Protein AF-A0A842SBN0-F1 (afdb_monomer_lite)

Radius of gyration: 32.04 Å; chains: 1; bounding box: 62×78×126 Å

Secondary structure (DSSP, 8-state):
---------TTTHHHHHHHHHS----S-----------EEEE-HHHHHHHHHHHTTTSEEEEE-S-HHHHHHEE-TTPEE--TTTTTTSGGGSGGGTTSEEEEE-SSSHHHHHHHHHHHHTT-SEEEEETTHHHHHHHTT---EESEEEEEE-TTS-EEEEEPPPP---------TT---------EEEEEEEE-SSEEEEEEEEEETTEEEEEEEEEEEEEEEEEEETTEEEEEEEEEEEEEESS-EEEEEEEEEEEEETTEEEEEEEEEEESSSS-EEEEEEEEEEEESS-S--EEEEEEE-S-B-HHHHHHHHHHHHHHHHHHHHH-SSHHHHHHHHHHHHHHHHHHHHHHHHHHH-TTT---EEEEEEEEEE----------PPPPPPPPTT--S-SS-HHHHHHHHHHHHHHHHHHTTS------SSS-TTHHHHHHHHHHHH--TTSHHHHT---

Sequence (461 aa):
MKSRLMKVNYKLISPLLIMLLLLPGFIFVPTVLGYNESYSNISVEHAYIMIKKNKYSDLLLLDVRSQSEYSFTHLYNSLQLSHDEIGDQISEIEQYKDEIIIVYCKSGVISENASKLLVNHGFSKVYNMEGGIKAWIEAGFPVWSIAHNITIEEDGSVDIIPMILENRECGCTNTDNTSNLFTDIQIESTVLKENDTYREIRYNYTLNNTNYEKLEIRSLLFSFETNDSGTIKSFDFYYYEVIRSDSVSNYYLLKYYSEHEQYNLSITATLTPSNMEFYTSSKTVLVYNPAEKTRNTIEMITIKKEITLSEQFQIIRHIANKLEKEYRKSEDTNLNELSDNYRMIGREARDLSQLIKRNLIEYDLPIQETFALIYDAFTPGNGGGGGDPPSPPPPGSGCFGGDPYWDCFWCEFAIGLGTIVLCAGIIIATYGSGGELCVILLEYFHITGSTYIACQLAGCC

Foldseek 3Di:
DDDDDDDDDCVVVVVVVVVVVPPPDPPDPPPPPVLPPQEAEDELVRVVVVCVVCPLVQEEEEEQDDPLLVQAKFAPNHDYDHLVRCVVCVVVCVVCLATAYEYFYQAQPSSSVSQSVSVVVRRRHHYGHHGGVVSNQVVVHDMDHQEWEWEQAAVRDIDTGRDRDDPPPLPPDPPPPPPCPPPPWDKDKDWPDDDPFKTWIWIWTADPNDIWIKIKIKGWPDWDWDQDPQKTKIKTKIKIWIDTPVDIFIKIWIWIWIDHPFKTKIKIKIFGDPDQAETQEIEMEIEIETPDADDKHKYKYWYQHWFFPLVVLQVLLVVLQVLLVVLCVDPPPNSNVCNVVSNVSSVVSNVVSVCCVVPVVSRRHIYRIYIYMYMHDYDPDPDPPDDPDPDDPPPPDADDPDDLVVLVVVLVVCLVCCVRCLSPDDDDDDDPDDGPLSVVSSVVCVPPVDSVCSSVSSPRD

Structure (mmCIF, N/CA/C/O backbone):
data_AF-A0A842SBN0-F1
#
_entry.id   AF-A0A842SBN0-F1
#
loop_
_atom_site.group_PDB
_atom_site.id
_atom_site.type_symbol
_atom_site.label_atom_id
_atom_site.label_alt_id
_atom_site.label_comp_id
_atom_site.label_asym_id
_atom_site.label_entity_id
_atom_site.label_seq_id
_atom_site.pdbx_PDB_ins_code
_atom_site.Cartn_x
_atom_site.Cartn_y
_atom_site.Cartn_z
_atom_site.occupancy
_atom_site.B_iso_or_equiv
_atom_site.auth_seq_id
_atom_site.auth_comp_id
_atom_site.auth_asym_id
_atom_site.auth_atom_id
_atom_site.pdbx_PDB_model_num
ATOM 1 N N . MET A 1 1 ? 14.490 -50.741 96.579 1.00 42.97 1 MET A N 1
ATOM 2 C CA . MET A 1 1 ? 14.696 -49.333 96.164 1.00 42.97 1 MET A CA 1
ATOM 3 C C . MET A 1 1 ? 13.339 -48.655 96.032 1.00 42.97 1 MET A C 1
ATOM 5 O O . MET A 1 1 ? 12.557 -49.067 95.191 1.00 42.97 1 MET A O 1
ATOM 9 N N . LYS A 1 2 ? 13.015 -47.690 96.905 1.00 40.25 2 LYS A N 1
ATOM 10 C CA . LYS A 1 2 ? 11.757 -46.921 96.855 1.00 40.25 2 LYS A CA 1
ATOM 11 C C . LYS A 1 2 ? 11.845 -45.868 95.740 1.00 40.25 2 LYS A C 1
ATOM 13 O O . LYS A 1 2 ? 12.686 -44.978 95.828 1.00 40.25 2 LYS A O 1
ATOM 18 N N . SER A 1 3 ? 10.986 -45.950 94.726 1.00 47.00 3 SER A N 1
ATOM 19 C CA . SER A 1 3 ? 10.832 -44.922 93.689 1.00 47.00 3 SER A CA 1
ATOM 20 C C . SER A 1 3 ? 10.026 -43.734 94.227 1.00 47.00 3 SER A C 1
ATOM 22 O O . SER A 1 3 ? 8.885 -43.894 94.666 1.00 47.00 3 SER A O 1
ATOM 24 N N . ARG A 1 4 ? 10.612 -42.532 94.199 1.00 50.25 4 ARG A N 1
ATOM 25 C CA . ARG A 1 4 ? 9.908 -41.268 94.458 1.00 50.25 4 ARG A CA 1
ATOM 26 C C . ARG A 1 4 ? 9.032 -40.930 93.249 1.00 50.25 4 ARG A C 1
ATOM 28 O O . ARG A 1 4 ? 9.555 -40.567 92.204 1.00 50.25 4 ARG A O 1
ATOM 35 N N . LEU A 1 5 ? 7.714 -41.015 93.405 1.00 53.25 5 LEU A N 1
ATOM 36 C CA . LEU A 1 5 ? 6.758 -40.426 92.466 1.00 53.25 5 LEU A CA 1
ATOM 37 C C . LEU A 1 5 ? 6.606 -38.933 92.795 1.00 53.25 5 LEU A C 1
ATOM 39 O O . LEU A 1 5 ? 6.183 -38.576 93.897 1.00 53.25 5 LEU A O 1
ATOM 43 N N . MET A 1 6 ? 6.990 -38.064 91.856 1.00 57.16 6 MET A N 1
ATOM 44 C CA . MET A 1 6 ? 6.747 -36.621 91.933 1.00 57.16 6 MET A CA 1
ATOM 45 C C . MET A 1 6 ? 5.241 -36.346 91.835 1.00 57.16 6 MET A C 1
ATOM 47 O O . MET A 1 6 ? 4.584 -36.756 90.881 1.00 57.16 6 MET A O 1
ATOM 51 N N . LYS A 1 7 ? 4.691 -35.629 92.819 1.00 57.59 7 LYS A N 1
ATOM 52 C CA . LYS A 1 7 ? 3.319 -35.113 92.774 1.00 57.59 7 LYS A CA 1
ATOM 53 C C . LYS A 1 7 ? 3.292 -33.848 91.914 1.00 57.59 7 LYS A C 1
ATOM 55 O O . LYS A 1 7 ? 3.828 -32.822 92.323 1.00 57.59 7 LYS A O 1
ATOM 60 N N . VAL A 1 8 ? 2.666 -33.925 90.742 1.00 62.22 8 VAL A N 1
ATOM 61 C CA . VAL A 1 8 ? 2.408 -32.766 89.874 1.00 62.22 8 VAL A CA 1
ATOM 62 C C . VAL A 1 8 ? 1.301 -31.908 90.495 1.00 62.22 8 VAL A C 1
ATOM 64 O O . VAL A 1 8 ? 0.236 -32.409 90.857 1.00 62.22 8 VAL A O 1
ATOM 67 N N . ASN A 1 9 ? 1.564 -30.610 90.652 1.00 63.00 9 ASN A N 1
ATOM 68 C CA . ASN A 1 9 ? 0.647 -29.660 91.278 1.00 63.00 9 ASN A CA 1
ATOM 69 C C . ASN A 1 9 ? -0.300 -29.050 90.229 1.00 63.00 9 ASN A C 1
ATOM 71 O O . ASN A 1 9 ? 0.012 -28.055 89.579 1.00 63.00 9 ASN A O 1
ATOM 75 N N . TYR A 1 10 ? -1.478 -29.651 90.081 1.00 62.91 10 TYR A N 1
ATOM 76 C CA . TYR A 1 10 ? -2.516 -29.274 89.113 1.00 62.91 10 TYR A CA 1
ATOM 77 C C . TYR A 1 10 ? -3.100 -27.863 89.319 1.00 62.91 10 TYR A C 1
ATOM 79 O O . TYR A 1 10 ? -3.739 -27.329 88.412 1.00 62.91 10 TYR A O 1
ATOM 87 N N . LYS A 1 11 ? -2.839 -27.210 90.463 1.00 61.06 11 LYS A N 1
ATOM 88 C CA . LYS A 1 11 ? -3.264 -25.821 90.711 1.00 61.06 11 LYS A CA 1
ATOM 89 C C . LYS A 1 11 ? -2.530 -24.785 89.846 1.00 61.06 11 LYS A C 1
ATOM 91 O O . LYS A 1 11 ? -3.076 -23.707 89.649 1.00 61.06 11 LYS A O 1
ATOM 96 N N . LEU A 1 12 ? -1.349 -25.106 89.301 1.00 57.62 12 LEU A N 1
ATOM 97 C CA . LEU A 1 12 ? -0.642 -24.241 88.339 1.00 57.62 12 LEU A CA 1
ATOM 98 C C . LEU A 1 12 ? -1.042 -24.485 86.873 1.00 57.62 12 LEU A C 1
ATOM 100 O O . LEU A 1 12 ? -0.801 -23.627 86.032 1.00 57.62 12 LEU A O 1
ATOM 104 N N . ILE A 1 13 ? -1.661 -25.626 86.561 1.00 60.69 13 ILE A N 1
ATOM 105 C CA . ILE A 1 13 ? -1.986 -26.023 85.178 1.00 60.69 13 ILE A CA 1
ATOM 106 C C . ILE A 1 13 ? -3.308 -25.385 84.716 1.00 60.69 13 ILE A C 1
ATOM 108 O O . ILE A 1 13 ? -3.446 -25.009 83.557 1.00 60.69 13 ILE A O 1
ATOM 112 N N . SER A 1 14 ? -4.251 -25.191 85.643 1.00 62.50 14 SER A N 1
ATOM 113 C CA . SER A 1 14 ? -5.567 -24.585 85.387 1.00 62.50 14 SER A CA 1
ATOM 114 C C . SER A 1 14 ? -5.517 -23.153 84.810 1.00 62.50 14 SER A C 1
ATOM 116 O O . SER A 1 14 ? -6.114 -22.932 83.756 1.00 62.50 14 SER A O 1
ATOM 118 N N . PRO A 1 15 ? -4.777 -22.181 85.388 1.00 58.34 15 PRO A N 1
ATOM 119 C CA . PRO A 1 15 ? -4.739 -20.828 84.826 1.00 58.34 15 PRO A CA 1
ATOM 120 C C . PRO A 1 15 ? -3.983 -20.759 83.490 1.00 58.34 15 PRO A C 1
ATOM 122 O O . PRO A 1 15 ? -4.305 -19.924 82.652 1.00 58.34 15 PRO A O 1
ATOM 125 N N . LEU A 1 16 ? -3.022 -21.661 83.260 1.00 61.94 16 LEU A N 1
ATOM 126 C CA . LEU A 1 16 ? -2.209 -21.700 82.040 1.00 61.94 16 LEU A CA 1
ATOM 127 C C . LEU A 1 16 ? -3.002 -22.241 80.837 1.00 61.94 16 LEU A C 1
ATOM 129 O O . LEU A 1 16 ? -2.845 -21.750 79.724 1.00 61.94 16 LEU A O 1
ATOM 133 N N . LEU A 1 17 ? -3.916 -23.189 81.075 1.00 61.91 17 LEU A N 1
ATOM 134 C CA . LEU A 1 17 ? -4.859 -23.689 80.068 1.00 61.91 17 LEU A CA 1
ATOM 135 C C . LEU A 1 17 ? -5.969 -22.677 79.748 1.00 61.91 17 LEU A C 1
ATOM 137 O O . LEU A 1 17 ? -6.371 -22.555 78.595 1.00 61.91 17 LEU A O 1
ATOM 141 N N . ILE A 1 18 ? -6.435 -21.921 80.746 1.00 64.56 18 ILE A N 1
ATOM 142 C CA . ILE A 1 18 ? -7.450 -20.871 80.559 1.00 64.56 18 ILE A CA 1
ATOM 143 C C . ILE A 1 18 ? -6.856 -19.661 79.815 1.00 64.56 18 ILE A C 1
ATOM 145 O O . ILE A 1 18 ? -7.522 -19.093 78.956 1.00 64.56 18 ILE A O 1
ATOM 149 N N . MET A 1 19 ? -5.586 -19.313 80.058 1.00 61.88 19 MET A N 1
ATOM 150 C CA . MET A 1 19 ? -4.875 -18.270 79.303 1.00 61.88 19 MET A CA 1
ATOM 151 C C . MET A 1 19 ? -4.647 -18.660 77.830 1.00 61.88 19 MET A C 1
ATOM 153 O O . MET A 1 19 ? -4.669 -17.796 76.960 1.00 61.88 19 MET A O 1
ATOM 157 N N . LEU A 1 20 ? -4.485 -19.957 77.538 1.00 61.25 20 LEU A N 1
ATOM 158 C CA . LEU A 1 20 ? -4.373 -20.480 76.170 1.00 61.25 20 LEU A CA 1
ATOM 159 C C . LEU A 1 20 ? -5.725 -20.486 75.426 1.00 61.25 20 LEU A C 1
ATOM 161 O O . LEU A 1 20 ? -5.755 -20.336 74.210 1.00 61.25 20 LEU A O 1
ATOM 165 N N . LEU A 1 21 ? -6.840 -20.632 76.155 1.00 59.97 21 LEU A N 1
ATOM 166 C CA . LEU A 1 21 ? -8.212 -20.611 75.621 1.00 59.97 21 LEU A CA 1
ATOM 167 C C . LEU A 1 21 ? -8.796 -19.194 75.461 1.00 59.97 21 LEU A C 1
ATOM 169 O O . LEU A 1 21 ? -9.779 -19.025 74.746 1.00 59.97 21 LEU A O 1
ATOM 173 N N . LEU A 1 22 ? -8.202 -18.185 76.110 1.00 58.41 22 LEU A N 1
ATOM 174 C CA . LEU A 1 22 ? -8.616 -16.777 76.042 1.00 58.41 22 LEU A CA 1
ATOM 175 C C . LEU A 1 22 ? -7.814 -15.935 75.037 1.00 58.41 22 LEU A C 1
ATOM 177 O O . LEU A 1 22 ? -8.048 -14.734 74.974 1.00 58.41 22 LEU A O 1
ATOM 181 N N . LEU A 1 23 ? -6.904 -16.531 74.256 1.00 60.94 23 LEU A N 1
ATOM 182 C CA . LEU A 1 23 ? -6.328 -15.910 73.056 1.00 60.94 23 LEU A CA 1
ATOM 183 C C . LEU A 1 23 ? -7.401 -15.927 71.953 1.00 60.94 23 LEU A C 1
ATOM 185 O O . LEU A 1 23 ? -7.588 -16.960 71.307 1.00 60.94 23 LEU A O 1
ATOM 189 N N . PRO A 1 24 ? -8.155 -14.837 71.734 1.00 53.50 24 PRO A N 1
ATOM 190 C CA . PRO A 1 24 ? -9.212 -14.826 70.743 1.00 53.50 24 PRO A CA 1
ATOM 191 C C . PRO A 1 24 ? -8.556 -14.702 69.365 1.00 53.50 24 PRO A C 1
ATOM 193 O O . PRO A 1 24 ? -7.718 -13.828 69.154 1.00 53.50 24 PRO A O 1
ATOM 196 N N . GLY A 1 25 ? -8.945 -15.590 68.450 1.00 57.88 25 GLY A N 1
ATOM 197 C CA . GLY A 1 25 ? -8.840 -15.480 66.990 1.00 57.88 25 GLY A CA 1
ATOM 198 C C . GLY A 1 25 ? -8.045 -14.305 66.413 1.00 57.88 25 GLY A C 1
ATOM 199 O O . GLY A 1 25 ? -8.639 -13.330 65.965 1.00 57.88 25 GLY A O 1
ATOM 200 N N . PHE A 1 26 ? -6.718 -14.438 66.353 1.00 54.06 26 PHE A N 1
ATOM 201 C CA . PHE A 1 26 ? -5.845 -13.500 65.632 1.00 54.06 26 PHE A CA 1
ATOM 202 C C . PHE A 1 26 ? -5.021 -14.156 64.517 1.00 54.06 26 PHE A C 1
ATOM 204 O O . PHE A 1 26 ? -4.075 -13.567 64.005 1.00 54.06 26 PHE A O 1
ATOM 211 N N . ILE A 1 27 ? -5.353 -15.385 64.119 1.00 57.19 27 ILE A N 1
ATOM 212 C CA . ILE A 1 27 ? -4.658 -16.074 63.030 1.00 57.19 27 ILE A CA 1
ATOM 213 C C . ILE A 1 27 ? -5.722 -16.754 62.174 1.00 57.19 27 ILE A C 1
ATOM 215 O O . ILE A 1 27 ? -6.550 -17.491 62.699 1.00 57.19 27 ILE A O 1
ATOM 219 N N . PHE A 1 28 ? -5.689 -16.473 60.873 1.00 53.75 28 PHE A N 1
ATOM 220 C CA . PHE A 1 28 ? -6.700 -16.803 59.867 1.00 53.75 28 PHE A CA 1
ATOM 221 C C . PHE A 1 28 ? -7.981 -15.954 59.924 1.00 53.75 28 PHE A C 1
ATOM 223 O O . PHE A 1 28 ? -9.095 -16.461 59.990 1.00 53.75 28 PHE A O 1
ATOM 230 N N . VAL A 1 29 ? -7.831 -14.641 59.724 1.00 52.50 29 VAL A N 1
ATOM 231 C CA . VAL A 1 29 ? -8.615 -14.060 58.625 1.00 52.50 29 VAL A CA 1
ATOM 232 C C . VAL A 1 29 ? -7.925 -14.599 57.377 1.00 52.50 29 VAL A C 1
ATOM 234 O O . VAL A 1 29 ? -6.799 -14.175 57.109 1.00 52.50 29 VAL A O 1
ATOM 237 N N . PRO A 1 30 ? -8.483 -15.575 56.640 1.00 50.81 30 PRO A N 1
ATOM 238 C CA . PRO A 1 30 ? -8.080 -15.677 55.262 1.00 50.81 30 PRO A CA 1
ATOM 239 C C . PRO A 1 30 ? -8.531 -14.344 54.674 1.00 50.81 30 PRO A C 1
ATOM 241 O O . PRO A 1 30 ? -9.722 -14.110 54.470 1.00 50.81 30 PRO A O 1
ATOM 244 N N . THR A 1 31 ? -7.590 -13.432 54.446 1.00 53.16 31 THR A N 1
ATOM 245 C CA . THR A 1 31 ? -7.715 -12.501 53.338 1.00 53.16 31 THR A CA 1
ATOM 246 C C . THR A 1 31 ? -7.784 -13.387 52.102 1.00 53.16 31 THR A C 1
ATOM 248 O O . THR A 1 31 ? -6.826 -13.558 51.358 1.00 53.16 31 THR A O 1
ATOM 251 N N . VAL A 1 32 ? -8.960 -13.976 51.880 1.00 49.12 32 VAL A N 1
ATOM 252 C CA . VAL A 1 32 ? -9.501 -14.099 50.547 1.00 49.12 32 VAL A CA 1
ATOM 253 C C . VAL A 1 32 ? -9.655 -12.641 50.134 1.00 49.12 32 VAL A C 1
ATOM 255 O O . VAL A 1 32 ? -10.713 -12.036 50.285 1.00 49.12 32 VAL A O 1
ATOM 258 N N . LEU A 1 33 ? -8.545 -12.036 49.699 1.00 46.09 33 LEU A N 1
ATOM 259 C CA . LEU A 1 33 ? -8.611 -11.047 48.647 1.00 46.09 33 LEU A CA 1
ATOM 260 C C . LEU A 1 33 ? -9.273 -11.823 47.519 1.00 46.09 33 LEU A C 1
ATOM 262 O O . LEU A 1 33 ? -8.619 -12.563 46.788 1.00 46.09 33 LEU A O 1
ATOM 266 N N . GLY A 1 34 ? -10.605 -11.793 47.516 1.00 42.19 34 GLY A N 1
ATOM 267 C CA . GLY A 1 34 ? -11.386 -12.230 46.389 1.00 42.19 34 GLY A CA 1
ATOM 268 C C . GLY A 1 34 ? -10.893 -11.357 45.262 1.00 42.19 34 GLY A C 1
ATOM 269 O O . GLY A 1 34 ? -11.210 -10.171 45.214 1.00 42.19 34 GLY A O 1
ATOM 270 N N . TYR A 1 35 ? -10.037 -11.928 44.426 1.00 44.00 35 TYR A N 1
ATOM 271 C CA . TYR A 1 35 ? -9.776 -11.414 43.106 1.00 44.00 35 TYR A CA 1
ATOM 272 C C . TYR A 1 35 ? -11.106 -11.554 42.368 1.00 44.00 35 TYR A C 1
ATOM 274 O O . TYR A 1 35 ? -11.395 -12.583 41.763 1.00 44.00 35 TYR A O 1
ATOM 282 N N . ASN A 1 36 ? -11.996 -10.583 42.569 1.00 53.03 36 ASN A N 1
ATOM 283 C CA . ASN A 1 36 ? -13.176 -10.454 41.743 1.00 53.03 36 ASN A CA 1
ATOM 284 C C . ASN A 1 36 ? -12.633 -10.024 40.388 1.00 53.03 36 ASN A C 1
ATOM 286 O O . ASN A 1 36 ? -12.236 -8.873 40.223 1.00 53.03 36 ASN A O 1
ATOM 290 N N . GLU A 1 37 ? -12.580 -10.956 39.439 1.00 60.44 37 GLU A N 1
ATOM 291 C CA . GLU A 1 37 ? -12.514 -10.606 38.025 1.00 60.44 37 GLU A CA 1
ATOM 292 C C . GLU A 1 37 ? -13.743 -9.745 37.726 1.00 60.44 37 GLU A C 1
ATOM 294 O O . GLU A 1 37 ? -14.834 -10.257 37.499 1.00 60.44 37 GLU A O 1
ATOM 299 N N . SER A 1 38 ? -13.610 -8.424 37.850 1.00 78.31 38 SER A N 1
ATOM 300 C CA . SER A 1 38 ? -14.732 -7.497 37.678 1.00 78.31 38 SER A CA 1
ATOM 301 C C . SER A 1 38 ? -14.681 -6.773 36.335 1.00 78.31 38 SER A C 1
ATOM 303 O O . SER A 1 38 ? -15.173 -5.652 36.222 1.00 78.31 38 SER A O 1
ATOM 305 N N . TYR A 1 39 ? -14.085 -7.405 35.322 1.00 93.25 39 TYR A N 1
ATOM 306 C CA . TYR A 1 39 ? -14.253 -7.023 33.922 1.00 93.25 39 TYR A CA 1
ATOM 307 C C . TYR A 1 39 ? -15.129 -8.069 33.221 1.00 93.25 39 TYR A C 1
ATOM 309 O O . TYR A 1 39 ? -15.235 -9.207 33.675 1.00 93.25 39 TYR A O 1
ATOM 317 N N . SER A 1 40 ? -15.798 -7.683 32.137 1.00 96.06 40 SER A N 1
ATOM 318 C CA . SER A 1 40 ? -16.647 -8.589 31.352 1.00 96.06 40 SER A CA 1
ATOM 319 C C . SER A 1 40 ? -16.095 -8.771 29.946 1.00 96.06 40 SER A C 1
ATOM 321 O O . SER A 1 40 ? -15.835 -7.792 29.253 1.00 96.06 40 SER A O 1
ATOM 323 N N . ASN A 1 41 ? -15.963 -10.012 29.491 1.00 96.88 41 ASN A N 1
ATOM 324 C CA . ASN A 1 41 ? -15.691 -10.280 28.084 1.00 96.88 41 ASN A CA 1
ATOM 325 C C . ASN A 1 41 ? -16.945 -10.024 27.239 1.00 96.88 41 ASN A C 1
ATOM 327 O O . ASN A 1 41 ? -18.051 -10.425 27.614 1.00 96.88 41 ASN A O 1
ATOM 331 N N . ILE A 1 42 ? -16.772 -9.361 26.098 1.00 97.50 42 ILE A N 1
ATOM 332 C CA . ILE A 1 42 ? -17.835 -9.108 25.123 1.00 97.50 42 ILE A CA 1
ATOM 333 C C . ILE A 1 42 ? -17.350 -9.439 23.714 1.00 97.50 42 ILE A C 1
ATOM 335 O O . ILE A 1 42 ? -16.188 -9.208 23.384 1.00 97.50 42 ILE A O 1
ATOM 339 N N . SER A 1 43 ? -18.252 -9.931 22.861 1.00 98.19 43 SER A N 1
ATOM 340 C CA . SER A 1 43 ? -17.953 -10.091 21.438 1.00 98.19 43 SER A CA 1
ATOM 341 C C . SER A 1 43 ? -17.866 -8.737 20.730 1.00 98.19 43 SER A C 1
ATOM 343 O O . SER A 1 43 ? -18.383 -7.724 21.220 1.00 98.19 43 SER A O 1
ATOM 345 N N . VAL A 1 44 ? -17.277 -8.727 19.535 1.00 97.94 44 VAL A N 1
ATOM 346 C CA . VAL A 1 44 ? -17.202 -7.530 18.688 1.00 97.94 44 VAL A CA 1
ATOM 347 C C . VAL A 1 44 ? -18.587 -7.002 18.300 1.00 97.94 44 VAL A C 1
ATOM 349 O O . VAL A 1 44 ? -18.781 -5.791 18.245 1.00 97.94 44 VAL A O 1
ATOM 352 N N . GLU A 1 45 ? -19.593 -7.865 18.123 1.00 97.94 45 GLU A N 1
ATOM 353 C CA . GLU A 1 45 ? -20.977 -7.450 17.848 1.00 97.94 45 GLU A CA 1
ATOM 354 C C . GLU A 1 45 ? -21.601 -6.750 19.055 1.00 97.94 45 GLU A C 1
ATOM 356 O O . GLU A 1 45 ? -22.262 -5.719 18.908 1.00 97.94 45 GLU A O 1
ATOM 361 N N . HIS A 1 46 ? -21.388 -7.284 20.261 1.00 97.06 46 HIS A N 1
ATOM 362 C CA . HIS A 1 46 ? -21.853 -6.642 21.487 1.00 97.06 46 HIS A CA 1
ATOM 363 C C . HIS A 1 46 ? -21.156 -5.296 21.710 1.00 97.06 46 HIS A C 1
ATOM 365 O O . HIS A 1 46 ? -21.839 -4.312 22.005 1.00 97.06 46 HIS A O 1
ATOM 371 N N . ALA A 1 47 ? -19.838 -5.219 21.496 1.00 96.62 47 ALA A N 1
ATOM 372 C CA . ALA A 1 47 ? -19.090 -3.964 21.544 1.00 96.62 47 ALA A CA 1
ATOM 373 C C . ALA A 1 47 ? -19.640 -2.943 20.533 1.00 96.62 47 ALA A C 1
ATOM 375 O O . ALA A 1 47 ? -19.920 -1.798 20.893 1.00 96.62 47 ALA A O 1
ATOM 376 N N . TYR A 1 48 ? -19.900 -3.369 19.293 1.00 96.12 48 TYR A N 1
ATOM 377 C CA . TYR A 1 48 ? -20.480 -2.521 18.254 1.00 96.12 48 TYR A CA 1
ATOM 378 C C . TYR A 1 48 ? -21.864 -1.980 18.645 1.00 96.12 48 TYR A C 1
ATOM 380 O O . TYR A 1 48 ? -22.132 -0.785 18.494 1.00 96.12 48 TYR A O 1
ATOM 388 N N . ILE A 1 49 ? -22.735 -2.822 19.213 1.00 95.19 49 ILE A N 1
ATOM 389 C CA . ILE A 1 49 ? -24.050 -2.402 19.723 1.00 95.19 49 ILE A CA 1
ATOM 390 C C . ILE A 1 49 ? -23.898 -1.383 20.861 1.00 95.19 49 ILE A C 1
ATOM 392 O O . ILE A 1 49 ? -24.615 -0.380 20.881 1.00 95.19 49 ILE A O 1
ATOM 396 N N . MET A 1 50 ? -22.967 -1.606 21.794 1.00 94.06 50 MET A N 1
ATOM 397 C CA . MET A 1 50 ? -22.696 -0.679 22.899 1.00 94.06 50 MET A CA 1
ATOM 398 C C . MET A 1 50 ? -22.216 0.686 22.395 1.00 94.06 50 MET A C 1
ATOM 400 O O . MET A 1 50 ? -22.736 1.708 22.845 1.00 94.06 50 MET A O 1
ATOM 404 N N . ILE A 1 51 ? -21.302 0.703 21.422 1.00 92.31 51 ILE A N 1
ATOM 405 C CA . ILE A 1 51 ? -20.796 1.920 20.773 1.00 92.31 51 ILE A CA 1
ATOM 406 C C . ILE A 1 51 ? -21.917 2.662 20.044 1.00 92.31 51 ILE A C 1
ATOM 408 O O . ILE A 1 51 ? -22.081 3.869 20.213 1.00 92.31 51 ILE A O 1
ATOM 412 N N . LYS A 1 52 ? -22.753 1.957 19.275 1.00 90.44 52 LYS A N 1
ATOM 413 C CA . LYS A 1 52 ? -23.886 2.582 18.576 1.00 90.44 52 LYS A CA 1
ATOM 414 C C . LYS A 1 52 ? -24.939 3.142 19.531 1.00 90.44 52 LYS A C 1
ATOM 416 O O . LYS A 1 52 ? -25.533 4.173 19.225 1.00 90.44 52 LYS A O 1
ATOM 421 N N . LYS A 1 53 ? -25.175 2.481 20.668 1.00 89.88 53 LYS A N 1
ATOM 422 C CA . LYS A 1 53 ? -26.172 2.899 21.662 1.00 89.88 53 LYS A CA 1
ATOM 423 C C . LYS A 1 53 ? -25.725 4.116 22.467 1.00 89.88 53 LYS A C 1
ATOM 425 O O . LYS A 1 53 ? -26.522 5.033 22.637 1.00 89.88 53 LYS A O 1
ATOM 430 N N . ASN A 1 54 ? -24.495 4.101 22.977 1.00 80.00 54 ASN A N 1
ATOM 431 C CA . ASN A 1 54 ? -23.986 5.159 23.852 1.00 80.00 54 ASN A CA 1
ATOM 432 C C . ASN A 1 54 ? -23.286 6.284 23.070 1.00 80.00 54 ASN A C 1
ATOM 434 O O . ASN A 1 54 ? -22.987 7.315 23.644 1.00 80.00 54 ASN A O 1
ATOM 438 N N . LYS A 1 55 ? -23.076 6.127 21.752 1.00 71.38 55 LYS A N 1
ATOM 439 C CA . LYS A 1 55 ? -22.206 6.990 20.931 1.00 71.38 55 LYS A CA 1
ATOM 440 C C . LYS A 1 55 ? -20.765 7.002 21.470 1.00 71.38 55 LYS A C 1
ATOM 442 O O . LYS A 1 55 ? -20.491 6.645 22.608 1.00 71.38 55 LYS A O 1
ATOM 447 N N . TYR A 1 56 ? -19.813 7.409 20.637 1.00 71.31 56 TYR A N 1
ATOM 448 C CA . TYR A 1 56 ? -18.401 7.452 21.036 1.00 71.31 56 TYR A CA 1
ATOM 449 C C . TYR A 1 56 ? -18.094 8.469 22.154 1.00 71.31 56 TYR A C 1
ATOM 451 O O . TYR A 1 56 ? -17.019 8.409 22.729 1.00 71.31 56 TYR A O 1
ATOM 459 N N . SER A 1 57 ? -19.006 9.399 22.461 1.00 70.81 57 SER A N 1
ATOM 460 C CA . SER A 1 57 ? -18.813 10.424 23.498 1.00 70.81 57 SER A CA 1
ATOM 461 C C . SER A 1 57 ? -19.070 9.938 24.925 1.00 70.81 57 SER A C 1
ATOM 463 O O . SER A 1 57 ? -18.567 10.557 25.857 1.00 70.81 57 SER A O 1
ATOM 465 N N . ASP A 1 58 ? -19.850 8.866 25.100 1.00 82.50 58 ASP A N 1
ATOM 466 C CA . ASP A 1 58 ? -20.345 8.437 26.418 1.00 82.50 58 ASP A CA 1
ATOM 467 C C . ASP A 1 58 ? -19.700 7.105 26.862 1.00 82.50 58 ASP A C 1
ATOM 469 O O . ASP A 1 58 ? -20.196 6.412 27.753 1.00 82.50 58 ASP A O 1
ATOM 473 N N . LEU A 1 59 ? -18.615 6.702 26.196 1.00 92.19 59 LEU A N 1
ATOM 474 C CA . LEU A 1 59 ? -17.785 5.558 26.561 1.00 92.19 59 LEU A CA 1
ATOM 475 C C . LEU A 1 59 ? -16.332 5.812 26.160 1.00 92.19 59 LEU A C 1
ATOM 477 O O . LEU A 1 59 ? -16.071 6.513 25.186 1.00 92.19 59 LEU A O 1
ATOM 481 N N . LEU A 1 60 ? -15.395 5.188 26.870 1.00 94.31 60 LEU A N 1
ATOM 482 C CA . LEU A 1 60 ? -13.994 5.141 26.470 1.00 94.31 60 LEU A CA 1
ATOM 483 C C . LEU A 1 60 ? -13.733 3.857 25.689 1.00 94.31 60 LEU A C 1
ATOM 485 O O . LEU A 1 60 ? -13.963 2.751 26.180 1.00 94.31 60 LEU A O 1
ATOM 489 N N . LEU A 1 61 ? -13.214 4.002 24.479 1.00 96.12 61 LEU A N 1
ATOM 490 C CA . LEU A 1 61 ? -12.681 2.891 23.711 1.00 96.12 61 LEU A CA 1
ATOM 491 C C . LEU A 1 61 ? -11.157 2.940 23.823 1.00 96.12 61 LEU A C 1
ATOM 493 O O . LEU A 1 61 ? -10.545 3.886 23.345 1.00 96.12 61 LEU A O 1
ATOM 497 N N . LEU A 1 62 ? -10.555 1.966 24.497 1.00 97.19 62 LEU A N 1
ATOM 498 C CA . LEU A 1 62 ? -9.134 1.970 24.832 1.00 97.19 62 LEU A CA 1
ATOM 499 C C . LEU A 1 62 ? -8.386 0.952 23.969 1.00 97.19 62 LEU A C 1
ATOM 501 O O . LEU A 1 62 ? -8.595 -0.255 24.114 1.00 97.19 62 LEU A O 1
ATOM 505 N N . ASP A 1 63 ? -7.523 1.445 23.086 1.00 97.38 63 ASP A N 1
ATOM 506 C CA . ASP A 1 63 ? -6.588 0.624 22.325 1.00 97.38 63 ASP A CA 1
ATOM 507 C C . ASP A 1 63 ? -5.290 0.463 23.110 1.00 97.38 63 ASP A C 1
ATOM 509 O O . ASP A 1 63 ? -4.570 1.436 23.335 1.00 97.38 63 ASP A O 1
ATOM 513 N N . VAL A 1 64 ? -4.993 -0.769 23.516 1.00 96.19 64 VAL A N 1
ATOM 514 C CA . VAL A 1 64 ? -3.799 -1.075 24.317 1.00 96.19 64 VAL A CA 1
ATOM 515 C C . VAL A 1 64 ? -2.643 -1.641 23.500 1.00 96.19 64 VAL A C 1
ATOM 517 O O . VAL A 1 64 ? -1.698 -2.199 24.059 1.00 96.19 64 VAL A O 1
ATOM 520 N N . ARG A 1 65 ? -2.733 -1.538 22.170 1.00 92.50 65 ARG A N 1
ATOM 521 C CA . ARG A 1 65 ? -1.624 -1.810 21.248 1.00 92.50 65 ARG A CA 1
ATOM 522 C C . ARG A 1 65 ? -0.595 -0.683 21.280 1.00 92.50 65 ARG A C 1
ATOM 524 O O . ARG A 1 65 ? -0.829 0.371 21.871 1.00 92.50 65 ARG A O 1
ATOM 531 N N . SER A 1 66 ? 0.539 -0.894 20.619 1.00 85.88 66 SER A N 1
ATOM 532 C CA . SER A 1 66 ? 1.555 0.147 20.468 1.00 85.88 66 SER A CA 1
ATOM 533 C C . SER A 1 66 ? 1.031 1.353 19.672 1.00 85.88 66 SER A C 1
ATOM 535 O O . SER A 1 66 ? 0.087 1.251 18.880 1.00 85.88 66 SER A O 1
ATOM 537 N N . GLN A 1 67 ? 1.695 2.503 19.823 1.00 83.81 67 GLN A N 1
ATOM 538 C CA . GLN A 1 67 ? 1.394 3.696 19.027 1.00 83.81 67 GLN A CA 1
ATOM 539 C C . GLN A 1 67 ? 1.536 3.436 17.517 1.00 83.81 67 GLN A C 1
ATOM 541 O O . GLN A 1 67 ? 0.782 3.995 16.725 1.00 83.81 67 GLN A O 1
ATOM 546 N N . SER A 1 68 ? 2.455 2.562 17.101 1.00 76.62 68 SER A N 1
ATOM 547 C CA . SER A 1 68 ? 2.640 2.215 15.691 1.00 76.62 68 SER A CA 1
ATOM 548 C C . SER A 1 68 ? 1.476 1.409 15.128 1.00 76.62 68 SER A C 1
ATOM 550 O O . SER A 1 68 ? 0.942 1.763 14.079 1.00 76.62 68 SER A O 1
ATOM 552 N N . GLU A 1 69 ? 1.015 0.383 15.848 1.00 84.69 69 GLU A N 1
ATOM 553 C CA . GLU A 1 69 ? -0.182 -0.380 15.483 1.00 84.69 69 GLU A CA 1
ATOM 554 C C . GLU A 1 69 ? -1.414 0.534 15.373 1.00 84.69 69 GLU A C 1
ATOM 556 O O . GLU A 1 69 ? -2.219 0.384 14.449 1.00 84.69 69 GLU A O 1
ATOM 561 N N . TYR A 1 70 ? -1.536 1.500 16.287 1.00 87.75 70 TYR A N 1
ATOM 562 C CA . TYR A 1 70 ? -2.610 2.489 16.297 1.00 87.75 70 TYR A CA 1
ATOM 563 C C . TYR A 1 70 ? -2.545 3.449 15.102 1.00 87.75 70 TYR A C 1
ATOM 565 O O . TYR A 1 70 ? -3.553 3.674 14.431 1.00 87.75 70 TYR A O 1
ATOM 573 N N . SER A 1 71 ? -1.362 3.991 14.797 1.00 83.00 71 SER A N 1
ATOM 574 C CA . SER A 1 71 ? -1.153 4.970 13.721 1.00 83.00 71 SER A CA 1
ATOM 575 C C . SER A 1 71 ? -1.502 4.438 12.326 1.00 83.00 71 SER A C 1
ATOM 577 O O . SER A 1 71 ? -1.763 5.244 11.436 1.00 83.00 71 SER A O 1
ATOM 579 N N . PHE A 1 72 ? -1.523 3.115 12.123 1.00 82.56 72 PHE A N 1
ATOM 580 C CA . PHE A 1 72 ? -1.913 2.488 10.854 1.00 82.56 72 PHE A CA 1
ATOM 581 C C . PHE A 1 72 ? -3.420 2.263 10.750 1.00 82.56 72 PHE A C 1
ATOM 583 O O . PHE A 1 72 ? -4.043 2.685 9.774 1.00 82.56 72 PHE A O 1
ATOM 590 N N . THR A 1 73 ? -3.995 1.589 11.748 1.00 89.25 73 THR A N 1
ATOM 591 C CA . THR A 1 73 ? -5.411 1.211 11.765 1.00 89.25 73 THR A CA 1
ATOM 592 C C . THR A 1 73 ? -5.896 1.094 13.202 1.00 89.25 73 THR A C 1
ATOM 594 O O . THR A 1 73 ? -5.314 0.332 13.968 1.00 89.25 73 THR A O 1
ATOM 597 N N . HIS A 1 74 ? -6.991 1.765 13.560 1.00 94.06 74 HIS A N 1
ATOM 598 C CA . HIS A 1 74 ? -7.608 1.717 14.893 1.00 94.06 74 HIS A CA 1
ATOM 599 C C . HIS A 1 74 ? -9.124 1.947 14.815 1.00 94.06 74 HIS A C 1
ATOM 601 O O . HIS A 1 74 ? -9.656 2.364 13.787 1.00 94.06 74 HIS A O 1
ATOM 607 N N . LEU A 1 75 ? -9.867 1.655 15.881 1.00 94.25 75 LEU A N 1
ATOM 608 C CA . LEU A 1 75 ? -11.299 1.963 15.923 1.00 94.25 75 LEU A CA 1
ATOM 609 C C . LEU A 1 75 ? -11.510 3.478 16.069 1.00 94.25 75 LEU A C 1
ATOM 611 O O . LEU A 1 75 ? -10.806 4.142 16.816 1.00 94.25 75 LEU A O 1
ATOM 615 N N . TYR A 1 76 ? -12.518 4.039 15.399 1.00 89.81 76 TYR A N 1
ATOM 616 C CA . TYR A 1 76 ? -12.809 5.474 15.503 1.00 89.81 76 TYR A CA 1
ATOM 617 C C . TYR A 1 76 ? -12.994 5.939 16.954 1.00 89.81 76 TYR A C 1
ATOM 619 O O . TYR A 1 76 ? -13.658 5.265 17.741 1.00 89.81 76 TYR A O 1
ATOM 627 N N . ASN A 1 77 ? -12.460 7.124 17.270 1.00 88.19 77 ASN A N 1
ATOM 628 C CA . ASN A 1 77 ? -12.533 7.762 18.590 1.00 88.19 77 ASN A CA 1
ATOM 629 C C . ASN A 1 77 ? -11.992 6.903 19.747 1.00 88.19 77 ASN A C 1
ATOM 631 O O . ASN A 1 77 ? -12.378 7.120 20.895 1.00 88.19 77 ASN A O 1
ATOM 635 N N . SER A 1 78 ? -11.128 5.922 19.473 1.00 94.19 78 SER A N 1
ATOM 636 C CA . SER A 1 78 ? -10.391 5.273 20.552 1.00 94.19 78 SER A CA 1
ATOM 637 C C . SER A 1 78 ? -9.300 6.183 21.107 1.00 94.19 78 SER A C 1
ATOM 639 O O . SER A 1 78 ? -8.778 7.044 20.408 1.00 94.19 78 SER A O 1
ATOM 641 N N . LEU A 1 79 ? -8.950 5.972 22.368 1.00 94.69 79 LEU A N 1
ATOM 642 C CA . LEU A 1 79 ? -7.732 6.481 22.973 1.00 94.69 79 LEU A CA 1
ATOM 643 C C . LEU A 1 79 ? -6.673 5.384 22.887 1.00 94.69 79 LEU A C 1
ATOM 645 O O . LEU A 1 79 ? -6.955 4.237 23.241 1.00 94.69 79 LEU A O 1
ATOM 649 N N . GLN A 1 80 ? -5.477 5.732 22.426 1.00 94.88 80 GLN A N 1
ATOM 650 C CA . GLN A 1 80 ? -4.327 4.839 22.496 1.00 94.88 80 GLN A CA 1
ATOM 651 C C . GLN A 1 80 ? -3.658 4.998 23.860 1.00 94.88 80 GLN A C 1
ATOM 653 O O . GLN A 1 80 ? -3.398 6.119 24.285 1.00 94.88 80 GLN A O 1
ATOM 658 N N . LEU A 1 81 ? -3.411 3.878 24.535 1.00 94.00 81 LEU A N 1
ATOM 659 C CA . LEU A 1 81 ? -2.554 3.812 25.714 1.00 94.00 81 LEU A CA 1
ATOM 660 C C . LEU A 1 81 ? -1.981 2.400 25.809 1.00 94.00 81 LEU A C 1
ATOM 662 O O . LEU A 1 81 ? -2.715 1.465 26.138 1.00 94.00 81 LEU A O 1
ATOM 666 N N . SER A 1 82 ? -0.693 2.234 25.499 1.00 92.38 82 SER A N 1
ATOM 667 C CA . SER A 1 82 ? -0.084 0.906 25.382 1.00 92.38 82 SER A CA 1
ATOM 668 C C . SER A 1 82 ? -0.225 0.134 26.689 1.00 92.38 82 SER A C 1
ATOM 670 O O . SER A 1 82 ? -0.056 0.705 27.765 1.00 92.38 82 SER A O 1
ATOM 672 N N . HIS A 1 83 ? -0.486 -1.175 26.617 1.00 89.00 83 HIS A N 1
ATOM 673 C CA . HIS A 1 83 ? -0.613 -2.038 27.798 1.00 89.00 83 HIS A CA 1
ATOM 674 C C . HIS A 1 83 ? 0.520 -1.836 28.817 1.00 89.00 83 HIS A C 1
ATOM 676 O O . HIS A 1 83 ? 0.267 -1.814 30.023 1.00 89.00 83 HIS A O 1
ATOM 682 N N . ASP A 1 84 ? 1.748 -1.658 28.329 1.00 86.88 84 ASP A N 1
ATOM 683 C CA . ASP A 1 84 ? 2.944 -1.515 29.161 1.00 86.88 84 ASP A CA 1
ATOM 684 C C . ASP A 1 84 ? 3.040 -0.141 29.847 1.00 86.88 84 ASP A C 1
ATOM 686 O O . ASP A 1 84 ? 3.748 0.006 30.839 1.00 86.88 84 ASP A O 1
ATOM 690 N N . GLU A 1 85 ? 2.286 0.849 29.365 1.00 88.00 85 GLU A N 1
ATOM 691 C CA . GLU A 1 85 ? 2.263 2.229 29.859 1.00 88.00 85 GLU A CA 1
ATOM 692 C C . GLU A 1 85 ? 1.081 2.500 30.801 1.00 88.00 85 GLU A C 1
ATOM 694 O O . GLU A 1 85 ? 1.121 3.456 31.575 1.00 88.00 85 GLU A O 1
ATOM 699 N N . ILE A 1 86 ? 0.043 1.648 30.786 1.00 88.19 86 ILE A N 1
ATOM 700 C CA . ILE A 1 86 ? -1.195 1.860 31.559 1.00 88.19 86 ILE A CA 1
ATOM 701 C C . ILE A 1 86 ? -0.912 2.100 33.044 1.00 88.19 86 ILE A C 1
ATOM 703 O O . ILE A 1 86 ? -1.569 2.933 33.658 1.00 88.19 86 ILE A O 1
ATOM 707 N N . GLY A 1 87 ? 0.035 1.369 33.641 1.00 85.94 87 GLY A N 1
ATOM 708 C CA . GLY A 1 87 ? 0.357 1.519 35.063 1.00 85.94 87 GLY A CA 1
ATOM 709 C C . GLY A 1 87 ? 0.917 2.902 35.408 1.00 85.94 87 GLY A C 1
ATOM 710 O O . GLY A 1 87 ? 0.525 3.487 36.417 1.00 85.94 87 GLY A O 1
ATOM 711 N N . ASP A 1 88 ? 1.784 3.434 34.547 1.00 89.12 88 ASP A N 1
ATOM 712 C CA . ASP A 1 88 ? 2.465 4.714 34.757 1.00 89.12 88 ASP A CA 1
ATOM 713 C C . ASP A 1 88 ? 1.594 5.911 34.342 1.00 89.12 88 ASP A C 1
ATOM 715 O O . ASP A 1 88 ? 1.716 6.997 34.911 1.00 89.12 88 ASP A O 1
ATOM 719 N N . GLN A 1 89 ? 0.681 5.706 33.390 1.00 91.69 89 GLN A N 1
ATOM 720 C CA . GLN A 1 89 ? -0.172 6.744 32.797 1.00 91.69 89 GLN A CA 1
ATOM 721 C C . GLN A 1 89 ? -1.658 6.584 33.165 1.00 91.69 89 GLN A C 1
ATOM 723 O O . GLN A 1 89 ? -2.539 7.170 32.537 1.00 91.69 89 GLN A O 1
ATOM 728 N N . ILE A 1 90 ? -1.973 5.821 34.218 1.00 91.38 90 ILE A N 1
ATOM 729 C CA . ILE A 1 90 ? -3.361 5.569 34.643 1.00 91.38 90 ILE A CA 1
ATOM 730 C C . ILE A 1 90 ? -4.144 6.866 34.916 1.00 91.38 90 ILE A C 1
ATOM 732 O O . ILE A 1 90 ? -5.358 6.924 34.713 1.00 91.38 90 ILE A O 1
ATOM 736 N N . SER A 1 91 ? -3.441 7.919 35.345 1.00 91.94 91 SER A N 1
ATOM 737 C CA . SER A 1 91 ? -3.990 9.245 35.635 1.00 91.94 91 SER A CA 1
ATOM 738 C C . SER A 1 91 ? -4.604 9.925 34.409 1.00 91.94 91 SER A C 1
ATOM 740 O O . SER A 1 91 ? -5.539 10.709 34.565 1.00 91.94 91 SER A O 1
ATOM 742 N N . GLU A 1 92 ? -4.161 9.593 33.193 1.00 90.44 92 GLU A N 1
ATOM 743 C CA . GLU A 1 92 ? -4.697 10.156 31.944 1.00 90.44 92 GLU A CA 1
ATOM 744 C C . GLU A 1 92 ? -6.140 9.712 31.672 1.00 90.44 92 GLU A C 1
ATOM 746 O O . GLU A 1 92 ? -6.921 10.415 31.023 1.00 90.44 92 GLU A O 1
ATOM 751 N N . ILE A 1 93 ? -6.523 8.559 32.227 1.00 93.75 93 ILE A N 1
ATOM 752 C CA . ILE A 1 93 ? -7.845 7.958 32.044 1.00 93.75 93 ILE A CA 1
ATOM 753 C C . ILE A 1 93 ? -8.677 7.905 33.329 1.00 93.75 93 ILE A C 1
ATOM 755 O O . ILE A 1 93 ? -9.804 7.416 33.298 1.00 93.75 93 ILE A O 1
ATOM 759 N N . GLU A 1 94 ? -8.199 8.461 34.449 1.00 93.19 94 GLU A N 1
ATOM 760 C CA . GLU A 1 94 ? -8.922 8.461 35.735 1.00 93.19 94 GLU A CA 1
ATOM 761 C C . GLU A 1 94 ? -10.319 9.092 35.658 1.00 93.19 94 GLU A C 1
ATOM 763 O O . GLU A 1 94 ? -11.233 8.671 36.364 1.00 93.19 94 GLU A O 1
ATOM 768 N N . GLN A 1 95 ? -10.524 10.064 34.770 1.00 92.50 95 GLN A N 1
ATOM 769 C CA . GLN A 1 95 ? -11.835 10.676 34.524 1.00 92.50 95 GLN A CA 1
ATOM 770 C C . GLN A 1 95 ? -12.904 9.687 34.019 1.00 92.50 95 GLN A C 1
ATOM 772 O O . GLN A 1 95 ? -14.092 9.964 34.150 1.00 92.50 95 GLN A O 1
ATOM 777 N N . TYR A 1 96 ? -12.501 8.523 33.497 1.00 93.00 96 TYR A N 1
ATOM 778 C CA . TYR A 1 96 ? -13.392 7.473 32.990 1.00 93.00 96 TYR A CA 1
ATOM 779 C C . TYR A 1 96 ? -13.671 6.358 34.011 1.00 93.00 96 TYR A C 1
ATOM 781 O O . TYR A 1 96 ? -14.245 5.330 33.661 1.00 93.00 96 TYR A O 1
ATOM 789 N N . LYS A 1 97 ? -13.279 6.528 35.281 1.00 92.25 97 LYS A N 1
ATOM 790 C CA . LYS A 1 97 ? -13.346 5.484 36.322 1.00 92.25 97 LYS A CA 1
ATOM 791 C C . LYS A 1 97 ? -14.728 4.858 36.522 1.00 92.25 97 LYS A C 1
ATOM 793 O O . LYS A 1 97 ? -14.826 3.663 36.809 1.00 92.25 97 LYS A O 1
ATOM 798 N N . ASP A 1 98 ? -15.775 5.654 36.325 1.00 91.69 98 ASP A N 1
ATOM 799 C CA . ASP A 1 98 ? -17.175 5.239 36.442 1.00 91.69 98 ASP A CA 1
ATOM 800 C C . ASP A 1 98 ? -17.898 5.106 35.093 1.00 91.69 98 ASP A C 1
ATOM 802 O O . ASP A 1 98 ? -19.090 4.776 35.054 1.00 91.69 98 ASP A O 1
ATOM 806 N N . GLU A 1 99 ? -17.187 5.319 33.987 1.00 92.44 99 GLU A N 1
ATOM 807 C CA . GLU A 1 99 ? -17.715 5.225 32.628 1.00 92.44 99 GLU A CA 1
ATOM 808 C C . GLU A 1 99 ? -17.506 3.834 32.028 1.00 92.44 99 GLU A C 1
ATOM 810 O O . GLU A 1 99 ? -16.733 3.019 32.529 1.00 92.44 99 GLU A O 1
ATOM 815 N N . ILE A 1 100 ? -18.244 3.535 30.957 1.00 95.06 100 ILE A N 1
ATOM 816 C CA . ILE A 1 100 ? -18.055 2.293 30.201 1.00 95.06 100 ILE A CA 1
ATOM 817 C C . ILE A 1 100 ? -16.697 2.360 29.502 1.00 95.06 100 IL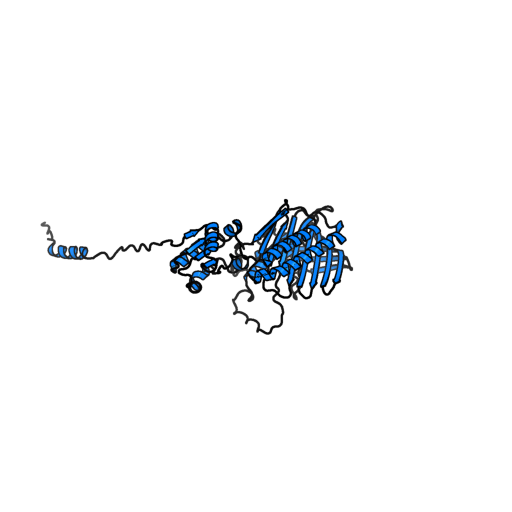E A C 1
ATOM 819 O O . ILE A 1 100 ? -16.476 3.258 28.692 1.00 95.06 100 ILE A O 1
ATOM 823 N N . ILE A 1 101 ? -15.831 1.381 29.763 1.00 96.69 101 ILE A N 1
ATOM 824 C CA . ILE A 1 101 ? -14.550 1.232 29.068 1.00 96.69 101 ILE A CA 1
ATOM 825 C C . ILE A 1 101 ? -14.561 -0.066 28.280 1.00 96.69 101 ILE A C 1
ATOM 827 O O . ILE A 1 101 ? -14.667 -1.143 28.864 1.00 96.69 101 ILE A O 1
ATOM 831 N N . ILE A 1 102 ? -14.429 0.031 26.962 1.00 97.94 102 ILE A N 1
ATOM 832 C CA . ILE A 1 102 ? -14.190 -1.119 26.092 1.00 97.94 102 ILE A CA 1
ATOM 833 C C . ILE A 1 102 ? -12.699 -1.140 25.778 1.00 97.94 102 ILE A C 1
ATOM 835 O O . ILE A 1 102 ? -12.191 -0.234 25.125 1.00 97.94 102 ILE A O 1
ATOM 839 N N . VAL A 1 103 ? -12.000 -2.163 26.249 1.00 98.06 103 VAL A N 1
ATOM 840 C CA . VAL A 1 103 ? -10.567 -2.353 26.030 1.00 98.06 103 VAL A CA 1
ATOM 841 C C . VAL A 1 103 ? -10.379 -3.344 24.897 1.00 98.06 103 VAL A C 1
ATOM 843 O O . VAL A 1 103 ? -10.983 -4.420 24.896 1.00 98.06 103 VAL A O 1
ATOM 846 N N . TYR A 1 104 ? -9.522 -3.010 23.943 1.00 98.31 104 TYR A N 1
ATOM 847 C CA . TYR A 1 104 ? -9.174 -3.912 22.860 1.00 98.31 104 TYR A CA 1
ATOM 848 C C . TYR A 1 104 ? -7.685 -3.861 22.551 1.00 98.31 104 TYR A C 1
ATOM 850 O O . TYR A 1 104 ? -6.982 -2.901 22.846 1.00 98.31 104 TYR A O 1
ATOM 858 N N . CYS A 1 105 ? -7.204 -4.949 21.967 1.00 95.75 105 CYS A N 1
ATOM 859 C CA . CYS A 1 105 ? -5.874 -5.032 21.390 1.00 95.75 105 CYS A CA 1
ATOM 860 C C . CYS A 1 105 ? -5.982 -5.695 20.011 1.00 95.75 105 CYS A C 1
ATOM 862 O O . CYS A 1 105 ? -7.045 -5.681 19.384 1.00 95.75 105 CYS A O 1
ATOM 864 N N . LYS A 1 106 ? -4.912 -6.344 19.544 1.00 93.62 106 LYS A N 1
ATOM 865 C CA . LYS A 1 106 ? -4.913 -7.051 18.263 1.00 93.62 106 LYS A CA 1
ATOM 866 C C . LYS A 1 106 ? -5.909 -8.219 18.209 1.00 93.62 106 LYS A C 1
ATOM 868 O O . LYS A 1 106 ? -6.721 -8.284 17.291 1.00 93.62 106 LYS A O 1
ATOM 873 N N . SER A 1 107 ? -5.846 -9.127 19.188 1.00 93.44 107 SER A N 1
ATOM 874 C CA . SER A 1 107 ? -6.597 -10.400 19.207 1.00 93.44 107 SER A CA 1
ATOM 875 C C . SER A 1 107 ? -7.450 -10.632 20.463 1.00 93.44 107 SER A C 1
ATOM 877 O O . SER A 1 107 ? -8.108 -11.662 20.574 1.00 93.44 107 SER A O 1
ATOM 879 N N . GLY A 1 108 ? -7.432 -9.704 21.423 1.00 91.31 108 GLY A N 1
ATOM 880 C CA . GLY A 1 108 ? -8.160 -9.805 22.697 1.00 91.31 108 GLY A CA 1
ATOM 881 C C . GLY A 1 108 ? -7.331 -10.312 23.890 1.00 91.31 108 GLY A C 1
ATOM 882 O O . GLY A 1 108 ? -7.788 -10.218 25.023 1.00 91.31 108 GLY A O 1
ATOM 883 N N . VAL A 1 109 ? -6.111 -10.819 23.660 1.00 91.81 109 VAL A N 1
ATOM 884 C CA . VAL A 1 109 ? -5.267 -11.425 24.714 1.00 91.81 109 VAL A CA 1
ATOM 885 C C . VAL A 1 109 ? -4.606 -10.369 25.608 1.00 91.81 109 VAL A C 1
ATOM 887 O O . VAL A 1 109 ? -4.699 -10.436 26.829 1.00 91.81 109 VAL A O 1
ATOM 890 N N . ILE A 1 110 ? -3.948 -9.367 25.018 1.00 92.12 110 ILE A N 1
ATOM 891 C CA . ILE A 1 110 ? -3.263 -8.304 25.779 1.00 92.12 110 ILE A CA 1
ATOM 892 C C . ILE A 1 110 ? -4.287 -7.405 26.491 1.00 92.12 110 ILE A C 1
ATOM 894 O O . ILE A 1 110 ? -4.090 -6.998 27.636 1.00 92.12 110 ILE A O 1
ATOM 898 N N . SER A 1 111 ? -5.426 -7.149 25.844 1.00 96.19 111 SER A N 1
ATOM 899 C CA . SER A 1 111 ? -6.515 -6.350 26.409 1.00 96.19 111 SER A CA 1
ATOM 900 C C . SER A 1 111 ? -7.200 -7.010 27.602 1.00 96.19 111 SER A C 1
ATOM 902 O O . SER A 1 111 ? -7.721 -6.299 28.459 1.00 96.19 111 SER A O 1
ATOM 904 N N . GLU A 1 112 ? -7.146 -8.338 27.726 1.00 95.81 112 GLU A N 1
ATOM 905 C CA . GLU A 1 112 ? -7.605 -9.037 28.928 1.00 95.81 112 GLU A CA 1
ATOM 906 C C . GLU A 1 112 ? -6.763 -8.637 30.152 1.00 95.81 112 GLU A C 1
ATOM 908 O O . GLU A 1 112 ? -7.300 -8.291 31.207 1.00 95.81 112 GLU A O 1
ATOM 913 N N . ASN A 1 113 ? -5.435 -8.607 30.002 1.00 93.81 113 ASN A N 1
ATOM 914 C CA . ASN A 1 113 ? -4.520 -8.198 31.071 1.00 93.81 113 ASN A CA 1
ATOM 915 C C . ASN A 1 113 ? -4.669 -6.711 31.408 1.00 93.81 113 ASN A C 1
ATOM 917 O O . ASN A 1 113 ? -4.761 -6.359 32.586 1.00 93.81 113 ASN A O 1
ATOM 921 N N . ALA A 1 114 ? -4.786 -5.853 30.391 1.00 95.44 114 ALA A N 1
ATOM 922 C CA . ALA A 1 114 ? -5.085 -4.437 30.593 1.00 95.44 114 ALA A CA 1
ATOM 923 C C . ALA A 1 114 ? -6.407 -4.246 31.355 1.00 95.44 114 ALA A C 1
ATOM 925 O O . ALA A 1 114 ? -6.472 -3.466 32.301 1.00 95.44 114 ALA A O 1
ATOM 926 N N . SER A 1 115 ? -7.447 -5.012 31.016 1.00 96.94 115 SER A N 1
ATOM 927 C CA . SER A 1 115 ? -8.747 -4.937 31.692 1.00 96.94 115 SER A CA 1
ATOM 928 C C . SER A 1 115 ? -8.643 -5.278 33.180 1.00 96.94 115 SER A C 1
ATOM 930 O O . SER A 1 115 ? -9.202 -4.574 34.023 1.00 96.94 115 SER A O 1
ATOM 932 N N . LYS A 1 116 ? -7.868 -6.314 33.525 1.00 94.62 116 LYS A N 1
ATOM 933 C CA . LYS A 1 116 ? -7.557 -6.674 34.919 1.00 94.62 116 LYS A CA 1
ATOM 934 C C . LYS A 1 116 ? -6.809 -5.551 35.642 1.00 94.62 116 LYS A C 1
ATOM 936 O O . LYS A 1 116 ? -7.112 -5.257 36.798 1.00 94.62 116 LYS A O 1
ATOM 941 N N . LEU A 1 117 ? -5.852 -4.911 34.969 1.00 93.44 117 LEU A N 1
ATOM 942 C CA . LEU A 1 117 ? -5.090 -3.794 35.523 1.00 93.44 117 LEU A CA 1
ATOM 943 C C . LEU A 1 117 ? -5.988 -2.586 35.818 1.00 93.44 117 LEU A C 1
ATOM 945 O O . LEU A 1 117 ? -5.897 -2.027 36.910 1.00 93.44 117 LEU A O 1
ATOM 949 N N . LEU A 1 118 ? -6.893 -2.226 34.905 1.00 95.19 118 LEU A N 1
ATOM 950 C CA . LEU A 1 118 ? -7.867 -1.150 35.118 1.00 95.19 118 LEU A CA 1
ATOM 951 C C . LEU A 1 118 ? -8.785 -1.455 36.307 1.00 95.19 118 LEU A C 1
ATOM 953 O O . LEU A 1 118 ? -8.951 -0.624 37.198 1.00 95.19 118 LEU A O 1
ATOM 957 N N . VAL A 1 119 ? -9.328 -2.671 36.392 1.00 94.56 119 VAL A N 1
ATOM 958 C CA . VAL A 1 119 ? -10.145 -3.088 37.544 1.00 94.56 119 VAL A CA 1
ATOM 959 C C . VAL A 1 119 ? -9.385 -2.910 38.864 1.00 94.56 119 VAL A C 1
ATOM 961 O O . VAL A 1 119 ? -9.925 -2.346 39.817 1.00 94.56 119 VAL A O 1
ATOM 964 N N . ASN A 1 120 ? -8.109 -3.303 38.912 1.00 92.50 120 ASN A N 1
ATOM 965 C CA . ASN A 1 120 ? -7.270 -3.139 40.103 1.00 92.50 120 ASN A CA 1
ATOM 966 C C . ASN A 1 120 ? -7.031 -1.665 40.480 1.00 92.50 120 ASN A C 1
ATOM 968 O O . ASN A 1 120 ? -6.840 -1.361 41.657 1.00 92.50 120 ASN A O 1
ATOM 972 N N . HIS A 1 121 ? -7.088 -0.749 39.510 1.00 92.69 121 HIS A N 1
ATOM 973 C CA . HIS A 1 121 ? -7.009 0.699 39.730 1.00 92.69 121 HIS A CA 1
ATOM 974 C C . HIS A 1 121 ? -8.374 1.343 40.041 1.00 92.69 121 HIS A C 1
ATOM 976 O O . HIS A 1 121 ? -8.471 2.559 40.238 1.00 92.69 121 HIS A O 1
ATOM 982 N N . GLY A 1 122 ? -9.428 0.533 40.171 1.00 93.00 122 GLY A N 1
ATOM 983 C CA . GLY A 1 122 ? -10.750 0.942 40.637 1.00 93.00 122 GLY A CA 1
ATOM 984 C C . GLY A 1 122 ? -11.707 1.386 39.535 1.00 93.00 122 GLY A C 1
ATOM 985 O O . GLY A 1 122 ? -12.675 2.074 39.845 1.00 93.00 122 GLY A O 1
ATOM 986 N N . PHE A 1 123 ? -11.445 1.029 38.277 1.00 95.19 123 PHE A N 1
ATOM 987 C CA . PHE A 1 123 ? -12.386 1.240 37.178 1.00 95.19 123 PHE A CA 1
ATOM 988 C C . PHE A 1 123 ? -13.556 0.256 37.286 1.00 95.19 123 PHE A C 1
ATOM 990 O O . PHE A 1 123 ? -13.349 -0.952 37.417 1.00 95.19 123 PHE A O 1
ATOM 997 N N . SER A 1 124 ? -14.790 0.763 37.255 1.00 93.62 124 SER A N 1
ATOM 998 C CA . SER A 1 124 ? -15.969 -0.007 37.680 1.00 93.62 124 SER A CA 1
ATOM 999 C C . SER A 1 124 ? -16.742 -0.700 36.548 1.00 93.62 124 SER A C 1
ATOM 1001 O O . SER A 1 124 ? -17.509 -1.625 36.821 1.00 93.62 124 SER A O 1
ATOM 1003 N N . LYS A 1 125 ? -16.556 -0.290 35.283 1.00 94.81 125 LYS A N 1
ATOM 1004 C CA . LYS A 1 125 ? -17.292 -0.815 34.112 1.00 94.81 125 LYS A CA 1
ATOM 1005 C C . LYS A 1 125 ? -16.353 -1.157 32.948 1.00 94.81 125 LYS A C 1
ATOM 1007 O O . LYS A 1 125 ? -16.430 -0.558 31.875 1.00 94.81 125 LYS A O 1
ATOM 1012 N N . VAL A 1 126 ? -15.469 -2.127 33.168 1.00 97.00 126 VAL A N 1
ATOM 1013 C CA . VAL A 1 126 ? -14.458 -2.550 32.187 1.00 97.00 126 VAL A CA 1
ATOM 1014 C C . VAL A 1 126 ? -14.950 -3.746 31.370 1.00 97.00 126 VAL A C 1
ATOM 1016 O O . VAL A 1 126 ? -15.393 -4.753 31.927 1.00 97.00 126 VAL A O 1
ATOM 1019 N N . TYR A 1 127 ? -14.838 -3.651 30.048 1.00 97.69 127 TYR A N 1
ATOM 1020 C CA . TYR A 1 127 ? -15.203 -4.697 29.102 1.00 97.69 127 TYR A CA 1
ATOM 1021 C C . TYR A 1 127 ? -14.020 -5.025 28.191 1.00 97.69 127 TYR A C 1
ATOM 1023 O O . TYR A 1 127 ? -13.516 -4.145 27.502 1.00 97.69 127 TYR A O 1
ATOM 1031 N N . ASN A 1 128 ? -13.597 -6.285 28.150 1.00 98.06 128 ASN A N 1
ATOM 1032 C CA . ASN A 1 128 ? -12.584 -6.748 27.202 1.00 98.06 128 ASN A CA 1
ATOM 1033 C C . ASN A 1 128 ? -13.270 -7.186 25.901 1.00 98.06 128 ASN A C 1
ATOM 1035 O O . ASN A 1 128 ? -14.163 -8.037 25.932 1.00 98.06 128 ASN A O 1
ATOM 1039 N N . MET A 1 129 ? -12.863 -6.619 24.766 1.00 98.25 129 MET A N 1
ATOM 1040 C CA . MET A 1 129 ? -13.389 -6.992 23.453 1.00 98.25 129 MET A CA 1
ATOM 1041 C C . MET A 1 129 ? -12.666 -8.233 22.919 1.00 98.25 129 MET A C 1
ATOM 1043 O O . MET A 1 129 ? -11.525 -8.164 22.451 1.00 98.25 129 MET A O 1
ATOM 1047 N N . GLU A 1 130 ? -13.342 -9.379 22.977 1.00 96.94 130 GLU A N 1
ATOM 1048 C CA . GLU A 1 130 ? -12.806 -10.656 22.509 1.00 96.94 130 GLU A CA 1
ATOM 1049 C C . GLU A 1 130 ? -12.539 -10.625 21.000 1.00 96.94 130 GLU A C 1
ATOM 1051 O O . GLU A 1 130 ? -13.299 -10.047 20.225 1.00 96.94 130 GLU A O 1
ATOM 1056 N N . GLY A 1 131 ? -11.428 -11.232 20.574 1.00 95.44 131 GLY A N 1
ATOM 1057 C CA . GLY A 1 131 ? -10.988 -11.212 19.175 1.00 95.44 131 GLY A CA 1
ATOM 1058 C C . GLY A 1 131 ? -10.333 -9.897 18.727 1.00 95.44 131 GLY A C 1
ATOM 1059 O O . GLY A 1 131 ? -9.697 -9.875 17.672 1.00 95.44 131 GLY A O 1
ATOM 1060 N N . GLY A 1 132 ? -10.412 -8.833 19.538 1.00 96.94 132 GLY A N 1
ATOM 1061 C CA . GLY A 1 132 ? -9.742 -7.555 19.300 1.00 96.94 132 GLY A CA 1
ATOM 1062 C C . GLY A 1 132 ? -10.135 -6.876 17.983 1.00 96.94 132 GLY A C 1
ATOM 1063 O O . GLY A 1 132 ? -11.202 -7.121 17.417 1.00 96.94 132 GLY A O 1
ATOM 1064 N N . ILE A 1 133 ? -9.251 -6.014 17.475 1.00 97.00 133 ILE A N 1
ATOM 1065 C CA . ILE A 1 133 ? -9.463 -5.314 16.199 1.00 97.00 133 ILE A CA 1
ATOM 1066 C C . ILE A 1 133 ? -9.500 -6.269 14.996 1.00 97.00 133 ILE A C 1
ATOM 1068 O O . ILE A 1 133 ? -10.155 -5.967 14.000 1.00 97.00 133 ILE A O 1
ATOM 1072 N N . LYS A 1 134 ? -8.862 -7.445 15.085 1.00 95.25 134 LYS A N 1
ATOM 1073 C CA . LYS A 1 134 ? -8.917 -8.448 14.016 1.00 95.25 134 LYS A CA 1
ATOM 1074 C C . LYS A 1 134 ? -10.343 -8.949 13.790 1.00 95.25 134 LYS A C 1
ATOM 1076 O O . LYS A 1 134 ? -10.853 -8.834 12.680 1.00 95.25 134 LYS A O 1
ATOM 1081 N N . ALA A 1 135 ? -11.001 -9.428 14.846 1.00 96.88 135 ALA A N 1
ATOM 1082 C CA . ALA A 1 135 ? -12.392 -9.868 14.751 1.00 96.88 135 ALA A CA 1
ATOM 1083 C C . ALA A 1 135 ? -13.338 -8.708 14.387 1.00 96.88 135 ALA A C 1
ATOM 1085 O O . ALA A 1 135 ? -14.325 -8.912 13.687 1.00 96.88 135 ALA A O 1
ATOM 1086 N N . TRP A 1 136 ? -13.021 -7.478 14.809 1.00 97.56 136 TRP A N 1
ATOM 1087 C CA . TRP A 1 136 ? -13.797 -6.284 14.457 1.00 97.56 136 TRP A CA 1
ATOM 1088 C C . TRP A 1 136 ? -13.789 -6.009 12.948 1.00 97.56 136 TRP A C 1
ATOM 1090 O O . TRP A 1 136 ? -14.841 -5.757 12.357 1.00 97.56 136 TRP A O 1
ATOM 1100 N N . ILE A 1 137 ? -12.614 -6.093 12.316 1.00 95.00 137 ILE A N 1
ATOM 1101 C CA . ILE A 1 137 ? -12.455 -5.930 10.866 1.00 95.00 137 ILE A CA 1
ATOM 1102 C C . ILE A 1 137 ? -13.094 -7.106 10.115 1.00 95.00 137 ILE A C 1
ATOM 1104 O O . ILE A 1 137 ? -13.799 -6.880 9.135 1.00 95.00 137 ILE A O 1
ATOM 1108 N N . GLU A 1 138 ? -12.921 -8.344 10.592 1.00 94.44 138 GLU A N 1
ATOM 1109 C CA . GLU A 1 138 ? -13.561 -9.536 10.006 1.00 94.44 138 GLU A CA 1
ATOM 1110 C C . GLU A 1 138 ? -15.098 -9.452 10.041 1.00 94.44 138 GLU A C 1
ATOM 1112 O O . GLU A 1 138 ? -15.763 -9.885 9.101 1.00 94.44 138 GLU A O 1
ATOM 1117 N N . ALA A 1 139 ? -15.670 -8.833 11.080 1.00 95.69 139 ALA A N 1
ATOM 1118 C CA . ALA A 1 139 ? -17.103 -8.558 11.186 1.00 95.69 139 ALA A CA 1
ATOM 1119 C C . ALA A 1 139 ? -17.585 -7.396 10.285 1.00 95.69 139 ALA A C 1
ATOM 1121 O O . ALA A 1 139 ? -18.781 -7.099 10.243 1.00 95.69 139 ALA A O 1
ATOM 1122 N N . GLY A 1 140 ? -16.679 -6.732 9.557 1.00 93.56 140 GLY A N 1
ATOM 1123 C CA . GLY A 1 140 ? -16.991 -5.625 8.651 1.00 93.56 140 GLY A CA 1
ATOM 1124 C C . GLY A 1 140 ? -17.336 -4.315 9.363 1.00 93.56 140 GLY A C 1
ATOM 1125 O O . GLY A 1 140 ? -18.008 -3.454 8.786 1.00 93.56 140 GLY A O 1
ATOM 1126 N N . PHE A 1 141 ? -16.923 -4.152 10.623 1.00 93.88 141 PHE A N 1
ATOM 1127 C CA . PHE A 1 141 ? -17.164 -2.921 11.367 1.00 93.88 141 PHE A CA 1
ATOM 1128 C C . PHE A 1 141 ? -16.156 -1.820 10.991 1.00 93.88 141 PHE A C 1
ATOM 1130 O O . PHE A 1 141 ? -15.006 -2.104 10.659 1.00 93.88 141 PHE A O 1
ATOM 1137 N N . PRO A 1 142 ? -16.576 -0.540 11.026 1.00 91.19 142 PRO A N 1
ATOM 1138 C CA . PRO A 1 142 ? -15.756 0.571 10.560 1.00 91.19 142 PRO A CA 1
ATOM 1139 C C . PRO A 1 142 ? -14.539 0.801 11.462 1.00 91.19 142 PRO A C 1
ATOM 1141 O O . PRO A 1 142 ? -14.638 0.730 12.691 1.00 91.19 142 PRO A O 1
ATOM 1144 N N . VAL A 1 143 ? -13.417 1.139 10.834 1.00 92.94 143 VAL A N 1
ATOM 1145 C CA . VAL A 1 143 ? -12.152 1.520 11.471 1.00 92.94 143 VAL A CA 1
ATOM 1146 C C . VAL A 1 143 ? -11.596 2.762 10.791 1.00 92.94 143 VAL A C 1
ATOM 1148 O O . VAL A 1 143 ? -11.893 3.027 9.627 1.00 92.94 143 VAL A O 1
ATOM 1151 N N . TRP A 1 144 ? -10.776 3.504 11.517 1.00 92.69 144 TRP A N 1
ATOM 1152 C CA . TRP A 1 144 ? -9.877 4.489 10.949 1.00 92.69 144 TRP A CA 1
ATOM 1153 C C . TRP A 1 144 ? -8.656 3.752 10.390 1.00 92.69 144 TRP A C 1
ATOM 1155 O O . TRP A 1 144 ? -8.084 2.919 11.094 1.00 92.69 144 TRP A O 1
ATOM 1165 N N . SER A 1 145 ? -8.261 4.014 9.142 1.00 90.50 145 SER A N 1
ATOM 1166 C CA . SER A 1 145 ? -7.073 3.394 8.544 1.00 90.50 145 SER A CA 1
ATOM 1167 C C . SER A 1 145 ? -6.456 4.244 7.436 1.00 90.50 145 SER A C 1
ATOM 1169 O O . SER A 1 145 ? -7.159 4.911 6.671 1.00 90.50 145 SER A O 1
ATOM 1171 N N . ILE A 1 146 ? -5.131 4.177 7.341 1.00 84.38 146 ILE A N 1
ATOM 1172 C CA . ILE A 1 146 ? -4.312 4.777 6.277 1.00 84.38 146 ILE A CA 1
ATOM 1173 C C . ILE A 1 146 ? -3.577 3.726 5.439 1.00 84.38 146 ILE A C 1
ATOM 1175 O O . ILE A 1 146 ? -2.766 4.085 4.584 1.00 84.38 146 ILE A O 1
ATOM 1179 N N . ALA A 1 147 ? -3.814 2.439 5.696 1.00 85.75 147 ALA A N 1
ATOM 1180 C CA . ALA A 1 147 ? -3.137 1.364 4.994 1.00 85.75 147 ALA A CA 1
ATOM 1181 C C . ALA A 1 147 ? -4.081 0.200 4.709 1.00 85.75 147 ALA A C 1
ATOM 1183 O O . ALA A 1 147 ? -4.712 -0.313 5.633 1.00 85.75 147 ALA A O 1
ATOM 1184 N N . HIS A 1 148 ? -4.136 -0.274 3.464 1.00 89.75 148 HIS A N 1
ATOM 1185 C CA . HIS A 1 148 ? -4.988 -1.404 3.100 1.00 89.75 148 HIS A CA 1
ATOM 1186 C C . HIS A 1 148 ? -4.260 -2.451 2.259 1.00 89.75 148 HIS A C 1
ATOM 1188 O O . HIS A 1 148 ? -3.429 -2.155 1.398 1.00 89.75 148 HIS A O 1
ATOM 1194 N N . ASN A 1 149 ? -4.649 -3.703 2.483 1.00 87.56 149 ASN A N 1
ATOM 1195 C CA . ASN A 1 149 ? -4.440 -4.796 1.550 1.00 87.56 149 ASN A CA 1
ATOM 1196 C C . ASN A 1 149 ? -5.659 -4.869 0.633 1.00 87.56 149 ASN A C 1
ATOM 1198 O O . ASN A 1 149 ? -6.787 -5.070 1.088 1.00 87.56 149 ASN A O 1
ATOM 1202 N N . ILE A 1 150 ? -5.432 -4.698 -0.661 1.00 91.81 150 ILE A N 1
ATOM 1203 C CA . ILE A 1 150 ? -6.466 -4.676 -1.685 1.00 91.81 150 ILE A CA 1
ATOM 1204 C C . ILE A 1 150 ? -6.276 -5.885 -2.584 1.00 91.81 150 ILE A C 1
ATOM 1206 O O . ILE A 1 150 ? -5.215 -6.062 -3.179 1.00 91.81 150 ILE A O 1
ATOM 1210 N N . THR A 1 151 ? -7.310 -6.707 -2.709 1.00 93.69 151 THR A N 1
ATOM 1211 C CA . THR A 1 151 ? -7.292 -7.861 -3.607 1.00 93.69 151 THR A CA 1
ATOM 1212 C C . THR A 1 151 ? -8.381 -7.722 -4.656 1.00 93.69 151 THR A C 1
ATOM 1214 O O . THR A 1 151 ? -9.529 -7.409 -4.343 1.00 93.69 151 THR A O 1
ATOM 1217 N N . ILE A 1 152 ? -8.000 -7.932 -5.913 1.00 94.25 152 ILE A N 1
ATOM 1218 C CA . ILE A 1 152 ? -8.927 -8.085 -7.030 1.00 94.25 152 ILE A CA 1
ATOM 1219 C C . ILE A 1 152 ? -8.988 -9.571 -7.356 1.00 94.25 152 ILE A C 1
ATOM 1221 O O . ILE A 1 152 ? -7.997 -10.140 -7.821 1.00 94.25 152 ILE A O 1
ATOM 1225 N N . GLU A 1 153 ? -10.128 -10.189 -7.075 1.00 92.69 153 GLU A N 1
ATOM 1226 C CA . GLU A 1 153 ? -10.353 -11.614 -7.319 1.00 92.69 153 GLU A CA 1
ATOM 1227 C C . GLU A 1 153 ? -10.670 -11.884 -8.803 1.00 92.69 153 GLU A C 1
ATOM 1229 O O . GLU A 1 153 ? -10.960 -10.971 -9.586 1.00 92.69 153 GLU A O 1
ATOM 1234 N N . GLU A 1 154 ? -10.629 -13.156 -9.211 1.00 90.25 154 GLU A N 1
ATOM 1235 C CA . GLU A 1 154 ? -10.854 -13.581 -10.604 1.00 90.25 154 GLU A CA 1
ATOM 1236 C C . GLU A 1 154 ? -12.219 -13.133 -11.161 1.00 90.25 154 GLU A C 1
ATOM 1238 O O . GLU A 1 154 ? -12.337 -12.753 -12.333 1.00 90.25 154 GLU A O 1
ATOM 1243 N N . ASP A 1 155 ? -13.249 -13.124 -10.310 1.00 89.31 155 ASP A N 1
ATOM 1244 C CA . ASP A 1 155 ? -14.610 -12.695 -10.651 1.00 89.31 155 ASP A CA 1
ATOM 1245 C C . ASP A 1 155 ? -14.763 -11.163 -10.758 1.00 89.31 155 ASP A C 1
ATOM 1247 O O . ASP A 1 155 ? -15.815 -10.662 -11.165 1.00 89.31 155 ASP A O 1
ATOM 1251 N N . GLY A 1 156 ? -13.697 -10.414 -10.457 1.00 85.31 156 GLY A N 1
ATOM 1252 C CA . GLY A 1 156 ? -13.651 -8.956 -10.469 1.00 85.31 156 GLY A CA 1
ATOM 1253 C C . GLY A 1 156 ? -14.161 -8.295 -9.187 1.00 85.31 156 GLY A C 1
ATOM 1254 O O . GLY A 1 156 ? -14.260 -7.064 -9.156 1.00 85.31 156 GLY A O 1
ATOM 1255 N N . SER A 1 157 ? -14.491 -9.066 -8.147 1.00 89.81 157 SER A N 1
ATOM 1256 C CA . SER A 1 157 ? -14.765 -8.517 -6.819 1.00 89.81 157 SER A CA 1
ATOM 1257 C C . SER A 1 157 ? -13.514 -7.849 -6.232 1.00 89.81 157 SER A C 1
ATOM 1259 O O . SER A 1 157 ? -12.378 -8.162 -6.593 1.00 89.81 157 SER A O 1
ATOM 1261 N N . VAL A 1 158 ? -13.743 -6.835 -5.391 1.00 91.44 158 VAL A N 1
ATOM 1262 C CA . VAL A 1 158 ? -12.692 -5.971 -4.839 1.00 91.44 158 VAL A CA 1
ATOM 1263 C C . VAL A 1 158 ? -12.792 -5.963 -3.326 1.00 91.44 158 VAL A C 1
ATOM 1265 O O . VAL A 1 158 ? -13.648 -5.259 -2.769 1.00 91.44 158 VAL A O 1
ATOM 1268 N N . ASP A 1 159 ? -11.860 -6.661 -2.694 1.00 91.56 159 ASP A N 1
ATOM 1269 C CA . ASP A 1 159 ? -11.699 -6.694 -1.249 1.00 91.56 159 ASP A CA 1
ATOM 1270 C C . ASP A 1 159 ? -10.689 -5.631 -0.831 1.00 91.56 159 ASP A C 1
ATOM 1272 O O . ASP A 1 159 ? -9.567 -5.598 -1.328 1.00 91.56 159 ASP A O 1
ATOM 1276 N N . ILE A 1 160 ? -11.102 -4.729 0.059 1.00 91.81 160 ILE A N 1
ATOM 1277 C CA . ILE A 1 160 ? -10.241 -3.702 0.656 1.00 91.81 160 ILE A CA 1
ATOM 1278 C C . ILE A 1 160 ? -10.237 -3.973 2.150 1.00 91.81 160 ILE A C 1
ATOM 1280 O O . ILE A 1 160 ? -11.249 -3.762 2.819 1.00 91.81 160 ILE A O 1
ATOM 1284 N N . ILE A 1 161 ? -9.115 -4.472 2.651 1.00 90.75 161 ILE A N 1
ATOM 1285 C CA . ILE A 1 161 ? -8.965 -4.902 4.036 1.00 90.75 161 ILE A CA 1
ATOM 1286 C C . ILE A 1 161 ? -7.957 -3.968 4.711 1.00 90.75 161 ILE A C 1
ATOM 1288 O O . ILE A 1 161 ? -6.798 -3.946 4.291 1.00 90.75 161 ILE A O 1
ATOM 1292 N N . PRO A 1 162 ? -8.357 -3.203 5.744 1.00 91.44 162 PRO A N 1
ATOM 1293 C CA . PRO A 1 162 ? -7.430 -2.407 6.541 1.00 91.44 162 PRO A CA 1
ATOM 1294 C C . PRO A 1 162 ? -6.270 -3.253 7.069 1.00 91.44 162 PRO A C 1
ATOM 1296 O O . PRO A 1 162 ? -6.463 -4.369 7.557 1.00 91.44 162 PRO A O 1
ATOM 1299 N N . MET A 1 163 ? -5.056 -2.727 6.968 1.00 85.44 163 MET A N 1
ATOM 1300 C CA . MET A 1 163 ? -3.852 -3.419 7.397 1.00 85.44 163 MET A CA 1
ATOM 1301 C C . MET A 1 163 ? -3.754 -3.376 8.920 1.00 85.44 163 MET A C 1
ATOM 1303 O O . MET A 1 163 ? -3.735 -2.308 9.531 1.00 85.44 163 MET A O 1
ATOM 1307 N N . ILE A 1 164 ? -3.664 -4.550 9.535 1.00 81.19 164 ILE A N 1
ATOM 1308 C CA . ILE A 1 164 ? -3.258 -4.689 10.930 1.00 81.19 164 ILE A CA 1
ATOM 1309 C C . ILE A 1 164 ? -1.767 -4.988 10.898 1.00 81.19 164 ILE A C 1
ATOM 1311 O O . ILE A 1 164 ? -1.365 -5.982 10.290 1.00 81.19 164 ILE A O 1
ATOM 1315 N N . LEU A 1 165 ? -0.957 -4.140 11.532 1.00 72.56 165 LEU A N 1
ATOM 1316 C CA . LEU A 1 165 ? 0.453 -4.452 11.710 1.00 72.56 165 LEU A CA 1
ATOM 1317 C C . LEU A 1 165 ? 0.558 -5.746 12.517 1.00 72.56 165 LEU A C 1
ATOM 1319 O O . LEU A 1 165 ? 0.095 -5.866 13.653 1.00 72.56 165 LEU A O 1
ATOM 1323 N N . GLU A 1 166 ? 1.116 -6.766 11.884 1.00 64.19 166 GLU A N 1
ATOM 1324 C CA . GLU A 1 166 ? 1.509 -7.956 12.603 1.00 64.19 166 GLU A CA 1
ATOM 1325 C C . GLU A 1 166 ? 2.736 -7.561 13.424 1.00 64.19 166 GLU A C 1
ATOM 1327 O O . GLU A 1 166 ? 3.725 -7.156 12.826 1.00 64.19 166 GLU A O 1
ATOM 1332 N N . ASN A 1 167 ? 2.687 -7.673 14.761 1.00 49.31 167 ASN A N 1
ATOM 1333 C CA . ASN A 1 167 ? 3.889 -7.669 15.602 1.00 49.31 167 ASN A CA 1
ATOM 1334 C C . ASN A 1 167 ? 4.807 -8.824 15.175 1.00 49.31 167 ASN A C 1
ATOM 1336 O O . ASN A 1 167 ? 4.866 -9.873 15.814 1.00 49.31 167 ASN A O 1
ATOM 1340 N N . ARG A 1 168 ? 5.505 -8.656 14.057 1.00 39.59 168 ARG A N 1
ATOM 1341 C CA . ARG A 1 168 ? 6.856 -9.147 13.942 1.00 39.59 168 ARG A CA 1
ATOM 1342 C C . ARG A 1 168 ? 7.627 -8.183 14.810 1.00 39.59 168 ARG A C 1
ATOM 1344 O O . ARG A 1 168 ? 7.682 -6.991 14.533 1.00 39.59 168 ARG A O 1
ATOM 1351 N N . GLU A 1 169 ? 8.143 -8.687 15.921 1.00 34.97 169 GLU A N 1
ATOM 1352 C CA . GLU A 1 169 ? 9.314 -8.056 16.498 1.00 34.97 169 GLU A CA 1
ATOM 1353 C C . GLU A 1 169 ? 10.258 -7.817 15.316 1.00 34.97 169 GLU A C 1
ATOM 1355 O O . GLU A 1 169 ? 10.683 -8.781 14.668 1.00 34.97 169 GLU A O 1
ATOM 1360 N N . CYS A 1 170 ? 10.534 -6.556 14.978 1.00 35.00 170 CYS A N 1
ATOM 1361 C CA . CYS A 1 170 ? 11.757 -6.251 14.262 1.00 35.00 170 CYS A CA 1
ATOM 1362 C C . CYS A 1 170 ? 12.838 -6.820 15.174 1.00 35.00 170 CYS A C 1
ATOM 1364 O O . CYS A 1 170 ? 13.132 -6.254 16.225 1.00 35.00 170 CYS A O 1
ATOM 1366 N N . GLY A 1 171 ? 13.299 -8.029 14.856 1.00 31.86 171 GLY A N 1
ATOM 1367 C CA . GLY A 1 171 ? 14.210 -8.820 15.665 1.00 31.86 171 GLY A CA 1
ATOM 1368 C C . GLY A 1 171 ? 15.605 -8.222 15.631 1.00 31.86 171 GLY A C 1
ATOM 1369 O O . GLY A 1 171 ? 16.565 -8.901 15.286 1.00 31.86 171 GLY A O 1
ATOM 1370 N N . CYS A 1 172 ? 15.731 -6.952 15.981 1.00 30.66 172 CYS A N 1
ATOM 1371 C CA . CYS A 1 172 ? 16.973 -6.358 16.406 1.00 30.66 172 CYS A CA 1
ATOM 1372 C C . CYS A 1 172 ? 17.086 -6.695 17.884 1.00 30.66 172 CYS A C 1
ATOM 1374 O O . CYS A 1 172 ? 16.822 -5.886 18.769 1.00 30.66 172 CYS A O 1
ATOM 1376 N N . THR A 1 173 ? 17.437 -7.952 18.167 1.00 30.81 173 THR A N 1
ATOM 1377 C CA . THR A 1 173 ? 17.966 -8.270 19.486 1.00 30.81 173 THR A CA 1
ATOM 1378 C C . THR A 1 173 ? 19.126 -7.314 19.721 1.00 30.81 173 THR A C 1
ATOM 1380 O O . THR A 1 173 ? 20.052 -7.296 18.907 1.00 30.81 173 THR A O 1
ATOM 1383 N N . ASN A 1 174 ? 19.075 -6.545 20.812 1.00 32.72 174 ASN A N 1
ATOM 1384 C CA . ASN A 1 174 ? 20.218 -5.837 21.387 1.00 32.72 174 ASN A CA 1
ATOM 1385 C C . ASN A 1 174 ? 21.285 -6.869 21.772 1.00 32.72 174 ASN A C 1
ATOM 1387 O O . ASN A 1 174 ? 21.489 -7.209 22.933 1.00 32.72 174 ASN A O 1
ATOM 1391 N N . THR A 1 175 ? 21.927 -7.455 20.775 1.00 32.38 175 THR A N 1
ATOM 1392 C CA . THR A 1 175 ? 23.214 -8.084 20.932 1.00 32.38 175 THR A CA 1
ATOM 1393 C C . THR A 1 175 ? 24.199 -7.001 20.560 1.00 32.38 175 THR A C 1
ATOM 1395 O O . THR A 1 175 ? 24.321 -6.671 19.382 1.00 32.38 175 THR A O 1
ATOM 1398 N N . ASP A 1 176 ? 24.924 -6.502 21.558 1.00 35.44 176 ASP A N 1
ATOM 1399 C CA . ASP A 1 176 ? 26.117 -5.645 21.462 1.00 35.44 176 ASP A CA 1
ATOM 1400 C C . ASP A 1 176 ? 27.271 -6.281 20.638 1.00 35.44 176 ASP A C 1
ATOM 1402 O O . ASP A 1 176 ? 28.445 -5.989 20.834 1.00 35.44 176 ASP A O 1
ATOM 1406 N N . ASN A 1 177 ? 26.949 -7.189 19.714 1.00 32.69 177 ASN A N 1
ATOM 1407 C CA . ASN A 1 177 ? 27.834 -7.972 18.866 1.00 32.69 177 ASN A CA 1
ATOM 1408 C C . ASN A 1 177 ? 27.374 -7.966 17.396 1.00 32.69 177 ASN A C 1
ATOM 1410 O O . ASN A 1 177 ? 27.671 -8.902 16.655 1.00 32.69 177 ASN A O 1
ATOM 1414 N N . THR A 1 178 ? 26.707 -6.913 16.916 1.00 36.41 178 THR A N 1
ATOM 1415 C CA . THR A 1 178 ? 26.699 -6.623 15.472 1.00 36.41 178 THR A CA 1
ATOM 1416 C C . THR A 1 178 ? 28.052 -6.028 15.088 1.00 36.41 178 THR A C 1
ATOM 1418 O O . THR A 1 178 ? 28.180 -4.860 14.729 1.00 36.41 178 THR A O 1
ATOM 1421 N N . SER A 1 179 ? 29.106 -6.835 15.197 1.00 34.16 179 SER A N 1
ATOM 1422 C CA . SER A 1 179 ? 30.356 -6.553 14.510 1.00 34.16 179 SER A CA 1
ATOM 1423 C C . SER A 1 179 ? 30.058 -6.554 13.012 1.00 34.16 179 SER A C 1
ATOM 1425 O O . SER A 1 179 ? 29.894 -7.626 12.436 1.00 34.16 179 SER A O 1
ATOM 1427 N N . ASN A 1 180 ? 29.935 -5.360 12.427 1.00 38.44 180 ASN A N 1
ATOM 1428 C CA . ASN A 1 180 ? 30.120 -5.046 11.010 1.00 38.44 180 ASN A CA 1
ATOM 1429 C C . ASN A 1 180 ? 29.835 -6.218 10.053 1.00 38.44 180 ASN A C 1
ATOM 1431 O O . ASN A 1 180 ? 30.759 -6.793 9.481 1.00 38.44 180 ASN A O 1
ATOM 1435 N N . LEU A 1 181 ? 28.558 -6.574 9.872 1.00 37.00 181 LEU A N 1
ATOM 1436 C CA . LEU A 1 181 ? 28.152 -7.434 8.751 1.00 37.00 181 LEU A CA 1
ATOM 1437 C C . LEU A 1 181 ? 28.006 -6.651 7.437 1.00 37.00 181 LEU A C 1
ATOM 1439 O O . LEU A 1 181 ? 27.788 -7.248 6.385 1.00 37.00 181 LEU A O 1
ATOM 1443 N N . PHE A 1 182 ? 28.173 -5.329 7.477 1.00 36.91 182 PHE A N 1
ATOM 1444 C CA . PHE A 1 182 ? 28.412 -4.523 6.290 1.00 36.91 182 PHE A CA 1
ATOM 1445 C C . PHE A 1 182 ? 29.853 -4.759 5.850 1.00 36.91 182 PHE A C 1
ATOM 1447 O O . PHE A 1 182 ? 30.791 -4.100 6.294 1.00 36.91 182 PHE A O 1
ATOM 1454 N N . THR A 1 183 ? 30.038 -5.770 5.010 1.00 45.31 183 THR A N 1
ATOM 1455 C CA . THR A 1 183 ? 31.198 -5.762 4.124 1.00 45.31 183 THR A CA 1
ATOM 1456 C C . THR A 1 183 ? 30.922 -4.676 3.094 1.00 45.31 183 THR A C 1
ATOM 1458 O O . THR A 1 183 ? 29.921 -4.752 2.388 1.00 45.31 183 THR A O 1
ATOM 1461 N N . ASP A 1 184 ? 31.755 -3.637 3.058 1.00 50.41 184 ASP A N 1
ATOM 1462 C CA . ASP A 1 184 ? 31.726 -2.626 2.000 1.00 50.41 184 ASP A CA 1
ATOM 1463 C C . ASP A 1 184 ? 31.956 -3.334 0.657 1.00 50.41 184 ASP A C 1
ATOM 1465 O O . ASP A 1 184 ? 33.096 -3.585 0.257 1.00 50.41 184 ASP A O 1
ATOM 1469 N N . ILE A 1 185 ? 30.879 -3.724 -0.026 1.00 56.56 185 ILE A N 1
ATOM 1470 C CA . ILE A 1 185 ? 30.973 -4.288 -1.371 1.00 56.56 185 ILE A CA 1
ATOM 1471 C C . ILE A 1 185 ? 31.354 -3.131 -2.291 1.00 56.56 185 ILE A C 1
ATOM 1473 O O . ILE A 1 185 ? 30.562 -2.228 -2.542 1.00 56.56 185 ILE A O 1
ATOM 1477 N N . GLN A 1 186 ? 32.585 -3.147 -2.789 1.00 64.12 186 GLN A N 1
ATOM 1478 C CA . GLN A 1 186 ? 33.016 -2.210 -3.818 1.00 64.12 186 GLN A CA 1
ATOM 1479 C C . GLN A 1 186 ? 32.461 -2.682 -5.164 1.00 64.12 186 GLN A C 1
ATOM 1481 O O . GLN A 1 186 ? 32.774 -3.788 -5.611 1.00 64.12 186 GLN A O 1
ATOM 1486 N N . ILE A 1 187 ? 31.620 -1.853 -5.786 1.00 74.12 187 ILE A N 1
ATOM 1487 C CA . ILE A 1 187 ? 31.052 -2.103 -7.112 1.00 74.12 187 ILE A CA 1
ATOM 1488 C C . ILE A 1 187 ? 31.740 -1.165 -8.101 1.00 74.12 187 ILE A C 1
ATOM 1490 O O . ILE A 1 187 ? 31.546 0.047 -8.073 1.00 74.12 187 ILE A O 1
ATOM 1494 N N . GLU A 1 188 ? 32.516 -1.727 -9.017 1.00 79.94 188 GLU A N 1
ATOM 1495 C CA . GLU A 1 188 ? 33.075 -0.990 -10.144 1.00 79.94 188 GLU A CA 1
ATOM 1496 C C . GLU A 1 188 ? 32.140 -1.123 -11.345 1.00 79.94 188 GLU A C 1
ATOM 1498 O O . GLU A 1 188 ? 31.740 -2.226 -11.715 1.00 79.94 188 GLU A O 1
ATOM 1503 N N . SER A 1 189 ? 31.804 -0.007 -11.995 1.00 86.00 189 SER A N 1
ATOM 1504 C CA . SER A 1 189 ? 31.019 -0.020 -13.231 1.00 86.00 189 SER A CA 1
ATOM 1505 C C . SER A 1 189 ? 31.789 0.626 -14.376 1.00 86.00 189 SER A C 1
ATOM 1507 O O . SER A 1 189 ? 32.490 1.621 -14.208 1.00 86.00 189 SER A O 1
ATOM 1509 N N . THR A 1 190 ? 31.690 0.037 -15.563 1.00 89.75 190 THR A N 1
ATOM 1510 C CA . THR A 1 190 ? 32.308 0.542 -16.788 1.00 89.75 190 THR A CA 1
ATOM 1511 C C . THR A 1 190 ? 31.261 0.576 -17.889 1.00 89.75 190 THR A C 1
ATOM 1513 O O . THR A 1 190 ? 30.733 -0.463 -18.286 1.00 89.75 190 THR A O 1
ATOM 1516 N N . VAL A 1 191 ? 30.977 1.767 -18.412 1.00 92.88 191 VAL A N 1
ATOM 1517 C CA . VAL A 1 191 ? 30.137 1.924 -19.605 1.00 92.88 191 VAL A CA 1
ATOM 1518 C C . VAL A 1 191 ? 30.937 1.450 -20.817 1.00 92.88 191 VAL A C 1
ATOM 1520 O O . VAL A 1 191 ? 31.982 2.013 -21.137 1.00 92.88 191 VAL A O 1
ATOM 1523 N N . LEU A 1 192 ? 30.459 0.402 -21.483 1.00 94.94 192 LEU A N 1
ATOM 1524 C CA . LEU A 1 192 ? 31.103 -0.172 -22.665 1.00 94.94 192 LEU A CA 1
ATOM 1525 C C . LEU A 1 192 ? 30.626 0.504 -23.950 1.00 94.94 192 LEU A C 1
ATOM 1527 O O . LEU A 1 192 ? 31.419 0.735 -24.862 1.00 94.94 192 LEU A O 1
ATOM 1531 N N . LYS A 1 193 ? 29.325 0.803 -24.027 1.00 93.50 193 LYS A N 1
ATOM 1532 C CA . LYS A 1 193 ? 28.690 1.493 -25.155 1.00 93.50 193 LYS A CA 1
ATOM 1533 C C . LYS A 1 193 ? 27.528 2.335 -24.652 1.00 93.50 193 LYS A C 1
ATOM 1535 O O . LYS A 1 193 ? 26.773 1.891 -23.791 1.00 93.50 193 LYS A O 1
ATOM 1540 N N . GLU A 1 194 ? 27.357 3.514 -25.232 1.00 94.25 194 GLU A N 1
ATOM 1541 C CA . GLU A 1 194 ? 26.236 4.396 -24.923 1.00 94.25 194 GLU A CA 1
ATOM 1542 C C . GLU A 1 194 ? 25.877 5.245 -26.145 1.00 94.25 194 GLU A C 1
ATOM 1544 O O . GLU A 1 194 ? 26.753 5.774 -26.831 1.00 94.25 194 GLU A O 1
ATOM 1549 N N . ASN A 1 195 ? 24.582 5.330 -26.430 1.00 94.12 195 ASN A N 1
ATOM 1550 C CA . ASN A 1 195 ? 23.967 6.293 -27.335 1.00 94.12 195 ASN A CA 1
ATOM 1551 C C . ASN A 1 195 ? 22.581 6.681 -26.784 1.00 94.12 195 ASN A C 1
ATOM 1553 O O . ASN A 1 195 ? 22.184 6.211 -25.718 1.00 94.12 195 ASN A O 1
ATOM 1557 N N . ASP A 1 196 ? 21.833 7.496 -27.528 1.00 88.25 196 ASP A N 1
ATOM 1558 C CA . ASP A 1 196 ? 20.546 8.056 -27.091 1.00 88.25 196 ASP A CA 1
ATOM 1559 C C . ASP A 1 196 ? 19.501 7.007 -26.666 1.00 88.25 196 ASP A C 1
ATOM 1561 O O . ASP A 1 196 ? 18.650 7.284 -25.826 1.00 88.25 196 ASP A O 1
ATOM 1565 N N . THR A 1 197 ? 19.555 5.792 -27.222 1.00 93.25 197 THR A N 1
ATOM 1566 C CA . THR A 1 197 ? 18.555 4.734 -26.977 1.00 93.25 197 THR A CA 1
ATOM 1567 C C . THR A 1 197 ? 19.147 3.449 -26.413 1.00 93.25 197 THR A C 1
ATOM 1569 O O . THR A 1 197 ? 18.404 2.549 -26.046 1.00 93.25 197 THR A O 1
ATOM 1572 N N . TYR A 1 198 ? 20.467 3.329 -26.311 1.00 95.44 198 TYR A N 1
ATOM 1573 C CA . TYR A 1 198 ? 21.130 2.084 -25.941 1.00 95.44 198 TYR A CA 1
ATOM 1574 C C . TYR A 1 198 ? 22.266 2.345 -24.964 1.00 95.44 198 TYR A C 1
ATOM 1576 O O . TYR A 1 198 ? 23.084 3.241 -25.174 1.00 95.44 198 TYR A O 1
ATOM 1584 N N . ARG A 1 199 ? 22.360 1.526 -23.917 1.00 92.94 199 ARG A N 1
ATOM 1585 C CA . ARG A 1 199 ? 23.453 1.582 -22.947 1.00 92.94 199 ARG A CA 1
ATOM 1586 C C . ARG A 1 199 ? 23.867 0.183 -22.523 1.00 92.94 199 ARG A C 1
ATOM 1588 O O . ARG A 1 199 ? 23.020 -0.644 -22.213 1.00 92.94 199 ARG A O 1
ATOM 1595 N N . GLU A 1 200 ? 25.167 -0.054 -22.486 1.00 94.56 200 GLU A N 1
ATOM 1596 C CA . GLU A 1 200 ? 25.781 -1.316 -22.086 1.00 94.56 200 GLU A CA 1
ATOM 1597 C C . GLU A 1 200 ? 26.796 -1.032 -20.981 1.00 94.56 200 GLU A C 1
ATOM 1599 O O . GLU A 1 200 ? 27.759 -0.289 -21.195 1.00 94.56 200 GLU A O 1
ATOM 1604 N N . ILE A 1 201 ? 26.572 -1.595 -19.797 1.00 88.56 201 ILE A N 1
ATOM 1605 C CA . ILE A 1 201 ? 27.388 -1.359 -18.605 1.00 88.56 201 ILE A CA 1
ATOM 1606 C C . ILE A 1 201 ? 27.857 -2.698 -18.055 1.00 88.56 201 ILE A C 1
ATOM 1608 O O . ILE A 1 201 ? 27.051 -3.58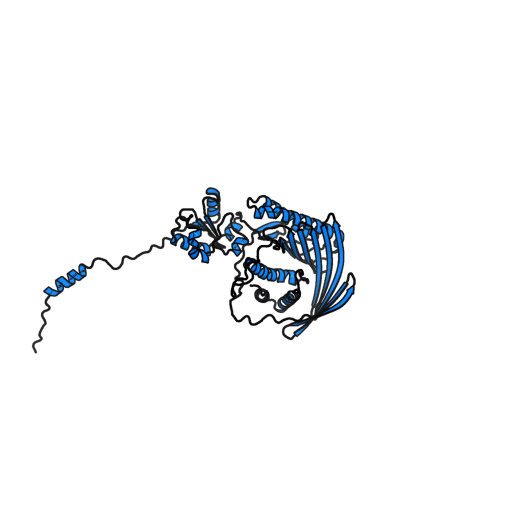2 -17.769 1.00 88.56 201 ILE A O 1
ATOM 1612 N N . ARG A 1 202 ? 29.169 -2.835 -17.876 1.00 90.00 202 ARG A N 1
ATOM 1613 C CA . ARG A 1 202 ? 29.766 -3.937 -17.125 1.00 90.00 202 ARG A CA 1
ATOM 1614 C C . ARG A 1 202 ? 29.910 -3.527 -15.669 1.00 90.00 202 ARG A C 1
ATOM 1616 O O . ARG A 1 202 ? 30.474 -2.472 -15.393 1.00 90.00 202 ARG A O 1
ATOM 1623 N N . TYR A 1 203 ? 29.460 -4.382 -14.768 1.00 85.88 203 TYR A N 1
ATOM 1624 C CA . TYR A 1 203 ? 29.659 -4.269 -13.332 1.00 85.88 203 TYR A CA 1
ATOM 1625 C C . TYR A 1 203 ? 30.593 -5.378 -12.861 1.00 85.88 203 TYR A C 1
ATOM 1627 O O . TYR A 1 203 ? 30.388 -6.537 -13.219 1.00 85.88 203 TYR A O 1
ATOM 1635 N N . ASN A 1 204 ? 31.573 -5.018 -12.040 1.00 83.56 204 ASN A N 1
ATOM 1636 C CA . ASN A 1 204 ? 32.455 -5.936 -11.334 1.00 83.56 204 ASN A CA 1
ATOM 1637 C C . ASN A 1 204 ? 32.323 -5.675 -9.837 1.00 83.56 204 ASN A C 1
ATOM 1639 O O . ASN A 1 204 ? 32.383 -4.526 -9.404 1.00 83.56 204 ASN A O 1
ATOM 1643 N N . TYR A 1 205 ? 32.168 -6.726 -9.046 1.00 80.88 205 TYR A N 1
ATOM 1644 C CA . TYR A 1 205 ? 32.087 -6.598 -7.594 1.00 80.88 205 TYR A CA 1
ATOM 1645 C C . TYR A 1 205 ? 32.619 -7.852 -6.909 1.00 80.88 205 TYR A C 1
ATOM 1647 O O . TYR A 1 205 ? 32.657 -8.937 -7.495 1.00 80.88 205 TYR A O 1
ATOM 1655 N N . THR A 1 206 ? 33.038 -7.707 -5.654 1.00 71.50 206 THR A N 1
ATOM 1656 C CA . THR A 1 206 ? 33.547 -8.815 -4.842 1.00 71.50 206 THR A CA 1
ATOM 1657 C C . THR A 1 206 ? 32.632 -9.040 -3.653 1.00 71.50 206 THR A C 1
ATOM 1659 O O . THR A 1 206 ? 32.461 -8.154 -2.820 1.00 71.50 206 THR A O 1
ATOM 1662 N N . LEU A 1 207 ? 32.096 -10.251 -3.534 1.00 70.12 207 LEU A N 1
ATOM 1663 C CA . LEU A 1 207 ? 31.301 -10.671 -2.386 1.00 70.12 207 LEU A CA 1
ATOM 1664 C C . LEU A 1 207 ? 31.883 -11.955 -1.799 1.00 70.12 207 LEU A C 1
ATOM 1666 O O . LEU A 1 207 ? 32.113 -12.926 -2.518 1.00 70.12 207 LEU A O 1
ATOM 1670 N N . ASN A 1 208 ? 32.137 -11.965 -0.486 1.00 73.69 208 ASN A N 1
ATOM 1671 C CA . ASN A 1 208 ? 32.730 -13.105 0.226 1.00 73.69 208 ASN A CA 1
ATOM 1672 C C . ASN A 1 208 ? 34.017 -13.631 -0.446 1.00 73.69 208 ASN A C 1
ATOM 1674 O O . ASN A 1 208 ? 34.185 -14.835 -0.638 1.00 73.69 208 ASN A O 1
ATOM 1678 N N . ASN A 1 209 ? 34.916 -12.719 -0.839 1.00 75.56 209 ASN A N 1
ATOM 1679 C CA . ASN A 1 209 ? 36.161 -13.003 -1.575 1.00 75.56 209 ASN A CA 1
ATOM 1680 C C . ASN A 1 209 ? 35.973 -13.681 -2.947 1.00 75.56 209 ASN A C 1
ATOM 1682 O O . ASN A 1 209 ? 36.931 -14.213 -3.506 1.00 75.56 209 ASN A O 1
ATOM 1686 N N . THR A 1 210 ? 34.760 -13.663 -3.497 1.00 75.06 210 THR A N 1
ATOM 1687 C CA . THR A 1 210 ? 34.456 -14.146 -4.846 1.00 75.06 210 THR A CA 1
ATOM 1688 C C . THR A 1 210 ? 34.137 -12.951 -5.733 1.00 75.06 210 THR A C 1
ATOM 1690 O O . THR A 1 210 ? 33.313 -12.116 -5.365 1.00 75.06 210 THR A O 1
ATOM 1693 N N . ASN A 1 211 ? 34.803 -12.855 -6.882 1.00 82.75 211 ASN A N 1
ATOM 1694 C CA . ASN A 1 211 ? 34.537 -11.803 -7.859 1.00 82.75 211 ASN A CA 1
ATOM 1695 C C . ASN A 1 211 ? 33.399 -12.229 -8.779 1.00 82.75 211 ASN A C 1
ATOM 1697 O O . ASN A 1 211 ? 33.398 -13.347 -9.295 1.00 82.75 211 ASN A O 1
ATOM 1701 N N . TYR A 1 212 ? 32.490 -11.304 -9.024 1.00 81.62 212 TYR A N 1
ATOM 1702 C CA . TYR A 1 212 ? 31.370 -11.462 -9.928 1.00 81.62 212 TYR A CA 1
ATOM 1703 C C . TYR A 1 212 ? 31.448 -10.395 -11.014 1.00 81.62 212 TYR A C 1
ATOM 1705 O O . TYR A 1 212 ? 31.920 -9.279 -10.787 1.00 81.62 212 TYR A O 1
ATOM 1713 N N . GLU A 1 213 ? 30.965 -10.759 -12.196 1.00 84.56 213 GLU A N 1
ATOM 1714 C CA . GLU A 1 213 ? 30.803 -9.860 -13.330 1.00 84.56 213 GLU A CA 1
ATOM 1715 C C . GLU A 1 213 ? 29.351 -9.943 -13.808 1.00 84.56 213 GLU A C 1
ATOM 1717 O O . GLU A 1 213 ? 28.782 -11.033 -13.933 1.00 84.56 213 GLU A O 1
ATOM 1722 N N . LYS A 1 214 ? 28.759 -8.783 -14.089 1.00 86.25 214 LYS A N 1
ATOM 1723 C CA . LYS A 1 214 ? 27.424 -8.654 -14.676 1.00 86.25 214 LYS A CA 1
ATOM 1724 C C . LYS A 1 214 ? 27.485 -7.675 -15.838 1.00 86.25 214 LYS A C 1
ATOM 1726 O O . LYS A 1 214 ? 28.008 -6.573 -15.693 1.00 86.25 214 LYS A O 1
ATOM 1731 N N . LEU A 1 215 ? 26.894 -8.039 -16.967 1.00 87.12 215 LEU A N 1
ATOM 1732 C CA . LEU A 1 215 ? 26.643 -7.123 -18.072 1.00 87.12 215 LEU A CA 1
ATOM 1733 C C . LEU A 1 215 ? 25.168 -6.720 -18.053 1.00 87.12 215 LEU A C 1
ATOM 1735 O O . LEU A 1 215 ? 24.288 -7.576 -18.043 1.00 87.12 215 LEU A O 1
ATOM 1739 N N . GLU A 1 216 ? 24.896 -5.422 -18.033 1.00 90.38 216 GLU A N 1
ATOM 1740 C CA . GLU A 1 216 ? 23.551 -4.865 -18.141 1.00 90.38 216 GLU A CA 1
ATOM 1741 C C . GLU A 1 216 ? 23.420 -4.101 -19.452 1.00 90.38 216 GLU A C 1
ATOM 1743 O O . GLU A 1 216 ? 24.177 -3.166 -19.725 1.00 90.38 216 GLU A O 1
ATOM 1748 N N . ILE A 1 217 ? 22.445 -4.504 -20.254 1.00 90.06 217 ILE A N 1
ATOM 1749 C CA . ILE A 1 217 ? 22.094 -3.876 -21.517 1.00 90.06 217 ILE A CA 1
ATOM 1750 C C . ILE A 1 217 ? 20.713 -3.255 -21.350 1.00 90.06 217 ILE A C 1
ATOM 1752 O O . ILE A 1 217 ? 19.757 -3.936 -20.993 1.00 90.06 217 ILE A O 1
ATOM 1756 N N . ARG A 1 218 ? 20.605 -1.960 -21.637 1.00 93.88 218 ARG A N 1
ATOM 1757 C CA . ARG A 1 218 ? 19.364 -1.187 -21.614 1.00 93.88 218 ARG A CA 1
ATOM 1758 C C . ARG A 1 218 ? 19.078 -0.649 -23.006 1.00 93.88 218 ARG A C 1
ATOM 1760 O O . ARG A 1 218 ? 19.897 0.091 -23.547 1.00 93.88 218 ARG A O 1
ATOM 1767 N N . SER A 1 219 ? 17.890 -0.936 -23.525 1.00 96.69 219 SER A N 1
ATOM 1768 C CA . SER A 1 219 ? 17.363 -0.368 -24.770 1.00 96.69 219 SER A CA 1
ATOM 1769 C C . SER A 1 219 ? 16.100 0.445 -24.488 1.00 96.69 219 SER A C 1
ATOM 1771 O O . SER A 1 219 ? 15.152 -0.074 -23.909 1.00 96.69 219 SER A O 1
ATOM 1773 N N . LEU A 1 220 ? 16.075 1.715 -24.879 1.00 96.62 220 LEU A N 1
ATOM 1774 C CA . LEU A 1 220 ? 14.895 2.572 -24.847 1.00 96.62 220 LEU A CA 1
ATOM 1775 C C . LEU A 1 220 ? 13.999 2.220 -26.037 1.00 96.62 220 LEU A C 1
ATOM 1777 O O . LEU A 1 220 ? 14.404 2.364 -27.188 1.00 96.62 220 LEU A O 1
ATOM 1781 N N . LEU A 1 221 ? 12.789 1.753 -25.748 1.00 96.69 221 LEU A N 1
ATOM 1782 C CA . LEU A 1 221 ? 11.817 1.320 -26.751 1.00 96.69 221 LEU A CA 1
ATOM 1783 C C . LEU A 1 221 ? 10.849 2.437 -27.130 1.00 96.69 221 LEU A C 1
ATOM 1785 O O . LEU A 1 221 ? 10.425 2.536 -28.278 1.00 96.69 221 LEU A O 1
ATOM 1789 N N . PHE A 1 222 ? 10.493 3.274 -26.161 1.00 96.88 222 PHE A N 1
ATOM 1790 C CA . PHE A 1 222 ? 9.604 4.404 -26.364 1.00 96.88 222 PHE A CA 1
ATOM 1791 C C . PHE A 1 222 ? 9.881 5.459 -25.299 1.00 96.88 222 PHE A C 1
ATOM 1793 O O . PHE A 1 222 ? 10.075 5.119 -24.135 1.00 96.88 222 PHE A O 1
ATOM 1800 N N . SER A 1 223 ? 9.868 6.727 -25.693 1.00 95.88 223 SER A N 1
ATOM 1801 C CA . SER A 1 223 ? 9.931 7.853 -24.768 1.00 95.88 223 SER A CA 1
ATOM 1802 C C . SER A 1 223 ? 9.041 8.977 -25.271 1.00 95.88 223 SER A C 1
ATOM 1804 O O . SER A 1 223 ? 8.916 9.182 -26.483 1.00 95.88 223 SER A O 1
ATOM 1806 N N . PHE A 1 224 ? 8.424 9.705 -24.350 1.00 93.25 224 PHE A N 1
ATOM 1807 C CA . PHE A 1 224 ? 7.847 11.002 -24.653 1.00 93.25 224 PHE A CA 1
ATOM 1808 C C . PHE A 1 224 ? 7.971 11.936 -23.451 1.00 93.25 224 PHE A C 1
ATOM 1810 O O . PHE A 1 224 ? 7.959 11.507 -22.297 1.00 93.25 224 PHE A O 1
ATOM 1817 N N . GLU A 1 225 ? 8.014 13.229 -23.744 1.00 94.19 225 GLU A N 1
ATOM 1818 C CA . GLU A 1 225 ? 7.938 14.288 -22.751 1.00 94.19 225 GLU A CA 1
ATOM 1819 C C . GLU A 1 225 ? 6.935 15.337 -23.232 1.00 94.19 225 GLU A C 1
ATOM 1821 O O . GLU A 1 225 ? 6.911 15.708 -24.410 1.00 94.19 225 GLU A O 1
ATOM 1826 N N . THR A 1 226 ? 6.073 15.801 -22.335 1.00 93.12 226 THR A N 1
ATOM 1827 C CA . THR A 1 226 ? 5.142 16.899 -22.603 1.00 93.12 226 THR A CA 1
ATOM 1828 C C . THR A 1 226 ? 5.181 17.905 -21.479 1.00 93.12 226 THR A C 1
ATOM 1830 O O . THR A 1 226 ? 5.253 17.532 -20.313 1.00 93.12 226 THR A O 1
ATOM 1833 N N . ASN A 1 227 ? 5.007 19.170 -21.836 1.00 91.06 227 ASN A N 1
ATOM 1834 C CA . ASN A 1 227 ? 4.668 20.224 -20.897 1.00 91.06 227 ASN A CA 1
ATOM 1835 C C . ASN A 1 227 ? 3.306 20.786 -21.309 1.00 91.06 227 ASN A C 1
ATOM 1837 O O . ASN A 1 227 ? 3.212 21.515 -22.298 1.00 91.06 227 ASN A O 1
ATOM 1841 N N . ASP A 1 228 ? 2.253 20.384 -20.599 1.00 83.81 228 ASP A N 1
ATOM 1842 C CA . ASP A 1 228 ? 0.901 20.892 -20.819 1.00 83.81 228 ASP A CA 1
ATOM 1843 C C . ASP A 1 228 ? 0.460 21.694 -19.601 1.00 83.81 228 ASP A C 1
ATOM 1845 O O . ASP A 1 228 ? 0.368 21.172 -18.489 1.00 83.81 228 ASP A O 1
ATOM 1849 N N . SER A 1 229 ? 0.180 22.978 -19.828 1.00 82.62 229 SER A N 1
ATOM 1850 C CA . SER A 1 229 ? -0.446 23.854 -18.837 1.00 82.62 229 SER A CA 1
ATOM 1851 C C . SER A 1 229 ? 0.284 23.883 -17.481 1.00 82.62 229 SER A C 1
ATOM 1853 O O . SER A 1 229 ? -0.356 24.003 -16.443 1.00 82.62 229 SER A O 1
ATOM 1855 N N . GLY A 1 230 ? 1.620 23.771 -17.483 1.00 83.25 230 GLY A N 1
ATOM 1856 C CA . GLY A 1 230 ? 2.441 23.774 -16.265 1.00 83.25 230 GLY A CA 1
ATOM 1857 C C . GLY A 1 230 ? 2.635 22.405 -15.605 1.00 83.25 230 GLY A C 1
ATOM 1858 O O . GLY A 1 230 ? 3.261 22.340 -14.553 1.00 83.25 230 GLY A O 1
ATOM 1859 N N . THR A 1 231 ? 2.140 21.322 -16.214 1.00 88.62 231 THR A N 1
ATOM 1860 C CA . THR A 1 231 ? 2.460 19.944 -15.811 1.00 88.62 231 THR A CA 1
ATOM 1861 C C . THR A 1 231 ? 3.499 19.362 -16.760 1.00 88.62 231 THR A C 1
ATOM 1863 O O . THR A 1 231 ? 3.236 19.241 -17.961 1.00 88.62 231 THR A O 1
ATOM 1866 N N . ILE A 1 232 ? 4.655 18.966 -16.231 1.00 93.19 232 ILE A N 1
ATOM 1867 C CA . ILE A 1 232 ? 5.672 18.233 -16.986 1.00 93.19 232 ILE A CA 1
ATOM 1868 C C . ILE A 1 232 ? 5.406 16.747 -16.793 1.00 93.19 232 ILE A C 1
ATOM 1870 O O . ILE A 1 232 ? 5.390 16.245 -15.671 1.00 93.19 232 ILE A O 1
ATOM 1874 N N . LYS A 1 233 ? 5.183 16.036 -17.894 1.00 94.69 233 LYS A N 1
ATOM 1875 C CA . LYS A 1 233 ? 5.009 14.585 -17.893 1.00 94.69 233 LYS A CA 1
ATOM 1876 C C . LYS A 1 233 ? 6.096 13.951 -18.730 1.00 94.69 233 LYS A C 1
ATOM 1878 O O . LYS A 1 233 ? 6.291 14.361 -19.873 1.00 94.69 233 LYS A O 1
ATOM 1883 N N . SER A 1 234 ? 6.751 12.940 -18.182 1.00 94.81 234 SER A N 1
ATOM 1884 C CA . SER A 1 234 ? 7.685 12.102 -18.921 1.00 94.81 234 SER A CA 1
ATOM 1885 C C . SER A 1 234 ? 7.285 10.645 -18.799 1.00 94.81 234 SER A C 1
ATOM 1887 O O . SER A 1 234 ? 6.704 10.201 -17.805 1.00 94.81 234 SER A O 1
ATOM 1889 N N . PHE A 1 235 ? 7.568 9.893 -19.848 1.00 95.81 235 PHE A N 1
ATOM 1890 C CA . PHE A 1 235 ? 7.332 8.468 -19.883 1.00 95.81 235 PHE A CA 1
ATOM 1891 C C . PHE A 1 235 ? 8.417 7.820 -20.698 1.00 95.81 235 PHE A C 1
ATOM 1893 O O . PHE A 1 235 ? 8.599 8.165 -21.863 1.00 95.81 235 PHE A O 1
ATOM 1900 N N . ASP A 1 236 ? 9.035 6.815 -20.111 1.00 94.56 236 ASP A N 1
ATOM 1901 C CA . ASP A 1 236 ? 10.007 5.988 -20.780 1.00 94.56 236 ASP A CA 1
ATOM 1902 C C . ASP A 1 236 ? 9.634 4.523 -20.614 1.00 94.56 236 ASP A C 1
ATOM 1904 O O . ASP A 1 236 ? 9.232 4.071 -19.538 1.00 94.56 236 ASP A O 1
ATOM 1908 N N . PHE A 1 237 ? 9.832 3.763 -21.679 1.00 97.38 237 PHE A N 1
ATOM 1909 C CA . PHE A 1 237 ? 9.689 2.323 -21.676 1.00 97.38 237 PHE A CA 1
ATOM 1910 C C . PHE A 1 237 ? 10.977 1.691 -22.178 1.00 97.38 237 PHE A C 1
ATOM 1912 O O . PHE A 1 237 ? 11.410 1.933 -23.306 1.00 97.38 237 PHE A O 1
ATOM 1919 N N . TYR A 1 238 ? 11.597 0.888 -21.323 1.00 93.06 238 TYR A N 1
ATOM 1920 C CA . TYR A 1 238 ? 12.884 0.262 -21.572 1.00 93.06 238 TYR A CA 1
ATOM 1921 C C . TYR A 1 238 ? 12.751 -1.256 -21.626 1.00 93.06 238 TYR A C 1
ATOM 1923 O O . TYR A 1 238 ? 11.931 -1.847 -20.925 1.00 93.06 238 TYR A O 1
ATOM 1931 N N . TYR A 1 239 ? 13.636 -1.883 -22.389 1.00 95.44 239 TYR A N 1
ATOM 1932 C CA . TYR A 1 239 ? 13.962 -3.297 -22.291 1.00 95.44 239 TYR A CA 1
ATOM 1933 C C . TYR A 1 239 ? 15.348 -3.459 -21.674 1.00 95.44 239 TYR A C 1
ATOM 1935 O O . TYR A 1 239 ? 16.295 -2.772 -22.070 1.00 95.44 239 TYR A O 1
ATOM 1943 N N . TYR A 1 240 ? 15.455 -4.375 -20.721 1.00 90.06 240 TYR A N 1
ATOM 1944 C CA . TYR A 1 240 ? 16.694 -4.737 -20.058 1.00 90.06 240 TYR A CA 1
ATOM 1945 C C . TYR A 1 240 ? 17.051 -6.187 -20.339 1.00 90.06 240 TYR A C 1
ATOM 1947 O O . TYR A 1 240 ? 16.210 -7.080 -20.243 1.00 90.06 240 TYR A O 1
ATOM 1955 N N . GLU A 1 241 ? 18.332 -6.415 -20.596 1.00 89.81 241 GLU A N 1
ATOM 1956 C CA . GLU A 1 241 ? 18.955 -7.728 -20.593 1.00 89.81 241 GLU A CA 1
ATOM 1957 C C . GLU A 1 241 ? 20.125 -7.700 -19.610 1.00 89.81 241 GLU A C 1
ATOM 1959 O O . GLU A 1 241 ? 21.013 -6.849 -19.679 1.00 89.81 241 GLU A O 1
ATOM 1964 N N . VAL A 1 242 ? 20.099 -8.617 -18.653 1.00 85.88 242 VAL A N 1
ATOM 1965 C CA . VAL A 1 242 ? 21.110 -8.755 -17.612 1.00 85.88 242 VAL A CA 1
ATOM 1966 C C . VAL A 1 242 ? 21.753 -10.119 -17.775 1.00 85.88 242 VAL A C 1
ATOM 1968 O O . VAL A 1 242 ? 21.105 -11.148 -17.589 1.00 85.88 242 VAL A O 1
ATOM 1971 N N . ILE A 1 243 ? 23.034 -10.110 -18.122 1.00 86.31 243 ILE A N 1
ATOM 1972 C CA . ILE A 1 243 ? 23.834 -11.300 -18.382 1.00 86.31 243 ILE A CA 1
ATOM 1973 C C . ILE A 1 243 ? 24.809 -11.470 -17.223 1.00 86.31 243 ILE A C 1
ATOM 1975 O O . ILE A 1 243 ? 25.605 -10.581 -16.914 1.00 86.31 243 ILE A O 1
ATOM 1979 N N . ARG A 1 244 ? 24.740 -12.632 -16.586 1.00 85.50 244 ARG A N 1
ATOM 1980 C CA . ARG A 1 244 ? 25.671 -13.112 -15.564 1.00 85.50 244 ARG A CA 1
ATOM 1981 C C . ARG A 1 244 ? 26.392 -14.347 -16.101 1.00 85.50 244 ARG A C 1
ATOM 1983 O O . ARG A 1 244 ? 26.063 -14.864 -17.167 1.00 85.50 244 ARG A O 1
ATOM 1990 N N . SER A 1 245 ? 27.383 -14.830 -15.361 1.00 80.69 245 SER A N 1
ATOM 1991 C CA . SER A 1 245 ? 28.156 -16.016 -15.751 1.00 80.69 245 SER A CA 1
ATOM 1992 C C . SER A 1 245 ? 27.310 -17.291 -15.883 1.00 80.69 245 SER A C 1
ATOM 1994 O O . SER A 1 245 ? 27.672 -18.182 -16.649 1.00 80.69 245 SER A O 1
ATOM 1996 N N . ASP A 1 246 ? 26.194 -17.381 -15.162 1.00 81.62 246 ASP A N 1
ATOM 1997 C CA . ASP A 1 246 ? 25.344 -18.569 -15.043 1.00 81.62 246 ASP A CA 1
ATOM 1998 C C . ASP A 1 246 ? 23.916 -18.379 -15.576 1.00 81.62 246 ASP A C 1
ATOM 2000 O O . ASP A 1 246 ? 23.158 -19.344 -15.684 1.00 81.62 246 ASP A O 1
ATOM 2004 N N . SER A 1 247 ? 23.529 -17.145 -15.894 1.00 82.69 247 SER A N 1
ATOM 2005 C CA . SER A 1 247 ? 22.138 -16.794 -16.151 1.00 82.69 247 SER A CA 1
ATOM 2006 C C . SER A 1 247 ? 22.008 -15.576 -17.056 1.00 82.69 247 SER A C 1
ATOM 2008 O O . SER A 1 247 ? 22.836 -14.666 -17.057 1.00 82.69 247 SER A O 1
ATOM 2010 N N . VAL A 1 248 ? 20.920 -15.558 -17.821 1.00 85.12 248 VAL A N 1
ATOM 2011 C CA . VAL A 1 248 ? 20.456 -14.380 -18.548 1.00 85.12 248 VAL A CA 1
ATOM 2012 C C . VAL A 1 248 ? 19.032 -14.115 -18.096 1.00 85.12 248 VAL A C 1
ATOM 2014 O O . VAL A 1 248 ? 18.193 -15.014 -18.125 1.00 85.12 248 VAL A O 1
ATOM 2017 N N . SER A 1 249 ? 18.769 -12.890 -17.661 1.00 85.50 249 SER A N 1
ATOM 2018 C CA . SER A 1 249 ? 17.435 -12.435 -17.280 1.00 85.50 249 SER A CA 1
ATOM 2019 C C . SER A 1 249 ? 17.080 -11.186 -18.062 1.00 85.50 249 SER A C 1
ATOM 2021 O O . SER A 1 249 ? 17.928 -10.319 -18.263 1.00 85.50 249 SER A O 1
ATOM 2023 N N . ASN A 1 250 ? 15.823 -11.072 -18.459 1.00 87.19 250 ASN A N 1
ATOM 2024 C CA . ASN A 1 250 ? 15.299 -9.911 -19.151 1.00 87.19 250 ASN A CA 1
ATOM 2025 C C . ASN A 1 250 ? 14.050 -9.383 -18.449 1.00 87.19 250 ASN A C 1
ATOM 2027 O O . ASN A 1 250 ? 13.356 -10.110 -17.739 1.00 87.19 250 ASN A O 1
ATOM 2031 N N . TYR A 1 251 ? 13.798 -8.091 -18.610 1.00 90.56 251 TYR A N 1
ATOM 2032 C CA . TYR A 1 251 ? 12.596 -7.441 -18.102 1.00 90.56 251 TYR A CA 1
ATOM 2033 C C . TYR A 1 251 ? 12.323 -6.151 -18.867 1.00 90.56 251 TYR A C 1
ATOM 2035 O O . TYR A 1 251 ? 13.218 -5.563 -19.476 1.00 90.56 251 TYR A O 1
ATOM 2043 N N . TYR A 1 252 ? 11.076 -5.701 -18.817 1.00 93.44 252 TYR A N 1
ATOM 2044 C CA . TYR A 1 252 ? 10.695 -4.379 -19.292 1.00 93.44 252 TYR A CA 1
ATOM 2045 C C . TYR A 1 252 ? 10.498 -3.450 -18.105 1.00 93.44 252 TYR A C 1
ATOM 2047 O O . TYR A 1 252 ? 10.015 -3.874 -17.055 1.00 93.44 252 TYR A O 1
ATOM 2055 N N . LEU A 1 253 ? 10.861 -2.184 -18.277 1.00 92.00 253 LEU A N 1
ATOM 2056 C CA . LEU A 1 253 ? 10.730 -1.160 -17.253 1.00 92.00 253 LEU A CA 1
ATOM 2057 C C . LEU A 1 253 ? 9.984 0.041 -17.820 1.00 92.00 253 LEU A C 1
ATOM 2059 O O . LEU A 1 253 ? 10.491 0.736 -18.698 1.00 92.00 253 LEU A O 1
ATOM 2063 N N . LEU A 1 254 ? 8.799 0.295 -17.281 1.00 95.44 254 LEU A N 1
ATOM 2064 C CA . LEU A 1 254 ? 8.050 1.523 -17.490 1.00 95.44 254 LEU A CA 1
ATOM 2065 C C . LEU A 1 254 ? 8.411 2.504 -16.384 1.00 95.44 254 LEU A C 1
ATOM 2067 O O . LEU A 1 254 ? 8.314 2.166 -15.204 1.00 95.44 254 LEU A O 1
ATOM 2071 N N . LYS A 1 255 ? 8.769 3.726 -16.769 1.00 92.38 255 LYS A N 1
ATOM 2072 C CA . LYS A 1 255 ? 8.889 4.871 -15.870 1.00 92.38 255 LYS A CA 1
ATOM 2073 C C . LYS A 1 255 ? 7.960 5.969 -16.341 1.00 92.38 255 LYS A C 1
ATOM 2075 O O . LYS A 1 255 ? 7.989 6.331 -17.509 1.00 92.38 255 LYS A O 1
ATOM 2080 N N . TYR A 1 256 ? 7.159 6.502 -15.437 1.00 92.94 256 TYR A N 1
ATOM 2081 C CA . TYR A 1 256 ? 6.284 7.631 -15.696 1.00 92.94 256 TYR A CA 1
ATOM 2082 C C . TYR A 1 256 ? 6.436 8.648 -14.578 1.00 92.94 256 TYR A C 1
ATOM 2084 O O . TYR A 1 256 ? 6.370 8.289 -13.403 1.00 92.94 256 TYR A O 1
ATOM 2092 N N . TYR A 1 257 ? 6.623 9.907 -14.943 1.00 93.56 257 TYR A N 1
ATOM 2093 C CA . TYR A 1 257 ? 6.701 11.015 -14.005 1.00 93.56 257 TYR A CA 1
ATOM 2094 C C . TYR A 1 257 ? 5.687 12.081 -14.400 1.00 93.56 257 TYR A C 1
ATOM 2096 O O . TYR A 1 257 ? 5.495 12.356 -15.583 1.00 93.56 257 TYR A O 1
ATOM 2104 N N . SER A 1 258 ? 5.044 12.676 -13.400 1.00 93.25 258 SER A N 1
ATOM 2105 C CA . SER A 1 258 ? 4.167 13.833 -13.549 1.00 93.25 258 SER A CA 1
ATOM 2106 C C . SER A 1 258 ? 4.517 14.845 -12.469 1.00 93.25 258 SER A C 1
ATOM 2108 O O . SER A 1 258 ? 4.239 14.626 -11.291 1.00 93.25 258 SER A O 1
ATOM 2110 N N . GLU A 1 259 ? 5.140 15.936 -12.883 1.00 92.31 259 GLU A N 1
ATOM 2111 C CA . GLU A 1 259 ? 5.533 17.063 -12.047 1.00 92.31 259 GLU A CA 1
ATOM 2112 C C . GLU A 1 259 ? 4.548 18.213 -12.267 1.00 92.31 259 GLU A C 1
ATOM 2114 O O . GLU A 1 259 ? 4.346 18.684 -13.388 1.00 92.31 259 GLU A O 1
ATOM 2119 N N . HIS A 1 260 ? 3.906 18.641 -11.187 1.00 89.81 260 HIS A N 1
ATOM 2120 C CA . HIS A 1 260 ? 2.927 19.719 -11.149 1.00 89.81 260 HIS A CA 1
ATOM 2121 C C . HIS A 1 260 ? 3.210 20.607 -9.935 1.00 89.81 260 HIS A C 1
ATOM 2123 O O . HIS A 1 260 ? 3.711 20.138 -8.917 1.00 89.81 260 HIS A O 1
ATOM 2129 N N . GLU A 1 261 ? 2.811 21.880 -9.978 1.00 88.69 261 GLU A N 1
ATOM 2130 C CA . GLU A 1 261 ? 3.062 22.816 -8.867 1.00 88.69 261 GLU A CA 1
ATOM 2131 C C . GLU A 1 261 ? 2.491 22.330 -7.516 1.00 88.69 261 GLU A C 1
ATOM 2133 O O . GLU A 1 261 ? 3.007 22.671 -6.456 1.00 88.69 261 GLU A O 1
ATOM 2138 N N . GLN A 1 262 ? 1.427 21.520 -7.559 1.00 88.38 262 GLN A N 1
ATOM 2139 C CA . GLN A 1 262 ? 0.736 20.996 -6.376 1.00 88.38 262 GLN A CA 1
ATOM 2140 C C . GLN A 1 262 ? 1.132 19.563 -6.002 1.00 88.38 262 GLN A C 1
ATOM 2142 O O . GLN A 1 262 ? 0.698 19.094 -4.952 1.00 88.38 262 GLN A O 1
ATOM 2147 N N . TYR A 1 263 ? 1.865 18.833 -6.850 1.00 89.50 263 TYR A N 1
ATOM 2148 C CA . TYR A 1 263 ? 2.265 17.453 -6.563 1.00 89.50 263 TYR A CA 1
ATOM 2149 C C . TYR A 1 263 ? 3.339 16.933 -7.527 1.00 89.50 263 TYR A C 1
ATOM 2151 O O . TYR A 1 263 ? 3.376 17.301 -8.696 1.00 89.50 263 TYR A O 1
ATOM 2159 N N . ASN A 1 264 ? 4.113 15.956 -7.060 1.00 90.00 264 ASN A N 1
ATOM 2160 C CA . ASN A 1 264 ? 4.998 15.131 -7.871 1.00 90.00 264 ASN A CA 1
ATOM 2161 C C . ASN A 1 264 ? 4.559 13.674 -7.794 1.00 90.00 264 ASN A C 1
ATOM 2163 O O . ASN A 1 264 ? 4.474 13.101 -6.710 1.00 90.00 264 ASN A O 1
ATOM 2167 N N . LEU A 1 265 ? 4.319 13.048 -8.938 1.00 90.94 265 LEU A N 1
ATOM 2168 C CA . LEU A 1 265 ? 3.976 11.635 -9.027 1.00 90.94 265 LEU A CA 1
ATOM 2169 C C . LEU A 1 265 ? 5.024 10.890 -9.846 1.00 90.94 265 LEU A C 1
ATOM 2171 O O . LEU A 1 265 ? 5.422 11.336 -10.918 1.00 90.94 265 LEU A O 1
ATOM 2175 N N . SER A 1 266 ? 5.437 9.729 -9.349 1.00 89.81 266 SER A N 1
ATOM 2176 C CA . SER A 1 266 ? 6.267 8.779 -10.083 1.00 89.81 266 SER A CA 1
ATOM 2177 C C . SER A 1 266 ? 5.612 7.406 -10.086 1.00 89.81 266 SER A C 1
ATOM 2179 O O . SER A 1 266 ? 5.071 6.959 -9.076 1.00 89.81 266 SER A O 1
ATOM 2181 N N . ILE A 1 267 ? 5.643 6.736 -11.229 1.00 89.38 267 ILE A N 1
ATOM 2182 C CA . ILE A 1 267 ? 5.197 5.359 -11.398 1.00 89.38 267 ILE A CA 1
ATOM 2183 C C . ILE A 1 267 ? 6.338 4.587 -12.034 1.00 89.38 267 ILE A C 1
ATOM 2185 O O . ILE A 1 267 ? 6.854 4.972 -13.081 1.00 89.38 267 ILE A O 1
ATOM 2189 N N . THR A 1 268 ? 6.699 3.471 -11.417 1.00 89.25 268 THR A N 1
ATOM 2190 C CA . THR A 1 268 ? 7.605 2.485 -11.999 1.00 89.25 268 THR A CA 1
ATOM 2191 C C . THR A 1 268 ? 6.884 1.153 -12.077 1.00 89.25 268 THR A C 1
ATOM 2193 O O . THR A 1 268 ? 6.343 0.705 -11.070 1.00 89.25 268 THR A O 1
ATOM 2196 N N . ALA A 1 269 ? 6.860 0.523 -13.249 1.00 87.88 269 ALA A N 1
ATOM 2197 C CA . ALA A 1 269 ? 6.324 -0.823 -13.419 1.00 87.88 269 ALA A CA 1
ATOM 2198 C C . ALA A 1 269 ? 7.354 -1.716 -14.101 1.00 87.88 269 ALA A C 1
ATOM 2200 O O . ALA A 1 269 ? 7.923 -1.348 -15.131 1.00 87.88 269 ALA A O 1
ATOM 2201 N N . THR A 1 270 ? 7.587 -2.892 -13.531 1.00 90.19 270 THR A N 1
ATOM 2202 C CA . THR A 1 270 ? 8.504 -3.883 -14.089 1.00 90.19 270 THR A CA 1
ATOM 2203 C C . THR A 1 270 ? 7.742 -5.109 -14.527 1.00 90.19 270 THR A C 1
ATOM 2205 O O . THR A 1 270 ? 7.019 -5.703 -13.730 1.00 90.19 270 THR A O 1
ATOM 2208 N N . LEU A 1 271 ? 7.940 -5.491 -15.786 1.00 89.88 271 LEU A N 1
ATOM 2209 C CA . LEU A 1 271 ? 7.321 -6.658 -16.393 1.00 89.88 271 LEU A CA 1
ATOM 2210 C C . LEU A 1 271 ? 8.382 -7.731 -16.602 1.00 89.88 271 LEU A C 1
ATOM 2212 O O . LEU A 1 271 ? 9.385 -7.492 -17.280 1.00 89.88 271 LEU A O 1
ATOM 2216 N N . THR A 1 272 ? 8.149 -8.918 -16.056 1.00 90.06 272 THR A N 1
ATOM 2217 C CA . THR A 1 272 ? 9.009 -10.080 -16.289 1.00 90.06 272 THR A CA 1
ATOM 2218 C C . THR A 1 272 ? 8.408 -10.916 -17.419 1.00 90.06 272 THR A C 1
ATOM 2220 O O . THR A 1 272 ? 7.351 -11.522 -17.226 1.00 90.06 272 THR A O 1
ATOM 2223 N N . PRO A 1 273 ? 9.014 -10.942 -18.617 1.00 90.50 273 PRO A N 1
ATOM 2224 C CA . PRO A 1 273 ? 8.509 -11.744 -19.723 1.00 90.50 273 PRO A CA 1
ATOM 2225 C C . PRO A 1 273 ? 8.688 -13.234 -19.434 1.00 90.50 273 PRO A C 1
ATOM 2227 O O . PRO A 1 273 ? 9.704 -13.665 -18.894 1.00 90.50 273 PRO A O 1
ATOM 2230 N N . SER A 1 274 ? 7.697 -14.031 -19.829 1.00 90.06 274 SER A N 1
ATOM 2231 C CA . SER A 1 274 ? 7.876 -15.480 -19.956 1.00 90.06 274 SER A CA 1
ATOM 2232 C C . SER A 1 274 ? 8.379 -15.827 -21.355 1.00 90.06 274 SER A C 1
ATOM 2234 O O . SER A 1 274 ? 9.303 -16.617 -21.540 1.00 90.06 274 SER A O 1
ATOM 2236 N N . ASN A 1 275 ? 7.750 -15.207 -22.351 1.00 87.94 275 ASN A N 1
ATOM 2237 C CA . ASN A 1 275 ? 8.036 -15.328 -23.772 1.00 87.94 275 ASN A CA 1
ATOM 2238 C C . ASN A 1 275 ? 7.507 -14.067 -24.487 1.00 87.94 275 ASN A C 1
ATOM 2240 O O . ASN A 1 275 ? 7.288 -13.039 -23.851 1.00 87.94 275 ASN A O 1
ATOM 2244 N N . MET A 1 276 ? 7.319 -14.133 -25.806 1.00 87.00 276 MET A N 1
ATOM 2245 C CA . MET A 1 276 ? 6.840 -13.000 -26.612 1.00 87.00 276 MET A CA 1
ATOM 2246 C C . MET A 1 276 ? 5.320 -12.768 -26.540 1.00 87.00 276 MET A C 1
ATOM 2248 O O . MET A 1 276 ? 4.833 -11.827 -27.155 1.00 87.00 276 MET A O 1
ATOM 2252 N N . GLU A 1 277 ? 4.566 -13.625 -25.850 1.00 91.50 277 GLU A N 1
ATOM 2253 C CA . GLU A 1 277 ? 3.099 -13.596 -25.817 1.00 91.50 277 GLU A CA 1
ATOM 2254 C C . GLU A 1 277 ? 2.532 -13.181 -24.452 1.00 91.50 277 GLU A C 1
ATOM 2256 O O . GLU A 1 277 ? 1.411 -12.683 -24.411 1.00 91.50 277 GLU A O 1
ATOM 2261 N N . PHE A 1 278 ? 3.271 -13.352 -23.346 1.00 94.31 278 PHE A N 1
ATOM 2262 C CA . PHE A 1 278 ? 2.813 -12.955 -22.008 1.00 94.31 278 PHE A CA 1
ATOM 2263 C C . PHE A 1 278 ? 3.947 -12.695 -21.000 1.00 94.31 278 PHE A C 1
ATOM 2265 O O . PHE A 1 278 ? 5.087 -13.163 -21.137 1.00 94.31 278 PHE A O 1
ATOM 2272 N N . TYR A 1 279 ?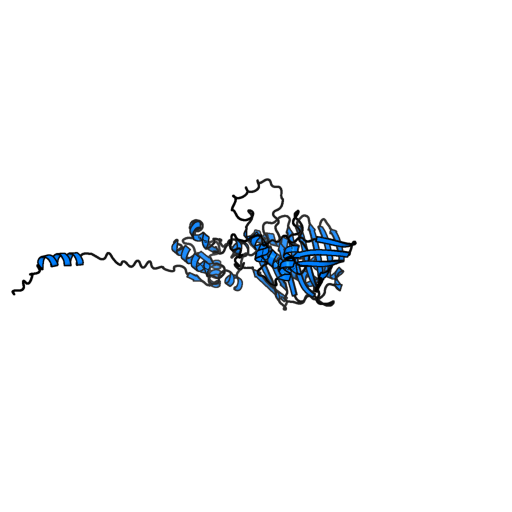 3.591 -11.987 -19.928 1.00 94.25 279 TYR A N 1
ATOM 2273 C CA . TYR A 1 279 ? 4.422 -11.731 -18.755 1.00 94.25 279 TYR A CA 1
ATOM 2274 C C . TYR A 1 279 ? 4.073 -12.688 -17.612 1.00 94.25 279 TYR A C 1
ATOM 2276 O O . TYR A 1 279 ? 2.900 -12.927 -17.319 1.00 94.25 279 TYR A O 1
ATOM 2284 N N . THR A 1 280 ? 5.090 -13.209 -16.921 1.00 90.94 280 THR A N 1
ATOM 2285 C CA . THR A 1 280 ? 4.875 -13.968 -15.680 1.00 90.94 280 THR A CA 1
ATOM 2286 C C . THR A 1 280 ? 4.406 -13.047 -14.563 1.00 90.94 280 THR A C 1
ATOM 2288 O O . THR A 1 280 ? 3.532 -13.420 -13.788 1.00 90.94 280 THR A O 1
ATOM 2291 N N . SER A 1 281 ? 4.952 -11.829 -14.488 1.00 88.38 281 SER A N 1
ATOM 2292 C CA . SER A 1 281 ? 4.543 -10.875 -13.464 1.00 88.38 281 SER A CA 1
ATOM 2293 C C . SER A 1 281 ? 4.700 -9.410 -13.856 1.00 88.38 281 SER A C 1
ATOM 2295 O O . SER A 1 281 ? 5.524 -9.062 -14.707 1.00 88.38 281 SER A O 1
ATOM 2297 N N . SER A 1 282 ? 3.913 -8.565 -13.189 1.00 90.44 282 SER A N 1
ATOM 2298 C CA . SER A 1 282 ? 4.054 -7.112 -13.139 1.00 90.44 282 SER A CA 1
ATOM 2299 C C . SER A 1 282 ? 4.175 -6.661 -11.689 1.00 90.44 282 SER A C 1
ATOM 2301 O O . SER A 1 282 ? 3.350 -7.015 -10.842 1.00 90.44 282 SER A O 1
ATOM 2303 N N . LYS A 1 283 ? 5.202 -5.863 -11.405 1.00 88.44 283 LYS A N 1
ATOM 2304 C CA . LYS A 1 283 ? 5.428 -5.241 -10.100 1.00 88.44 283 LYS A CA 1
ATOM 2305 C C . LYS A 1 283 ? 5.474 -3.731 -10.278 1.00 88.44 283 LYS A C 1
ATOM 2307 O O . LYS A 1 283 ? 6.380 -3.216 -10.931 1.00 88.44 283 LYS A O 1
ATOM 2312 N N . THR A 1 284 ? 4.502 -3.035 -9.696 1.00 86.69 284 THR A N 1
ATOM 2313 C CA . THR A 1 284 ? 4.326 -1.589 -9.871 1.00 86.69 284 THR A CA 1
ATOM 2314 C C . THR A 1 284 ? 4.442 -0.847 -8.550 1.00 86.69 284 THR A C 1
ATOM 2316 O O . THR A 1 284 ? 3.871 -1.260 -7.546 1.00 86.69 284 THR A O 1
ATOM 2319 N N . VAL A 1 285 ? 5.128 0.290 -8.565 1.00 86.44 285 VAL A N 1
ATOM 2320 C CA . VAL A 1 285 ? 5.195 1.242 -7.457 1.00 86.44 285 VAL A CA 1
ATOM 2321 C C . VAL A 1 285 ? 4.755 2.605 -7.973 1.00 86.44 285 VAL A C 1
ATOM 2323 O O . VAL A 1 285 ? 5.341 3.130 -8.917 1.00 86.44 285 VAL A O 1
ATOM 2326 N N . LEU A 1 286 ? 3.720 3.166 -7.356 1.00 90.88 286 LEU A N 1
ATOM 2327 C CA . LEU A 1 286 ? 3.232 4.521 -7.576 1.00 90.88 286 LEU A CA 1
ATOM 2328 C C . LEU A 1 286 ? 3.518 5.331 -6.318 1.00 90.88 286 LEU A C 1
ATOM 2330 O O . LEU A 1 286 ? 2.973 5.028 -5.263 1.00 90.88 286 LEU A O 1
ATOM 2334 N N . VAL A 1 287 ? 4.340 6.367 -6.437 1.00 87.88 287 VAL A N 1
ATOM 2335 C CA . VAL A 1 287 ? 4.620 7.323 -5.364 1.00 87.88 287 VAL A CA 1
ATOM 2336 C C . VAL A 1 287 ? 4.000 8.660 -5.740 1.00 87.88 287 VAL A C 1
ATOM 2338 O O . VAL A 1 287 ? 4.392 9.256 -6.742 1.00 87.88 287 VAL A O 1
ATOM 2341 N N . TYR A 1 288 ? 3.046 9.131 -4.946 1.00 87.00 288 TYR A N 1
ATOM 2342 C CA . TYR A 1 288 ? 2.418 10.442 -5.086 1.00 87.00 288 TYR A CA 1
ATOM 2343 C C . TYR A 1 288 ? 2.868 11.337 -3.930 1.00 87.00 288 TYR A C 1
ATOM 2345 O O . TYR A 1 288 ? 2.693 10.966 -2.779 1.00 87.00 288 TYR A O 1
ATOM 2353 N N . ASN A 1 289 ? 3.450 12.494 -4.236 1.00 88.44 289 ASN A N 1
ATOM 2354 C CA . ASN A 1 289 ? 3.961 13.469 -3.273 1.00 88.44 289 ASN A CA 1
ATOM 2355 C C . ASN A 1 289 ? 3.231 14.807 -3.474 1.00 88.44 289 ASN A C 1
ATOM 2357 O O . ASN A 1 289 ? 3.625 15.581 -4.347 1.00 88.44 289 ASN A O 1
ATOM 2361 N N . PRO A 1 290 ? 2.155 15.102 -2.738 1.00 86.56 290 PRO A N 1
ATOM 2362 C CA . PRO A 1 290 ? 1.497 16.406 -2.800 1.00 86.56 290 PRO A CA 1
ATOM 2363 C C . PRO A 1 290 ? 2.339 17.508 -2.138 1.00 86.56 290 PRO A C 1
ATOM 2365 O O . PRO A 1 290 ? 3.127 17.247 -1.231 1.00 86.56 290 PRO A O 1
ATOM 2368 N N . ALA A 1 291 ? 2.146 18.754 -2.576 1.00 82.81 291 ALA A N 1
ATOM 2369 C CA . ALA A 1 291 ? 2.862 19.927 -2.069 1.00 82.81 291 ALA A CA 1
ATOM 2370 C C . ALA A 1 291 ? 2.498 20.267 -0.614 1.00 82.81 291 ALA A C 1
ATOM 2372 O O . ALA A 1 291 ? 3.351 20.703 0.156 1.00 82.81 291 ALA A O 1
ATOM 2373 N N . GLU A 1 292 ? 1.241 20.043 -0.232 1.00 74.69 292 GLU A N 1
ATOM 2374 C CA . GLU A 1 292 ? 0.740 20.245 1.125 1.00 74.69 292 GLU A CA 1
ATOM 2375 C C . GLU A 1 292 ? 0.053 18.958 1.590 1.00 74.69 292 GLU A C 1
ATOM 2377 O O . GLU A 1 292 ? -0.857 18.458 0.926 1.00 74.69 292 GLU A O 1
ATOM 2382 N N . LYS A 1 293 ? 0.503 18.389 2.714 1.00 66.06 293 LYS A N 1
ATOM 2383 C CA . LYS A 1 293 ? -0.143 17.227 3.335 1.00 66.06 293 LYS A CA 1
ATOM 2384 C C . LYS A 1 293 ? 0.218 17.090 4.803 1.00 66.06 293 LYS A C 1
ATOM 2386 O O . LYS A 1 293 ? 1.181 17.679 5.281 1.00 66.06 293 LYS A O 1
ATOM 2391 N N . THR A 1 294 ? -0.551 16.253 5.486 1.00 62.22 294 THR A N 1
ATOM 2392 C CA . THR A 1 294 ? -0.413 15.958 6.909 1.00 62.22 294 THR A CA 1
ATOM 2393 C C . THR A 1 294 ? 0.015 14.512 7.200 1.00 62.22 294 THR A C 1
ATOM 2395 O O . THR A 1 294 ? 0.578 14.279 8.267 1.00 62.22 294 THR A O 1
ATOM 2398 N N . ARG A 1 295 ? -0.234 13.525 6.311 1.00 73.81 295 ARG A N 1
ATOM 2399 C CA . ARG A 1 295 ? -0.039 12.080 6.615 1.00 73.81 295 ARG A CA 1
ATOM 2400 C C . ARG A 1 295 ? 0.332 11.204 5.418 1.00 73.81 295 ARG A C 1
ATOM 2402 O O . ARG A 1 295 ? 0.020 11.551 4.295 1.00 73.81 295 ARG A O 1
ATOM 2409 N N . ASN A 1 296 ? 0.909 10.029 5.651 1.00 81.81 296 ASN A N 1
ATOM 2410 C CA . ASN A 1 296 ? 1.179 9.018 4.618 1.00 81.81 296 ASN A CA 1
ATOM 2411 C C . ASN A 1 296 ? 0.006 8.041 4.453 1.00 81.81 296 ASN A C 1
ATOM 2413 O O . ASN A 1 296 ? -0.697 7.788 5.428 1.00 81.81 296 ASN A O 1
ATOM 2417 N N . THR A 1 297 ? -0.171 7.448 3.267 1.00 85.25 297 THR A N 1
ATOM 2418 C CA . THR A 1 297 ? -1.053 6.272 3.086 1.00 85.25 297 THR A CA 1
ATOM 2419 C C . THR A 1 297 ? -0.430 5.211 2.191 1.00 85.25 297 THR A C 1
ATOM 2421 O O . THR A 1 297 ? 0.403 5.534 1.339 1.00 85.25 297 THR A O 1
ATOM 2424 N N . ILE A 1 298 ? -0.855 3.957 2.360 1.00 85.88 298 ILE A N 1
ATOM 2425 C CA . ILE A 1 298 ? -0.241 2.787 1.720 1.00 85.88 298 ILE A CA 1
ATOM 2426 C C . ILE A 1 298 ? -1.305 1.811 1.236 1.00 85.88 298 ILE A C 1
ATOM 2428 O O . ILE A 1 298 ? -2.035 1.237 2.032 1.00 85.88 298 ILE A O 1
ATOM 2432 N N . GLU A 1 299 ? -1.329 1.528 -0.060 1.00 89.50 299 GLU A N 1
ATOM 2433 C CA . GLU A 1 299 ? -2.244 0.537 -0.625 1.00 89.50 299 GLU A CA 1
ATOM 2434 C C . GLU A 1 299 ? -1.449 -0.570 -1.304 1.00 89.50 299 GLU A C 1
ATOM 2436 O O . GLU A 1 299 ? -0.765 -0.334 -2.303 1.00 89.50 299 GLU A O 1
ATOM 2441 N N . MET A 1 300 ? -1.541 -1.785 -0.768 1.00 88.56 300 MET A N 1
ATOM 2442 C CA . MET A 1 300 ? -0.929 -2.979 -1.346 1.00 88.56 300 MET A CA 1
ATOM 2443 C C . MET A 1 300 ? -1.967 -3.721 -2.177 1.00 88.56 300 MET A C 1
ATOM 2445 O O . MET A 1 300 ? -2.878 -4.340 -1.640 1.00 88.56 300 MET A O 1
ATOM 2449 N N . ILE A 1 301 ? -1.837 -3.659 -3.496 1.00 89.44 301 ILE A N 1
ATOM 2450 C CA . ILE A 1 301 ? -2.808 -4.187 -4.449 1.00 89.44 301 ILE A CA 1
ATOM 2451 C C . ILE A 1 301 ? -2.276 -5.486 -5.047 1.00 89.44 301 ILE A C 1
ATOM 2453 O O . ILE A 1 301 ? -1.232 -5.504 -5.695 1.00 89.44 301 ILE A O 1
ATOM 2457 N N . THR A 1 302 ? -3.038 -6.562 -4.891 1.00 91.81 302 THR A N 1
ATOM 2458 C CA . THR A 1 302 ? -2.815 -7.846 -5.561 1.00 91.81 302 THR A CA 1
ATOM 2459 C C . THR A 1 302 ? -3.958 -8.107 -6.530 1.00 91.81 302 THR A C 1
ATOM 2461 O O . THR A 1 30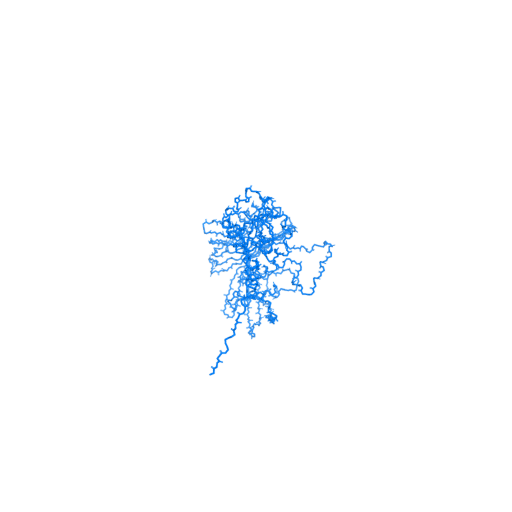2 ? -5.126 -8.033 -6.151 1.00 91.81 302 THR A O 1
ATOM 2464 N N . ILE A 1 303 ? -3.645 -8.422 -7.784 1.00 92.12 303 ILE A N 1
ATOM 2465 C CA . ILE A 1 303 ? -4.652 -8.749 -8.796 1.00 92.12 303 ILE A CA 1
ATOM 2466 C C . ILE A 1 303 ? -4.480 -10.212 -9.184 1.00 92.12 303 ILE A C 1
ATOM 2468 O O . ILE A 1 303 ? -3.511 -10.578 -9.846 1.00 92.12 303 ILE A O 1
ATOM 2472 N N . LYS A 1 304 ? -5.434 -11.047 -8.764 1.00 90.38 304 LYS A N 1
ATOM 2473 C CA . LYS A 1 304 ? -5.487 -12.487 -9.053 1.00 90.38 304 LYS A CA 1
ATOM 2474 C C . LYS A 1 304 ? -6.255 -12.740 -10.344 1.00 90.38 304 LYS A C 1
ATOM 2476 O O . LYS A 1 304 ? -7.180 -13.538 -10.393 1.00 90.38 304 LYS A O 1
ATOM 2481 N N . LYS A 1 305 ? -5.949 -11.971 -11.380 1.00 90.38 305 LYS A N 1
ATOM 2482 C CA . LYS A 1 305 ? -6.628 -12.057 -12.666 1.00 90.38 305 LYS A CA 1
ATOM 2483 C C . LYS A 1 305 ? -5.636 -11.729 -13.760 1.00 90.38 305 LYS A C 1
ATOM 2485 O O . LYS A 1 305 ? -4.904 -10.750 -13.636 1.00 90.38 305 LYS A O 1
ATOM 2490 N N . GLU A 1 306 ? -5.673 -12.509 -14.834 1.00 94.38 306 GLU A N 1
ATOM 2491 C CA . GLU A 1 306 ? -4.891 -12.209 -16.025 1.00 94.38 306 GLU A CA 1
ATOM 2492 C C . GLU A 1 306 ? -5.390 -10.905 -16.659 1.00 94.38 306 GLU A C 1
ATOM 2494 O O . GLU A 1 306 ? -6.564 -10.782 -17.028 1.00 94.38 306 GLU A O 1
ATOM 2499 N N . ILE A 1 307 ? -4.500 -9.918 -16.730 1.00 96.62 307 ILE A N 1
ATOM 2500 C CA . ILE A 1 307 ? -4.775 -8.574 -17.245 1.00 96.62 307 ILE A CA 1
ATOM 2501 C C . ILE A 1 307 ? -3.569 -8.043 -18.012 1.00 96.62 307 ILE A C 1
ATOM 2503 O O . ILE A 1 307 ? -2.451 -8.515 -17.844 1.00 96.62 307 ILE A O 1
ATOM 2507 N N . THR A 1 308 ? -3.787 -7.020 -18.821 1.00 98.25 308 THR A N 1
ATOM 2508 C CA . THR A 1 308 ? -2.724 -6.242 -19.469 1.00 98.25 308 THR A CA 1
ATOM 2509 C C . THR A 1 308 ? -2.235 -5.093 -18.577 1.00 98.25 308 THR A C 1
ATOM 2511 O O . THR A 1 308 ? -2.882 -4.725 -17.588 1.00 98.25 308 THR A O 1
ATOM 2514 N N . LEU A 1 309 ? -1.105 -4.470 -18.923 1.00 97.94 309 LEU A N 1
ATOM 2515 C CA . LEU A 1 309 ? -0.556 -3.345 -18.157 1.00 97.94 309 LEU A CA 1
ATOM 2516 C C . LEU A 1 309 ? -1.489 -2.126 -18.194 1.00 97.94 309 LEU A C 1
ATOM 2518 O O . LEU A 1 309 ? -1.683 -1.432 -17.193 1.00 97.94 309 LEU A O 1
ATOM 2522 N N . SER A 1 310 ? -2.126 -1.864 -19.333 1.00 98.38 310 SER A N 1
ATOM 2523 C CA . SER A 1 310 ? -3.103 -0.787 -19.428 1.00 98.38 310 SER A CA 1
ATOM 2524 C C . SER A 1 310 ? -4.349 -1.058 -18.582 1.00 98.38 310 SER A C 1
ATOM 2526 O O . SER A 1 310 ? -4.904 -0.119 -17.999 1.00 98.38 310 SER A O 1
ATOM 2528 N N . GLU A 1 311 ? -4.789 -2.313 -18.471 1.00 98.06 311 GLU A N 1
ATOM 2529 C CA . GLU A 1 311 ? -5.881 -2.723 -17.584 1.00 98.06 311 GLU A CA 1
ATOM 2530 C C . GLU A 1 311 ? -5.494 -2.614 -16.109 1.00 98.06 311 GLU A C 1
ATOM 2532 O O . GLU A 1 311 ? -6.305 -2.116 -15.325 1.00 98.06 311 GLU A O 1
ATOM 2537 N N . GLN A 1 312 ? -4.254 -2.952 -15.738 1.00 97.81 312 GLN A N 1
ATOM 2538 C CA . GLN A 1 312 ? -3.723 -2.740 -14.386 1.00 97.81 312 GLN A CA 1
ATOM 2539 C C . GLN A 1 312 ? -3.904 -1.282 -13.952 1.00 97.81 312 GLN A C 1
ATOM 2541 O O . GLN A 1 312 ? -4.449 -1.011 -12.881 1.00 97.81 312 GLN A O 1
ATOM 2546 N N . PHE A 1 313 ? -3.539 -0.319 -14.801 1.00 98.44 313 PHE A N 1
ATOM 2547 C CA . PHE A 1 313 ? -3.716 1.097 -14.473 1.00 98.44 313 PHE A CA 1
ATOM 2548 C C . PHE A 1 313 ? -5.188 1.560 -14.495 1.00 98.44 313 PHE A C 1
ATOM 2550 O O . PHE A 1 313 ? -5.555 2.473 -13.751 1.00 98.44 313 PHE A O 1
ATOM 2557 N N . GLN A 1 314 ? -6.083 0.908 -15.254 1.00 98.00 314 GLN A N 1
ATOM 2558 C CA . GLN A 1 314 ? -7.533 1.141 -15.109 1.00 98.00 314 GLN A CA 1
ATOM 2559 C C . GLN A 1 314 ? -8.076 0.631 -13.771 1.00 98.00 314 GLN A C 1
ATOM 2561 O O . GLN A 1 314 ? -8.963 1.269 -13.194 1.00 98.00 314 GLN A O 1
ATOM 2566 N N . ILE A 1 315 ? -7.557 -0.496 -13.283 1.00 97.12 315 ILE A N 1
ATOM 2567 C CA . ILE A 1 315 ? -7.901 -1.060 -11.976 1.00 97.12 315 ILE A CA 1
ATOM 2568 C C . ILE A 1 315 ? -7.395 -0.140 -10.863 1.00 97.12 315 ILE A C 1
ATOM 2570 O O . ILE A 1 315 ? -8.188 0.246 -10.008 1.00 97.12 315 ILE A O 1
ATOM 2574 N N . ILE A 1 316 ? -6.137 0.314 -10.928 1.00 97.62 316 ILE A N 1
ATOM 2575 C CA . ILE A 1 316 ? -5.573 1.308 -9.996 1.00 97.62 316 ILE A CA 1
ATOM 2576 C C . ILE A 1 316 ? -6.444 2.569 -9.958 1.00 97.62 316 ILE A C 1
ATOM 2578 O O . ILE A 1 316 ? -6.818 3.024 -8.880 1.00 97.62 316 ILE A O 1
ATOM 2582 N N . ARG A 1 317 ? -6.867 3.094 -11.117 1.00 98.00 317 ARG A N 1
ATOM 2583 C CA . ARG A 1 317 ? -7.830 4.208 -11.178 1.00 98.00 317 ARG A CA 1
ATOM 2584 C C . ARG A 1 317 ? -9.136 3.883 -10.453 1.00 98.00 317 ARG A C 1
ATOM 2586 O O . ARG A 1 317 ? -9.676 4.733 -9.751 1.00 98.00 317 ARG A O 1
ATOM 2593 N N . HIS A 1 318 ? -9.706 2.699 -10.679 1.00 96.56 318 HIS A N 1
ATOM 2594 C CA . HIS A 1 318 ? -10.970 2.312 -10.053 1.00 96.56 318 HIS A CA 1
ATOM 2595 C C . HIS A 1 318 ? -10.847 2.237 -8.527 1.00 96.56 318 HIS A C 1
ATOM 2597 O O . HIS A 1 318 ? -11.712 2.765 -7.828 1.00 96.56 318 HIS A O 1
ATOM 2603 N N . ILE A 1 319 ? -9.757 1.645 -8.032 1.00 96.25 319 ILE A N 1
ATOM 2604 C CA . ILE A 1 319 ? -9.418 1.575 -6.608 1.00 96.25 319 ILE A CA 1
ATOM 2605 C C . ILE A 1 319 ? -9.266 2.983 -6.032 1.00 96.25 319 ILE A C 1
ATOM 2607 O O . ILE A 1 319 ? -9.942 3.315 -5.061 1.00 96.25 319 ILE A O 1
ATOM 2611 N N . ALA A 1 320 ? -8.472 3.841 -6.677 1.00 96.75 320 ALA A N 1
ATOM 2612 C CA . ALA A 1 320 ? -8.257 5.208 -6.222 1.00 96.75 320 ALA A CA 1
ATOM 2613 C C . ALA A 1 320 ? -9.573 6.001 -6.139 1.00 96.75 320 ALA A C 1
ATOM 2615 O O . ALA A 1 320 ? -9.849 6.642 -5.132 1.00 96.75 320 ALA A O 1
ATOM 2616 N N . ASN A 1 321 ? -10.460 5.865 -7.130 1.00 96.38 321 ASN A N 1
ATOM 2617 C CA . ASN A 1 321 ? -11.788 6.487 -7.102 1.00 96.38 321 ASN A CA 1
ATOM 2618 C C . ASN A 1 321 ? -12.716 5.908 -6.015 1.00 96.38 321 ASN A C 1
ATOM 2620 O O . ASN A 1 321 ? -13.667 6.574 -5.597 1.00 96.38 321 ASN A O 1
ATOM 2624 N N . LYS A 1 322 ? -12.527 4.644 -5.609 1.00 95.19 322 LYS A N 1
ATOM 2625 C CA . LYS A 1 322 ? -13.281 4.031 -4.504 1.00 95.19 322 LYS A CA 1
ATOM 2626 C C . LYS A 1 322 ? -12.798 4.607 -3.172 1.00 95.19 322 LYS A C 1
ATOM 2628 O O . LYS A 1 322 ? -13.634 5.074 -2.405 1.00 95.19 322 LYS A O 1
ATOM 2633 N N . LEU A 1 323 ? -11.482 4.673 -2.964 1.00 93.81 323 LEU A N 1
ATOM 2634 C CA . LEU A 1 323 ? -10.863 5.282 -1.781 1.00 93.81 323 LEU A CA 1
ATOM 2635 C C . LEU A 1 323 ? -11.193 6.776 -1.665 1.00 93.81 323 LEU A C 1
ATOM 2637 O O . LEU A 1 323 ? -11.653 7.200 -0.611 1.00 93.81 323 LEU A O 1
ATOM 2641 N N . GLU A 1 324 ? -11.108 7.546 -2.759 1.00 95.19 324 GLU A N 1
ATOM 2642 C CA . GLU A 1 324 ? -11.563 8.948 -2.826 1.00 95.19 324 GLU A CA 1
ATOM 2643 C C . GLU A 1 324 ? -12.964 9.103 -2.216 1.00 95.19 324 GLU A C 1
ATOM 2645 O O . GLU A 1 324 ? -13.205 9.952 -1.359 1.00 95.19 324 GLU A O 1
ATOM 2650 N N . LYS A 1 325 ? -13.916 8.271 -2.657 1.00 95.25 325 LYS A N 1
ATOM 2651 C CA . LYS A 1 325 ? -15.310 8.365 -2.213 1.00 95.25 325 LYS A CA 1
ATOM 2652 C C . LYS A 1 325 ? -15.490 8.003 -0.748 1.00 95.25 325 LYS A C 1
ATOM 2654 O O . LYS A 1 325 ? -16.378 8.585 -0.132 1.00 95.25 325 LYS A O 1
ATOM 2659 N N . GLU A 1 326 ? -14.736 7.042 -0.226 1.00 92.00 326 GLU A N 1
ATOM 2660 C CA . GLU A 1 326 ? -14.819 6.673 1.189 1.00 92.00 326 GLU A CA 1
ATOM 2661 C C . GLU A 1 326 ? -14.185 7.746 2.074 1.00 92.00 326 GLU A C 1
ATOM 2663 O O . GLU A 1 326 ? -14.839 8.229 2.997 1.00 92.00 326 GLU A O 1
ATOM 2668 N N . TYR A 1 327 ? -12.994 8.230 1.722 1.00 91.94 327 TYR A N 1
ATOM 2669 C CA . TYR A 1 327 ? -12.333 9.323 2.431 1.00 91.94 327 TYR A CA 1
ATOM 2670 C C . TYR A 1 327 ? -13.184 10.590 2.478 1.00 91.94 327 TYR A C 1
ATOM 2672 O O . TYR A 1 327 ? -13.383 11.161 3.548 1.00 91.94 327 TYR A O 1
ATOM 2680 N N . ARG A 1 328 ? -13.814 10.973 1.363 1.00 94.38 328 ARG A N 1
ATOM 2681 C CA . ARG A 1 328 ? -14.680 12.161 1.318 1.00 94.38 328 ARG A CA 1
ATOM 2682 C C . ARG A 1 328 ? -15.907 12.090 2.232 1.00 94.38 328 ARG A C 1
ATOM 2684 O O . ARG A 1 328 ? -16.473 13.130 2.563 1.00 94.38 328 ARG A O 1
ATOM 2691 N N . LYS A 1 329 ? -16.372 10.889 2.589 1.00 92.50 329 LYS A N 1
ATOM 2692 C CA . LYS A 1 329 ? -17.503 10.704 3.517 1.00 92.50 329 LYS A CA 1
ATOM 2693 C C . LYS A 1 329 ? -17.075 10.778 4.982 1.00 92.50 329 LYS A C 1
ATOM 2695 O O . LYS A 1 329 ? -17.948 10.872 5.839 1.00 92.50 329 LYS A O 1
ATOM 2700 N N . SER A 1 330 ? -15.776 10.680 5.264 1.00 87.88 330 SER A N 1
ATOM 2701 C CA . SER A 1 330 ? -15.255 10.687 6.626 1.00 87.88 330 SER A CA 1
ATOM 2702 C C . SER A 1 330 ? -15.527 12.026 7.308 1.00 87.88 330 SER A C 1
ATOM 2704 O O . SER A 1 330 ? -15.304 13.086 6.718 1.00 87.88 330 SER A O 1
ATOM 2706 N N . GLU A 1 331 ? -15.977 11.960 8.561 1.00 86.69 331 GLU A N 1
ATOM 2707 C CA . GLU A 1 331 ? -16.079 13.115 9.462 1.00 86.69 331 GLU A CA 1
ATOM 2708 C C . GLU A 1 331 ? -14.705 13.517 10.032 1.00 86.69 331 GLU A C 1
ATOM 2710 O O . GLU A 1 331 ? -14.530 14.653 10.467 1.00 86.69 331 GLU A O 1
ATOM 2715 N N . ASP A 1 332 ? -13.719 12.611 9.999 1.00 86.62 332 ASP A N 1
ATOM 2716 C CA . ASP A 1 332 ? -12.320 12.919 10.316 1.00 86.62 332 ASP A CA 1
ATOM 2717 C C . ASP A 1 332 ? -11.713 13.757 9.184 1.00 86.62 332 ASP A C 1
ATOM 2719 O O . ASP A 1 332 ? -11.620 13.290 8.044 1.00 86.62 332 ASP A O 1
ATOM 2723 N N . THR A 1 333 ? -11.296 14.984 9.506 1.00 85.94 333 THR A N 1
ATOM 2724 C CA . THR A 1 333 ? -10.734 15.940 8.544 1.00 85.94 333 THR A CA 1
ATOM 2725 C C . THR A 1 333 ? -9.440 15.441 7.910 1.00 85.94 333 THR A C 1
ATOM 2727 O O . THR A 1 333 ? -9.251 15.650 6.717 1.00 85.94 333 THR A O 1
ATOM 2730 N N . ASN A 1 334 ? -8.594 14.715 8.652 1.00 84.50 334 ASN A N 1
ATOM 2731 C CA . ASN A 1 334 ? -7.347 14.166 8.115 1.00 84.50 334 ASN A CA 1
ATOM 2732 C C . ASN A 1 334 ? -7.634 13.110 7.047 1.00 84.50 334 ASN A C 1
ATOM 2734 O O . ASN A 1 334 ? -6.977 13.087 6.012 1.00 84.50 334 ASN A O 1
ATOM 2738 N N . LEU A 1 335 ? -8.620 12.236 7.285 1.00 87.50 335 LEU A N 1
ATOM 2739 C CA . LEU A 1 335 ? -9.033 11.264 6.272 1.00 87.50 335 LEU A CA 1
ATOM 2740 C C . LEU A 1 335 ? -9.726 11.953 5.097 1.00 87.50 335 LEU A C 1
ATOM 2742 O O . LEU A 1 335 ? -9.506 11.568 3.955 1.00 87.50 335 LEU A O 1
ATOM 2746 N N . ASN A 1 336 ? -10.539 12.977 5.358 1.00 89.81 336 ASN A N 1
ATOM 2747 C CA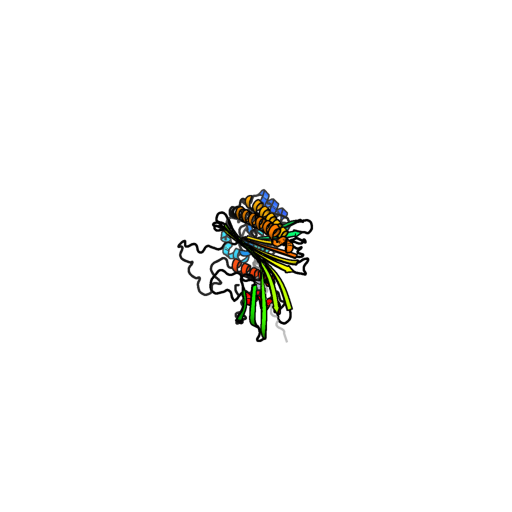 . ASN A 1 336 ? -11.248 13.714 4.316 1.00 89.81 336 ASN A CA 1
ATOM 2748 C C . ASN A 1 336 ? -10.289 14.363 3.305 1.00 89.81 336 ASN A C 1
ATOM 2750 O O . ASN A 1 336 ? -10.496 14.235 2.096 1.00 89.81 336 ASN A O 1
ATOM 2754 N N . GLU A 1 337 ? -9.212 14.982 3.795 1.00 87.88 337 GLU A N 1
ATOM 2755 C CA . GLU A 1 337 ? -8.172 15.632 2.985 1.00 87.88 337 GLU A CA 1
ATOM 2756 C C . GLU A 1 337 ? -7.503 14.672 1.983 1.00 87.88 337 GLU A C 1
ATOM 2758 O O . GLU A 1 337 ? -7.151 15.080 0.875 1.00 87.88 337 GLU A O 1
ATOM 2763 N N . LEU A 1 338 ? -7.413 13.373 2.300 1.00 90.50 338 LEU A N 1
ATOM 2764 C CA . LEU A 1 338 ? -6.856 12.356 1.395 1.00 90.50 338 LEU A CA 1
ATOM 2765 C C . LEU A 1 338 ? -7.687 12.164 0.121 1.00 90.50 338 LEU A C 1
ATOM 2767 O O . LEU A 1 338 ? -7.164 11.698 -0.895 1.00 90.50 338 LEU A O 1
ATOM 2771 N N . SER A 1 339 ? -8.974 12.525 0.137 1.00 93.06 339 SER A N 1
ATOM 2772 C CA . SER A 1 339 ? -9.860 12.365 -1.020 1.00 93.06 339 SER A CA 1
ATOM 2773 C C . SER A 1 339 ? -9.282 13.019 -2.276 1.00 93.06 339 SER A C 1
ATOM 2775 O O . SER A 1 339 ? -9.356 12.444 -3.364 1.00 93.06 339 SER A O 1
ATOM 2777 N N . ASP A 1 340 ? -8.715 14.218 -2.158 1.00 92.06 340 ASP A N 1
ATOM 2778 C CA . ASP A 1 340 ? -8.231 14.961 -3.320 1.00 92.06 340 ASP A CA 1
ATOM 2779 C C . ASP A 1 340 ? -6.957 14.353 -3.921 1.00 92.06 340 ASP A C 1
ATOM 2781 O O . ASP A 1 340 ? -6.799 14.373 -5.150 1.00 92.06 340 ASP A O 1
ATOM 2785 N N . ASN A 1 341 ? -6.122 13.724 -3.092 1.00 93.12 341 ASN A N 1
ATOM 2786 C CA . ASN A 1 341 ? -4.940 12.984 -3.530 1.00 93.12 341 ASN A CA 1
ATOM 2787 C C . ASN A 1 341 ? -5.337 11.759 -4.344 1.00 93.12 341 ASN A C 1
ATOM 2789 O O . ASN A 1 341 ? -4.892 11.592 -5.478 1.00 93.12 341 ASN A O 1
ATOM 2793 N N . TYR A 1 342 ? -6.253 10.944 -3.820 1.00 95.56 342 TYR A N 1
ATOM 2794 C CA . TYR A 1 342 ? -6.731 9.751 -4.518 1.00 95.56 342 TYR A CA 1
ATOM 2795 C C . TYR A 1 342 ? -7.473 10.080 -5.814 1.00 95.56 342 TYR A C 1
ATOM 2797 O O . TYR A 1 342 ? -7.339 9.366 -6.811 1.00 95.56 342 TYR A O 1
ATOM 2805 N N . ARG A 1 343 ? -8.166 11.221 -5.859 1.00 96.00 343 ARG A N 1
ATOM 2806 C CA . ARG A 1 343 ? -8.724 11.761 -7.102 1.00 96.00 343 ARG A CA 1
ATOM 2807 C C . ARG A 1 343 ? -7.628 12.075 -8.130 1.00 96.00 343 ARG A C 1
ATOM 2809 O O . ARG A 1 343 ? -7.821 11.819 -9.320 1.00 96.00 343 ARG A O 1
ATOM 2816 N N . MET A 1 344 ? -6.495 12.643 -7.705 1.00 94.94 344 MET A N 1
ATOM 2817 C CA . MET A 1 344 ? -5.365 12.936 -8.595 1.00 94.94 344 MET A CA 1
ATOM 2818 C C . MET A 1 344 ? -4.652 11.661 -9.055 1.00 94.94 344 MET A C 1
ATOM 2820 O O . MET A 1 344 ? -4.479 11.474 -10.258 1.00 94.94 344 MET A O 1
ATOM 2824 N N . ILE A 1 345 ? -4.351 10.740 -8.136 1.00 96.38 345 ILE A N 1
ATOM 2825 C CA . ILE A 1 345 ? -3.781 9.417 -8.437 1.00 96.38 345 ILE A CA 1
ATOM 2826 C C . ILE A 1 345 ? -4.649 8.684 -9.470 1.00 96.38 345 ILE A C 1
ATOM 2828 O O . ILE A 1 345 ? -4.138 8.154 -10.457 1.00 96.38 345 ILE A O 1
ATOM 2832 N N . GLY A 1 346 ? -5.975 8.707 -9.298 1.00 97.94 346 GLY A N 1
ATOM 2833 C CA . GLY A 1 346 ? -6.907 8.112 -10.251 1.00 97.94 346 GLY A CA 1
ATOM 2834 C C . GLY A 1 346 ? -6.840 8.746 -11.646 1.00 97.94 346 GLY A C 1
ATOM 2835 O O . GLY A 1 346 ? -6.898 8.032 -12.652 1.00 97.94 346 GLY A O 1
ATOM 2836 N N . ARG A 1 347 ? -6.687 10.073 -11.740 1.00 96.56 347 ARG A N 1
ATOM 2837 C CA . ARG A 1 347 ? -6.496 10.764 -13.028 1.00 96.56 347 ARG A CA 1
ATOM 2838 C C . ARG A 1 347 ? -5.186 10.361 -13.700 1.00 96.56 347 ARG A C 1
ATOM 2840 O O . ARG A 1 347 ? -5.223 9.985 -14.868 1.00 96.56 347 ARG A O 1
ATOM 2847 N N . GLU A 1 348 ? -4.079 10.359 -12.966 1.00 96.50 348 GLU A N 1
ATOM 2848 C CA . GLU A 1 348 ? -2.766 9.987 -13.504 1.00 96.50 348 GLU A CA 1
ATOM 2849 C C . GLU A 1 348 ? -2.734 8.527 -13.977 1.00 96.50 348 GLU A C 1
ATOM 2851 O O . GLU A 1 348 ? -2.317 8.243 -15.100 1.00 96.50 348 GLU A O 1
ATOM 2856 N N . ALA A 1 349 ? -3.301 7.599 -13.200 1.00 98.12 349 ALA A N 1
ATOM 2857 C CA . ALA A 1 349 ? -3.427 6.198 -13.605 1.00 98.12 349 ALA A CA 1
ATOM 2858 C C . ALA A 1 349 ? -4.299 6.023 -14.866 1.00 98.12 349 ALA A C 1
ATOM 2860 O O . ALA A 1 349 ? -3.993 5.217 -15.749 1.00 98.12 349 ALA A O 1
ATOM 2861 N N . ARG A 1 350 ? -5.383 6.802 -15.000 1.00 98.19 350 ARG A N 1
ATOM 2862 C CA . ARG A 1 350 ? -6.218 6.798 -16.213 1.00 98.19 350 ARG A CA 1
ATOM 2863 C C . ARG A 1 350 ? -5.418 7.229 -17.439 1.00 98.19 350 ARG A C 1
ATOM 2865 O O . ARG A 1 350 ? -5.550 6.595 -18.487 1.00 98.19 350 ARG A O 1
ATOM 2872 N N . ASP A 1 351 ? -4.676 8.323 -17.323 1.00 95.19 351 ASP A N 1
ATOM 2873 C CA . ASP A 1 351 ? -3.949 8.924 -18.437 1.00 95.19 351 ASP A CA 1
ATOM 2874 C C . ASP A 1 351 ? -2.803 8.005 -18.881 1.00 95.19 351 ASP A C 1
ATOM 2876 O O . ASP A 1 351 ? -2.681 7.708 -20.072 1.00 95.19 351 ASP A O 1
ATOM 2880 N N . LEU A 1 352 ? -2.069 7.430 -17.921 1.00 96.62 352 LEU A N 1
ATOM 2881 C CA . LEU A 1 352 ? -1.041 6.421 -18.172 1.00 96.62 352 LEU A CA 1
ATOM 2882 C C . LEU A 1 352 ? -1.599 5.185 -18.891 1.00 96.62 352 LEU A C 1
ATOM 2884 O O . LEU A 1 352 ? -1.044 4.732 -19.891 1.00 96.62 352 LEU A O 1
ATOM 2888 N N . SER A 1 353 ? -2.747 4.671 -18.447 1.00 98.38 353 SER A N 1
ATOM 2889 C CA . SER A 1 353 ? -3.419 3.559 -19.124 1.00 98.38 353 SER A CA 1
ATOM 2890 C C . SER A 1 353 ? -3.755 3.876 -20.590 1.00 98.38 353 SER A C 1
ATOM 2892 O O . SER A 1 353 ? -3.555 3.040 -21.472 1.00 98.38 353 SER A O 1
ATOM 2894 N N . GLN A 1 354 ? -4.252 5.085 -20.883 1.00 96.94 354 GLN A N 1
ATOM 2895 C CA . GLN A 1 354 ? -4.560 5.490 -22.261 1.00 96.94 354 GLN A CA 1
ATOM 2896 C C . GLN A 1 354 ? -3.306 5.612 -23.122 1.00 96.94 354 GLN A C 1
ATOM 2898 O O . GLN A 1 354 ? -3.341 5.268 -24.304 1.00 96.94 354 GLN A O 1
ATOM 2903 N N . LEU A 1 355 ? -2.217 6.107 -22.543 1.00 94.94 355 LEU A N 1
ATOM 2904 C CA . LEU A 1 355 ? -0.939 6.216 -23.221 1.00 94.94 355 LEU A CA 1
ATOM 2905 C C . LEU A 1 355 ? -0.392 4.836 -23.605 1.00 94.94 355 LEU A C 1
ATOM 2907 O O . LEU A 1 355 ? 0.001 4.657 -24.758 1.00 94.94 355 LEU A O 1
ATOM 2911 N N . ILE A 1 356 ? -0.424 3.867 -22.684 1.00 97.56 356 ILE A N 1
ATOM 2912 C CA . ILE A 1 356 ? 0.006 2.486 -22.948 1.00 97.56 356 ILE A CA 1
ATOM 2913 C C . ILE A 1 356 ? -0.803 1.903 -24.111 1.00 97.56 356 ILE A C 1
ATOM 2915 O O . ILE A 1 356 ? -0.218 1.458 -25.095 1.00 97.56 356 ILE A O 1
ATOM 2919 N N . LYS A 1 357 ? -2.139 2.026 -24.082 1.00 96.81 357 LYS A N 1
ATOM 2920 C CA . LYS A 1 357 ? -3.009 1.528 -25.168 1.00 96.81 357 LYS A CA 1
ATOM 2921 C C . LYS A 1 357 ? -2.710 2.133 -26.536 1.00 96.81 357 LYS A C 1
ATOM 2923 O O . LYS A 1 357 ? -2.968 1.498 -27.552 1.00 96.81 357 LYS A O 1
ATOM 2928 N N . ARG A 1 358 ? -2.256 3.387 -26.578 1.00 95.94 358 ARG A N 1
ATOM 2929 C CA . ARG A 1 358 ? -1.994 4.101 -27.836 1.00 95.94 358 ARG A CA 1
ATOM 2930 C C . ARG A 1 358 ? -0.600 3.829 -28.381 1.00 95.94 358 ARG A C 1
ATOM 2932 O O . ARG A 1 358 ? -0.463 3.684 -29.589 1.00 95.94 358 ARG A O 1
ATOM 2939 N N . ASN A 1 359 ? 0.406 3.805 -27.510 1.00 96.62 359 ASN A N 1
ATOM 2940 C CA . ASN A 1 359 ? 1.808 3.853 -27.922 1.00 96.62 359 ASN A CA 1
ATOM 2941 C C . ASN A 1 359 ? 2.578 2.554 -27.663 1.00 96.62 359 ASN A C 1
ATOM 2943 O O . ASN A 1 359 ? 3.579 2.315 -28.326 1.00 96.62 359 ASN A O 1
ATOM 2947 N N . LEU A 1 360 ? 2.120 1.716 -26.730 1.00 96.12 360 LEU A N 1
ATOM 2948 C CA . LEU A 1 360 ? 2.771 0.462 -26.343 1.00 96.12 360 LEU A CA 1
ATOM 2949 C C . LEU A 1 360 ? 1.882 -0.760 -26.600 1.00 96.12 360 LEU A C 1
ATOM 2951 O O . LEU A 1 360 ? 1.997 -1.758 -25.898 1.00 96.12 360 LEU A O 1
ATOM 2955 N N . ILE A 1 361 ? 0.995 -0.706 -27.597 1.00 95.56 361 ILE A N 1
ATOM 2956 C CA . ILE A 1 361 ? 0.034 -1.790 -27.865 1.00 95.56 361 ILE A CA 1
ATOM 2957 C C . ILE A 1 361 ? 0.713 -3.151 -28.101 1.00 95.56 361 ILE A C 1
ATOM 2959 O O . ILE A 1 361 ? 0.170 -4.178 -27.715 1.00 95.56 361 ILE A O 1
ATOM 2963 N N . GLU A 1 362 ? 1.917 -3.159 -28.679 1.00 95.81 362 GLU A N 1
ATOM 2964 C CA . GLU A 1 362 ? 2.714 -4.374 -28.915 1.00 95.81 362 GLU A CA 1
ATOM 2965 C C . GLU A 1 362 ? 3.289 -4.983 -27.624 1.00 95.81 362 GLU A C 1
ATOM 2967 O O . GLU A 1 362 ? 3.634 -6.160 -27.604 1.00 95.81 362 GLU A O 1
ATOM 2972 N N . TYR A 1 363 ? 3.372 -4.195 -26.547 1.00 96.44 363 TYR A N 1
ATOM 2973 C CA . TYR A 1 363 ? 3.882 -4.601 -25.233 1.00 96.44 363 TYR A CA 1
ATOM 2974 C C . TYR A 1 363 ? 2.775 -4.704 -24.174 1.00 96.44 363 TYR A C 1
ATOM 2976 O O . TYR A 1 363 ? 3.043 -5.072 -23.036 1.00 96.44 363 TYR A O 1
ATOM 2984 N N . ASP A 1 364 ? 1.524 -4.391 -24.518 1.00 97.50 364 ASP A N 1
ATOM 2985 C CA . ASP A 1 364 ? 0.370 -4.489 -23.618 1.00 97.50 364 ASP A CA 1
ATOM 2986 C C . ASP A 1 364 ? -0.168 -5.932 -23.587 1.00 97.50 364 ASP A C 1
ATOM 2988 O O . ASP A 1 364 ? -1.319 -6.206 -23.922 1.00 97.50 364 ASP A O 1
ATOM 2992 N N . LEU A 1 365 ? 0.722 -6.871 -23.254 1.00 97.50 365 LEU A N 1
ATOM 2993 C CA . LEU A 1 365 ? 0.473 -8.314 -23.253 1.00 97.50 365 LEU A CA 1
ATOM 2994 C C . LEU A 1 365 ? -0.169 -8.781 -21.932 1.00 97.50 365 LEU A C 1
ATOM 2996 O O . LEU A 1 365 ? -0.049 -8.089 -20.916 1.00 97.50 365 LEU A O 1
ATOM 3000 N N . PRO A 1 366 ? -0.821 -9.959 -21.912 1.00 97.88 366 PRO A N 1
ATOM 3001 C CA . PRO A 1 366 ? -1.338 -10.565 -20.687 1.00 97.88 366 PRO A CA 1
ATOM 3002 C C . PRO A 1 366 ? -0.260 -10.773 -19.613 1.00 97.88 366 PRO A C 1
ATOM 3004 O O . PRO A 1 366 ? 0.874 -11.151 -19.915 1.00 97.88 366 PRO A O 1
ATOM 3007 N N . ILE A 1 367 ? -0.630 -10.551 -18.353 1.00 96.94 367 ILE A N 1
ATOM 3008 C CA . ILE A 1 367 ? 0.215 -10.690 -17.163 1.00 96.94 367 ILE A CA 1
ATOM 3009 C C . ILE A 1 367 ? -0.452 -11.678 -16.207 1.00 96.94 367 ILE A C 1
ATOM 3011 O O . ILE A 1 367 ? -1.599 -11.469 -15.814 1.00 96.94 367 ILE A O 1
ATOM 3015 N N . GLN A 1 368 ? 0.271 -12.721 -15.795 1.00 90.12 368 GLN A N 1
ATOM 3016 C CA . GLN A 1 368 ? -0.265 -13.757 -14.904 1.00 90.12 368 GLN A CA 1
ATOM 3017 C C . GLN A 1 368 ? -0.401 -13.279 -13.452 1.00 90.12 368 GLN A C 1
ATOM 3019 O O . GLN A 1 368 ? -1.468 -13.410 -12.857 1.00 90.12 368 GLN A O 1
ATOM 3024 N N . GLU A 1 369 ? 0.662 -12.701 -12.885 1.00 87.31 369 GLU A N 1
ATOM 3025 C CA . GLU A 1 369 ? 0.675 -12.204 -11.506 1.00 87.31 369 GLU A CA 1
ATOM 3026 C C . GLU A 1 369 ? 0.907 -10.696 -11.470 1.00 87.31 369 GLU A C 1
ATOM 3028 O O . GLU A 1 369 ? 1.929 -10.199 -11.938 1.00 87.31 369 GLU A O 1
ATOM 3033 N N . THR A 1 370 ? -0.021 -9.937 -10.890 1.00 90.94 370 THR A N 1
ATOM 3034 C CA . THR A 1 370 ? 0.127 -8.480 -10.820 1.00 90.94 370 THR A CA 1
ATOM 3035 C C . THR A 1 370 ? 0.087 -7.981 -9.385 1.00 90.94 370 THR A C 1
ATOM 3037 O O . THR A 1 370 ? -0.874 -8.211 -8.648 1.00 90.94 370 THR A O 1
ATOM 3040 N N . PHE A 1 371 ? 1.123 -7.228 -9.029 1.00 90.50 371 PHE A N 1
ATOM 3041 C CA . PHE A 1 371 ? 1.238 -6.494 -7.781 1.00 90.50 371 PHE A CA 1
ATOM 3042 C C . PHE A 1 371 ? 1.401 -4.999 -8.068 1.00 90.50 371 PHE A C 1
ATOM 3044 O O . PHE A 1 371 ? 2.163 -4.595 -8.951 1.00 90.50 371 PHE A O 1
ATOM 3051 N N . ALA A 1 372 ? 0.712 -4.164 -7.299 1.00 87.00 372 ALA A N 1
ATOM 3052 C CA . ALA A 1 372 ? 0.926 -2.728 -7.304 1.00 87.00 372 ALA A CA 1
ATOM 3053 C C . ALA A 1 372 ? 0.940 -2.174 -5.883 1.00 87.00 372 ALA A C 1
ATOM 3055 O O . ALA A 1 372 ? 0.158 -2.579 -5.034 1.00 87.00 372 ALA A O 1
ATOM 3056 N N . LEU A 1 373 ? 1.799 -1.196 -5.655 1.00 88.19 373 LEU A N 1
ATOM 3057 C CA . LEU A 1 373 ? 1.840 -0.399 -4.448 1.00 88.19 373 LEU A CA 1
ATOM 3058 C C . LEU A 1 373 ? 1.464 1.036 -4.804 1.00 88.19 373 LEU A C 1
ATOM 3060 O O . LEU A 1 373 ? 2.079 1.627 -5.691 1.00 88.19 373 LEU A O 1
ATOM 3064 N N . ILE A 1 374 ? 0.504 1.604 -4.082 1.00 89.62 374 ILE A N 1
ATOM 3065 C CA . ILE A 1 374 ? 0.275 3.048 -4.056 1.00 89.62 374 ILE A CA 1
ATOM 3066 C C . ILE A 1 374 ? 0.825 3.571 -2.739 1.00 89.62 374 ILE A C 1
ATOM 3068 O O . ILE A 1 374 ? 0.405 3.135 -1.670 1.00 89.62 374 ILE A O 1
ATOM 3072 N N . TYR A 1 375 ? 1.751 4.513 -2.828 1.00 87.38 375 TYR A N 1
ATOM 3073 C CA . TYR A 1 375 ? 2.290 5.228 -1.693 1.00 87.38 375 TYR A CA 1
ATOM 3074 C C . TYR A 1 375 ? 2.021 6.720 -1.867 1.00 87.38 375 TYR A C 1
ATOM 3076 O O . TYR A 1 375 ? 2.583 7.372 -2.747 1.00 87.38 375 TYR A O 1
ATOM 3084 N N . ASP A 1 376 ? 1.119 7.254 -1.051 1.00 83.00 376 ASP A N 1
ATOM 3085 C CA . ASP A 1 376 ? 0.847 8.687 -0.991 1.00 83.00 376 ASP A CA 1
ATOM 3086 C C . ASP A 1 376 ? 1.719 9.273 0.121 1.00 83.00 376 ASP A C 1
ATOM 3088 O O . ASP A 1 376 ? 1.382 9.231 1.311 1.00 83.00 376 ASP A O 1
ATOM 3092 N N . ALA A 1 377 ? 2.887 9.723 -0.311 1.00 72.56 377 ALA A N 1
ATOM 3093 C CA . ALA A 1 377 ? 4.038 10.084 0.481 1.00 72.56 377 ALA A CA 1
ATOM 3094 C C . ALA A 1 377 ? 3.983 11.555 0.896 1.00 72.56 377 ALA A C 1
ATOM 3096 O O . ALA A 1 377 ? 3.898 12.466 0.076 1.00 72.56 377 ALA A O 1
ATOM 3097 N N . PHE A 1 378 ? 4.098 11.794 2.191 1.00 63.75 378 PHE A N 1
ATOM 3098 C CA . PHE A 1 378 ? 4.448 13.079 2.755 1.00 63.75 378 PHE A CA 1
ATOM 3099 C C . PHE A 1 378 ? 5.959 13.125 2.939 1.00 63.75 378 PHE A C 1
ATOM 3101 O O . PHE A 1 378 ? 6.529 12.429 3.779 1.00 63.75 378 PHE A O 1
ATOM 3108 N N . THR A 1 379 ? 6.611 13.989 2.173 1.00 51.00 379 THR A N 1
ATOM 3109 C CA . THR A 1 379 ? 7.933 14.485 2.536 1.00 51.00 379 THR A CA 1
ATOM 3110 C C . THR A 1 379 ? 7.722 15.724 3.400 1.00 51.00 379 THR A C 1
ATOM 3112 O O . THR A 1 379 ? 7.194 16.709 2.874 1.00 51.00 379 THR A O 1
ATOM 3115 N N . PRO A 1 380 ? 8.120 15.731 4.687 1.00 43.78 380 PRO A N 1
ATOM 3116 C CA . PRO A 1 380 ? 8.222 16.975 5.433 1.00 43.78 380 PRO A CA 1
ATOM 3117 C C . PRO A 1 380 ? 9.104 17.902 4.607 1.00 43.78 380 PRO A C 1
ATOM 3119 O O . PRO A 1 380 ? 10.258 17.577 4.320 1.00 43.78 380 PRO A O 1
ATOM 3122 N N . GLY A 1 381 ? 8.527 18.992 4.111 1.00 36.12 381 GLY A N 1
ATOM 3123 C CA . GLY A 1 381 ? 9.252 19.879 3.223 1.00 36.12 381 GLY A CA 1
ATOM 3124 C C . GLY A 1 381 ? 10.548 20.338 3.888 1.00 36.12 381 GLY A C 1
ATOM 3125 O O . GLY A 1 381 ? 10.559 20.705 5.062 1.00 36.12 381 GLY A O 1
ATOM 3126 N N . ASN A 1 382 ? 11.608 20.449 3.088 1.00 33.59 382 ASN A N 1
ATOM 3127 C CA . ASN A 1 382 ? 12.687 21.424 3.280 1.00 33.59 382 ASN A CA 1
ATOM 3128 C C . ASN A 1 382 ? 12.128 22.870 3.186 1.00 33.59 382 ASN A C 1
ATOM 3130 O O . ASN A 1 382 ? 12.663 23.729 2.487 1.00 33.59 382 ASN A O 1
ATOM 3134 N N . GLY A 1 383 ? 10.992 23.137 3.832 1.00 30.70 383 GLY A N 1
ATOM 3135 C CA . GLY A 1 383 ? 10.358 24.436 3.917 1.00 30.70 383 GLY A CA 1
ATOM 3136 C C . GLY A 1 383 ? 11.051 25.219 5.014 1.00 30.70 383 GLY A C 1
ATOM 3137 O O . GLY A 1 383 ? 10.896 24.914 6.192 1.00 30.70 383 GLY A O 1
ATOM 3138 N N . GLY A 1 384 ? 11.831 26.223 4.620 1.00 30.30 384 GLY A N 1
ATOM 3139 C CA . GLY A 1 384 ? 12.483 27.177 5.514 1.00 30.30 384 GLY A CA 1
ATOM 3140 C C . GLY A 1 384 ? 11.493 28.060 6.280 1.00 30.30 384 GLY A C 1
ATOM 3141 O O . GLY A 1 384 ? 11.441 29.268 6.062 1.00 30.30 384 GLY A O 1
ATOM 3142 N N . GLY A 1 385 ? 10.724 27.471 7.193 1.00 29.50 385 GLY A N 1
ATOM 3143 C CA . GLY A 1 385 ? 10.070 28.163 8.296 1.00 29.50 385 GLY A CA 1
ATOM 3144 C C . GLY A 1 385 ? 10.962 28.035 9.524 1.00 29.50 385 GLY A C 1
ATOM 3145 O O . GLY A 1 385 ? 11.097 26.944 10.063 1.00 29.50 385 GLY A O 1
ATOM 3146 N N . GLY A 1 386 ? 11.609 29.131 9.927 1.00 28.05 386 GLY A N 1
ATOM 3147 C CA . GLY A 1 386 ? 12.592 29.191 11.015 1.00 28.05 386 GLY A CA 1
ATOM 3148 C C . GLY A 1 386 ? 12.035 28.903 12.412 1.00 28.05 386 GLY A C 1
ATOM 3149 O O . GLY A 1 386 ? 11.960 29.805 13.242 1.00 28.05 386 GLY A O 1
ATOM 3150 N N . GLY A 1 387 ? 11.677 27.650 12.675 1.00 29.64 387 GLY A N 1
ATOM 3151 C CA . GLY A 1 387 ? 11.788 27.056 14.000 1.00 29.64 387 GLY A CA 1
ATOM 3152 C C . GLY A 1 387 ? 13.177 26.440 14.125 1.00 29.64 387 GLY A C 1
ATOM 3153 O O . GLY A 1 387 ? 13.634 25.782 13.190 1.00 29.64 387 GLY A O 1
ATOM 3154 N N . ASP A 1 388 ? 13.866 26.694 15.238 1.00 28.38 388 ASP A N 1
ATOM 3155 C CA . ASP A 1 388 ? 15.143 26.045 15.522 1.00 28.38 388 ASP A CA 1
ATOM 3156 C C . ASP A 1 388 ? 15.003 24.524 15.328 1.00 28.38 388 ASP A C 1
ATOM 3158 O O . ASP A 1 388 ? 13.990 23.953 15.753 1.00 28.38 388 ASP A O 1
ATOM 3162 N N . PRO A 1 389 ? 15.980 23.854 14.685 1.00 30.53 389 PRO A N 1
ATOM 3163 C CA . PRO A 1 389 ? 15.978 22.401 14.621 1.00 30.53 389 PRO A CA 1
ATOM 3164 C C . PRO A 1 389 ? 15.848 21.863 16.051 1.00 30.53 389 PRO A C 1
ATOM 3166 O O . PRO A 1 389 ? 16.517 22.394 16.948 1.00 30.53 389 PRO A O 1
ATOM 3169 N N . PRO A 1 390 ? 14.997 20.848 16.301 1.00 31.27 390 PRO A N 1
ATOM 3170 C CA . PRO A 1 390 ? 14.923 20.240 17.618 1.00 31.27 390 PRO A CA 1
ATOM 3171 C C . PRO A 1 390 ? 16.342 19.861 18.037 1.00 31.27 390 PRO A C 1
ATOM 3173 O O . PRO A 1 390 ? 17.090 19.252 17.268 1.00 31.27 390 PRO A O 1
ATOM 3176 N N . SER A 1 391 ? 16.738 20.310 19.230 1.00 28.36 391 SER A N 1
ATOM 3177 C CA . SER A 1 391 ? 18.060 20.029 19.785 1.00 28.36 391 SER A CA 1
ATOM 3178 C C . SER A 1 391 ? 18.353 18.533 19.660 1.00 28.36 391 SER A C 1
ATOM 3180 O O . SER A 1 391 ? 17.466 17.739 19.990 1.00 28.36 391 SER A O 1
ATOM 3182 N N . PRO A 1 392 ? 19.558 18.145 19.201 1.00 28.67 392 PRO A N 1
ATOM 3183 C CA . PRO A 1 392 ? 19.910 16.742 19.063 1.00 28.67 392 PRO A CA 1
ATOM 3184 C C . PRO A 1 392 ? 19.684 16.054 20.411 1.00 28.67 392 PRO A C 1
ATOM 3186 O O . PRO A 1 392 ? 20.106 16.592 21.446 1.00 28.67 392 PRO A O 1
ATOM 3189 N N . PRO A 1 393 ? 18.977 14.917 20.429 1.00 29.28 393 PRO A N 1
ATOM 3190 C CA . PRO A 1 393 ? 18.680 14.248 21.675 1.00 29.28 393 PRO A CA 1
ATOM 3191 C C . PRO A 1 393 ? 19.995 13.722 22.288 1.00 29.28 393 PRO A C 1
ATOM 3193 O O . PRO A 1 393 ? 21.004 13.563 21.589 1.00 29.28 393 PRO A O 1
ATOM 3196 N N . PRO A 1 394 ? 20.047 13.546 23.620 1.00 27.73 394 PRO A N 1
ATOM 3197 C CA . PRO A 1 394 ? 21.278 13.193 24.312 1.00 27.73 394 PRO A CA 1
ATOM 3198 C C . PRO A 1 394 ? 21.874 11.882 23.765 1.00 27.73 394 PRO A C 1
ATOM 3200 O O . PRO A 1 394 ? 21.119 11.002 23.336 1.00 27.73 394 PRO A O 1
ATOM 3203 N N . PRO A 1 395 ? 23.212 11.720 23.790 1.00 25.52 395 PRO A N 1
ATOM 3204 C CA . PRO A 1 395 ? 23.872 10.521 23.279 1.00 25.52 395 PRO A CA 1
ATOM 3205 C C . PRO A 1 395 ? 23.290 9.268 23.948 1.00 25.52 395 PRO A C 1
ATOM 3207 O O . PRO A 1 395 ? 23.325 9.166 25.174 1.00 25.52 395 PRO A O 1
ATOM 3210 N N . GLY A 1 396 ? 22.744 8.343 23.154 1.00 32.19 396 GLY A N 1
ATOM 3211 C CA . GLY A 1 396 ? 22.065 7.132 23.643 1.00 32.19 396 GLY A CA 1
ATOM 3212 C C . GLY A 1 396 ? 20.544 7.108 23.449 1.00 32.19 396 GLY A C 1
ATOM 3213 O O . GLY A 1 396 ? 19.899 6.143 23.844 1.00 32.19 396 GLY A O 1
ATOM 3214 N N . SER A 1 397 ? 19.971 8.135 22.827 1.00 30.62 397 SER A N 1
ATOM 3215 C CA . SER A 1 397 ? 18.625 8.079 22.249 1.00 30.62 397 SER A CA 1
ATOM 3216 C C . SER A 1 397 ? 18.710 7.509 20.830 1.00 30.62 397 SER A C 1
ATOM 3218 O O . SER A 1 397 ? 19.571 7.917 20.050 1.00 30.62 397 SER A O 1
ATOM 3220 N N . GLY A 1 398 ? 17.876 6.509 20.536 1.00 29.78 398 GLY A N 1
ATOM 3221 C CA . GLY A 1 398 ? 17.772 5.883 19.217 1.00 29.78 398 GLY A CA 1
ATOM 3222 C C . GLY A 1 398 ? 17.412 6.883 18.114 1.00 29.78 398 GLY A C 1
ATOM 3223 O O . GLY A 1 398 ? 17.086 8.035 18.395 1.00 29.78 398 GLY A O 1
ATOM 3224 N N . CYS A 1 399 ? 17.547 6.413 16.874 1.00 25.12 399 CYS A N 1
ATOM 3225 C CA . CYS A 1 399 ? 17.465 7.126 15.599 1.00 25.12 399 CYS A CA 1
ATOM 3226 C C . CYS A 1 399 ? 16.521 8.345 15.564 1.00 25.12 399 CYS A C 1
ATOM 3228 O O . CYS A 1 399 ? 15.433 8.312 16.122 1.00 25.12 399 CYS A O 1
ATOM 3230 N N . PHE A 1 400 ? 17.021 9.403 14.903 1.00 30.09 400 PHE A N 1
ATOM 3231 C CA . PHE A 1 400 ? 16.406 10.679 14.501 1.00 30.09 400 PHE A CA 1
ATOM 3232 C C . PHE A 1 400 ? 14.970 10.949 14.975 1.00 30.09 400 PHE A C 1
ATOM 3234 O O . PHE A 1 400 ? 14.070 10.182 14.688 1.00 30.09 400 PHE A O 1
ATOM 3241 N N . GLY A 1 401 ? 14.747 12.113 15.601 1.00 26.50 401 GLY A N 1
ATOM 3242 C CA . GLY A 1 401 ? 13.461 12.573 16.154 1.00 26.50 401 GLY A CA 1
ATOM 3243 C C . GLY A 1 401 ? 12.310 12.810 15.157 1.00 26.50 401 GLY A C 1
ATOM 3244 O O . GLY A 1 401 ? 11.738 13.899 15.130 1.00 26.50 401 GLY A O 1
ATOM 3245 N N . GLY A 1 402 ? 11.972 11.795 14.367 1.00 35.47 402 GLY A N 1
ATOM 3246 C CA . GLY A 1 402 ? 10.657 11.495 13.813 1.00 35.47 402 GLY A CA 1
ATOM 3247 C C . GLY A 1 402 ? 10.104 10.231 14.486 1.00 35.47 402 GLY A C 1
ATOM 3248 O O . GLY A 1 402 ? 10.762 9.638 15.333 1.00 35.47 402 GLY A O 1
ATOM 3249 N N . ASP A 1 403 ? 8.867 9.852 14.167 1.00 36.88 403 ASP A N 1
ATOM 3250 C CA . ASP A 1 403 ? 8.206 8.671 14.737 1.00 36.88 403 ASP A CA 1
ATOM 3251 C C . ASP A 1 403 ? 8.991 7.388 14.349 1.00 36.88 403 ASP A C 1
ATOM 3253 O O . ASP A 1 403 ? 8.935 6.981 13.184 1.00 36.88 403 ASP A O 1
ATOM 3257 N N . PRO A 1 404 ? 9.737 6.754 15.283 1.00 36.28 404 PRO A N 1
ATOM 3258 C CA . PRO A 1 404 ? 10.750 5.722 14.996 1.00 36.28 404 PRO A CA 1
ATOM 3259 C C . PRO A 1 404 ? 10.168 4.451 14.359 1.00 36.28 404 PRO A C 1
ATOM 3261 O O . PRO A 1 404 ? 10.884 3.598 13.835 1.00 36.28 404 PRO A O 1
ATOM 3264 N N . TYR A 1 405 ? 8.844 4.320 14.366 1.00 40.47 405 TYR A N 1
ATOM 3265 C CA . TYR A 1 405 ? 8.144 3.193 13.775 1.00 40.47 405 TYR A CA 1
ATOM 3266 C C . TYR A 1 405 ? 7.840 3.363 12.288 1.00 40.47 405 TYR A C 1
ATOM 3268 O O . TYR A 1 405 ? 7.707 2.357 11.591 1.00 40.47 405 TYR A O 1
ATOM 3276 N N . TRP A 1 406 ? 7.785 4.598 11.774 1.00 37.59 406 TRP A N 1
ATOM 3277 C CA . TRP A 1 406 ? 7.787 4.820 10.327 1.00 37.59 406 TRP A CA 1
ATOM 3278 C C . TRP A 1 406 ? 9.120 4.397 9.722 1.00 37.59 406 TRP A C 1
ATOM 3280 O O . TRP A 1 406 ? 9.117 3.797 8.653 1.00 37.59 406 TRP A O 1
ATOM 3290 N N . ASP A 1 407 ? 10.228 4.614 10.428 1.00 35.53 407 ASP A N 1
ATOM 3291 C CA . ASP A 1 407 ? 11.553 4.149 10.013 1.00 35.53 407 ASP A CA 1
ATOM 3292 C C . ASP A 1 407 ? 11.642 2.612 10.037 1.00 35.53 407 ASP A C 1
ATOM 3294 O O . ASP A 1 407 ? 12.116 2.016 9.074 1.00 35.53 407 ASP A O 1
ATOM 3298 N N . CYS A 1 408 ? 11.071 1.947 11.053 1.00 33.78 408 CYS A N 1
ATOM 3299 C CA . CYS A 1 408 ? 10.923 0.481 11.082 1.00 33.78 408 CYS A CA 1
ATOM 3300 C C . CYS A 1 408 ? 10.021 -0.055 9.959 1.00 33.78 408 CYS A C 1
ATOM 3302 O O . CYS A 1 408 ? 10.363 -1.056 9.329 1.00 33.78 408 CYS A O 1
ATOM 3304 N N . PHE A 1 409 ? 8.896 0.609 9.668 1.00 38.31 409 PHE A N 1
ATOM 3305 C CA . PHE A 1 409 ? 8.052 0.260 8.527 1.00 38.31 409 PHE A CA 1
ATOM 3306 C C . PHE A 1 409 ? 8.819 0.451 7.223 1.00 38.31 409 PHE A C 1
ATOM 3308 O O . PHE A 1 409 ? 8.787 -0.442 6.398 1.00 38.31 409 PHE A O 1
ATOM 3315 N N . TRP A 1 410 ? 9.562 1.545 7.035 1.00 37.50 410 TRP A N 1
ATOM 3316 C CA . TRP A 1 410 ? 10.448 1.720 5.882 1.00 37.50 410 TRP A CA 1
ATOM 3317 C C . TRP A 1 410 ? 11.539 0.661 5.817 1.00 37.50 410 TRP A C 1
ATOM 3319 O O . TRP A 1 410 ? 11.918 0.282 4.718 1.00 37.50 410 TRP A O 1
ATOM 3329 N N . CYS A 1 411 ? 12.000 0.139 6.948 1.00 33.03 411 CYS A N 1
ATOM 3330 C CA . CYS A 1 411 ? 12.929 -0.979 7.009 1.00 33.03 411 CYS A CA 1
ATOM 3331 C C . CYS A 1 411 ? 12.261 -2.275 6.523 1.00 33.03 411 CYS A C 1
ATOM 3333 O O . CYS A 1 411 ? 12.716 -2.868 5.548 1.00 33.03 411 CYS A O 1
ATOM 3335 N N . GLU A 1 412 ? 11.121 -2.676 7.099 1.00 32.69 412 GLU A N 1
ATOM 3336 C CA . GLU A 1 412 ? 10.341 -3.852 6.666 1.00 32.69 412 GLU A CA 1
ATOM 3337 C C . GLU A 1 412 ? 9.770 -3.716 5.243 1.00 32.69 412 GLU A C 1
ATOM 3339 O O . GLU A 1 412 ? 9.650 -4.690 4.498 1.00 32.69 412 GLU A O 1
ATOM 3344 N N . PHE A 1 413 ? 9.469 -2.495 4.823 1.00 37.12 413 PHE A N 1
ATOM 3345 C CA . PHE A 1 413 ? 8.979 -2.143 3.503 1.00 37.12 413 PHE A CA 1
ATOM 3346 C C . PHE A 1 413 ? 10.118 -2.036 2.499 1.00 37.12 413 PHE A C 1
ATOM 3348 O O . PHE A 1 413 ? 9.924 -2.464 1.379 1.00 37.12 413 PHE A O 1
ATOM 3355 N N . ALA A 1 414 ? 11.323 -1.589 2.860 1.00 34.69 414 ALA A N 1
ATOM 3356 C CA . ALA A 1 414 ? 12.527 -1.718 2.031 1.00 34.69 414 ALA A CA 1
ATOM 3357 C C . ALA A 1 414 ? 12.983 -3.179 1.922 1.00 34.69 414 ALA A C 1
ATOM 3359 O O . ALA A 1 414 ? 13.616 -3.558 0.944 1.00 34.69 414 ALA A O 1
ATOM 3360 N N . ILE A 1 415 ? 12.605 -4.023 2.880 1.00 33.19 415 ILE A N 1
ATOM 3361 C CA . ILE A 1 415 ? 12.759 -5.481 2.850 1.00 33.19 415 ILE A CA 1
ATOM 3362 C C . ILE A 1 415 ? 11.716 -6.131 1.923 1.00 33.19 415 ILE A C 1
ATOM 3364 O O . ILE A 1 415 ? 12.061 -6.987 1.105 1.00 33.19 415 ILE A O 1
ATOM 3368 N N . GLY A 1 416 ? 10.454 -5.693 1.991 1.00 31.09 416 GLY A N 1
ATOM 3369 C CA . GLY A 1 416 ? 9.337 -6.165 1.164 1.00 31.09 416 GLY A CA 1
ATOM 3370 C C . GLY A 1 416 ? 9.373 -5.640 -0.277 1.00 31.09 416 GLY A C 1
ATOM 3371 O O . GLY A 1 416 ? 9.398 -6.427 -1.223 1.00 31.09 416 GLY A O 1
ATOM 3372 N N . LEU A 1 417 ? 9.473 -4.321 -0.469 1.00 34.09 417 LEU A N 1
ATOM 3373 C CA . LEU A 1 417 ? 9.877 -3.688 -1.730 1.00 34.09 417 LEU A CA 1
ATOM 3374 C C . LEU A 1 417 ? 11.272 -4.096 -2.137 1.00 34.09 417 LEU A C 1
ATOM 3376 O O . LEU A 1 417 ? 11.519 -4.112 -3.326 1.00 34.09 417 LEU A O 1
ATOM 3380 N N . GLY A 1 418 ? 12.136 -4.495 -1.209 1.00 32.50 418 GLY A N 1
ATOM 3381 C CA . GLY A 1 418 ? 13.299 -5.306 -1.512 1.00 32.50 418 GLY A CA 1
ATOM 3382 C C . GLY A 1 418 ? 12.823 -6.476 -2.358 1.00 32.50 418 GLY A C 1
ATOM 3383 O O . GLY A 1 418 ? 12.910 -6.437 -3.566 1.00 32.50 418 GLY A O 1
ATOM 3384 N N . THR A 1 419 ? 12.176 -7.494 -1.818 1.00 29.84 419 THR A N 1
ATOM 3385 C CA . THR A 1 419 ? 11.764 -8.662 -2.631 1.00 29.84 419 THR A CA 1
ATOM 3386 C C . THR A 1 419 ? 10.934 -8.371 -3.909 1.00 29.84 419 THR A C 1
ATOM 3388 O O . THR A 1 419 ? 10.954 -9.154 -4.866 1.00 29.84 419 THR A O 1
ATOM 3391 N N . ILE A 1 420 ? 10.235 -7.233 -3.983 1.00 31.16 420 ILE A N 1
ATOM 3392 C CA . ILE A 1 420 ? 9.416 -6.817 -5.132 1.00 31.16 420 ILE A CA 1
ATOM 3393 C C . ILE A 1 420 ? 10.262 -6.052 -6.179 1.00 31.16 420 ILE A C 1
ATOM 3395 O O . ILE A 1 420 ? 10.366 -6.505 -7.317 1.00 31.16 420 ILE A O 1
ATOM 3399 N N . VAL A 1 421 ? 10.955 -4.982 -5.799 1.00 30.41 421 VAL A N 1
ATOM 3400 C CA . VAL A 1 421 ? 11.875 -4.179 -6.634 1.00 30.41 421 VAL A CA 1
ATOM 3401 C C . VAL A 1 421 ? 13.196 -4.921 -6.907 1.00 30.41 421 VAL A C 1
ATOM 3403 O O . VAL A 1 421 ? 13.841 -4.682 -7.915 1.00 30.41 421 VAL A O 1
ATOM 3406 N N . LEU A 1 422 ? 13.576 -5.920 -6.106 1.00 31.72 422 LEU A N 1
ATOM 3407 C CA . LEU A 1 422 ? 14.816 -6.703 -6.255 1.00 31.72 422 LEU A CA 1
ATOM 3408 C C . LEU A 1 422 ? 14.856 -7.585 -7.513 1.00 31.72 422 LEU A C 1
ATOM 3410 O O . LEU A 1 422 ? 15.933 -7.992 -7.935 1.00 31.72 422 LEU A O 1
ATOM 3414 N N . CYS A 1 423 ? 13.710 -7.857 -8.148 1.00 27.41 423 CYS A N 1
ATOM 3415 C CA . CYS A 1 423 ? 13.668 -8.522 -9.460 1.00 27.41 423 CYS A CA 1
ATOM 3416 C C . CYS A 1 423 ? 13.778 -7.539 -10.640 1.00 27.41 423 CYS A C 1
ATOM 3418 O O . CYS A 1 423 ? 13.804 -7.963 -11.792 1.00 27.41 423 CYS A O 1
ATOM 3420 N N . ALA A 1 424 ? 13.834 -6.239 -10.360 1.00 27.27 424 ALA A N 1
ATOM 3421 C CA . ALA A 1 424 ? 13.748 -5.165 -11.326 1.00 27.27 424 ALA A CA 1
ATOM 3422 C C . ALA A 1 424 ? 14.805 -4.109 -11.020 1.00 27.27 424 ALA A C 1
ATOM 3424 O O . ALA A 1 424 ? 14.607 -3.242 -10.173 1.00 27.27 424 ALA A O 1
ATOM 3425 N N . GLY A 1 425 ? 15.950 -4.168 -11.693 1.00 31.77 425 GLY A N 1
ATOM 3426 C CA . GLY A 1 425 ? 16.961 -3.133 -11.523 1.00 31.77 425 GLY A CA 1
ATOM 3427 C C . GLY A 1 425 ? 16.355 -1.740 -11.732 1.00 31.77 425 GLY A C 1
ATOM 3428 O O . GLY A 1 425 ? 15.946 -1.422 -12.844 1.00 31.77 425 GLY A O 1
ATOM 3429 N N . ILE A 1 426 ? 16.270 -0.931 -10.665 1.00 33.72 426 ILE A N 1
ATOM 3430 C CA . ILE A 1 426 ? 16.727 0.469 -10.595 1.00 33.72 426 ILE A CA 1
ATOM 3431 C C . ILE A 1 426 ? 16.359 1.169 -9.268 1.00 33.72 426 ILE A C 1
ATOM 3433 O O . ILE A 1 426 ? 15.202 1.322 -8.897 1.00 33.72 426 ILE A O 1
ATOM 3437 N N . ILE A 1 427 ? 17.433 1.651 -8.635 1.00 28.98 427 ILE A N 1
ATOM 3438 C CA . ILE A 1 427 ? 17.695 2.922 -7.929 1.00 28.98 427 ILE A CA 1
ATOM 3439 C C . ILE A 1 427 ? 16.530 3.934 -7.830 1.00 28.98 427 ILE A C 1
ATOM 3441 O O . ILE A 1 427 ? 16.088 4.499 -8.831 1.00 28.98 427 ILE A O 1
ATOM 3445 N N . ILE A 1 428 ? 16.187 4.300 -6.589 1.00 26.03 428 ILE A N 1
ATOM 3446 C CA . ILE A 1 428 ? 15.621 5.609 -6.229 1.00 26.03 428 ILE A CA 1
ATOM 3447 C C . ILE A 1 428 ? 16.805 6.545 -5.962 1.00 26.03 428 ILE A C 1
ATOM 3449 O O . ILE A 1 428 ? 17.637 6.265 -5.103 1.00 26.03 428 ILE A O 1
ATOM 3453 N N . ALA A 1 429 ? 16.899 7.651 -6.694 1.00 25.17 429 ALA A N 1
ATOM 3454 C CA . ALA A 1 429 ? 17.822 8.731 -6.375 1.00 25.17 429 ALA A CA 1
ATOM 3455 C C . ALA A 1 429 ? 17.051 10.046 -6.338 1.00 25.17 429 ALA A C 1
ATOM 3457 O O . ALA A 1 429 ? 16.597 10.506 -7.377 1.00 25.17 429 ALA A O 1
ATOM 3458 N N . THR A 1 430 ? 16.972 10.632 -5.144 1.00 24.19 430 THR A N 1
ATOM 3459 C CA . THR A 1 430 ? 17.141 12.069 -4.871 1.00 24.19 430 THR A CA 1
ATOM 3460 C C . THR A 1 430 ? 17.340 12.218 -3.365 1.00 24.19 430 THR A C 1
ATOM 3462 O O . THR A 1 430 ? 16.364 12.277 -2.637 1.00 24.19 430 THR A O 1
ATOM 3465 N N . TYR A 1 431 ? 18.592 12.171 -2.907 1.00 23.88 431 TYR A N 1
ATOM 3466 C CA . TYR A 1 431 ? 19.244 13.060 -1.928 1.00 23.88 431 TYR A CA 1
ATOM 3467 C C . TYR A 1 431 ? 20.736 12.648 -1.885 1.00 23.88 431 TYR A C 1
ATOM 3469 O O . TYR A 1 431 ? 21.077 11.506 -2.185 1.00 23.88 431 TYR A O 1
ATOM 3477 N N . GLY A 1 432 ? 21.633 13.619 -1.692 1.00 23.09 432 GLY A N 1
ATOM 3478 C CA . GLY A 1 432 ? 23.058 13.554 -2.055 1.00 23.09 432 GLY A CA 1
ATOM 3479 C C . GLY A 1 432 ? 23.867 12.355 -1.536 1.00 23.09 432 GLY A C 1
ATOM 3480 O O . GLY A 1 432 ? 23.587 11.802 -0.482 1.00 23.09 432 GLY A O 1
ATOM 3481 N N . SER A 1 433 ? 24.901 11.992 -2.310 1.00 25.75 433 SER A N 1
ATOM 3482 C CA . SER A 1 433 ? 26.011 11.088 -1.945 1.00 25.75 433 SER A CA 1
ATOM 3483 C C . SER A 1 433 ? 25.616 9.862 -1.103 1.00 25.75 433 SER A C 1
ATOM 3485 O O . SER A 1 433 ? 26.052 9.727 0.035 1.00 25.75 433 SER A O 1
ATOM 3487 N N . GLY A 1 434 ? 24.789 8.971 -1.659 1.00 27.03 434 GLY A N 1
ATOM 3488 C CA . GLY A 1 434 ? 24.383 7.728 -0.981 1.00 27.03 434 GLY A CA 1
ATOM 3489 C C . GLY A 1 434 ? 23.784 6.641 -1.883 1.00 27.03 434 GLY A C 1
ATOM 3490 O O . GLY A 1 434 ? 23.252 5.655 -1.386 1.00 27.03 434 GLY A O 1
ATOM 3491 N N . GLY A 1 435 ? 23.866 6.786 -3.211 1.00 26.28 435 GLY A N 1
ATOM 3492 C CA . GLY A 1 435 ? 23.211 5.894 -4.184 1.00 26.28 435 GLY A CA 1
ATOM 3493 C C . GLY A 1 435 ? 23.840 4.505 -4.372 1.00 26.28 435 GLY A C 1
ATOM 3494 O O . GLY A 1 435 ? 23.363 3.746 -5.211 1.00 26.28 435 GLY A O 1
ATOM 3495 N N . GLU A 1 436 ? 24.889 4.155 -3.623 1.00 30.72 436 GLU A N 1
ATOM 3496 C CA . GLU A 1 436 ? 25.656 2.913 -3.824 1.00 30.72 436 GLU A CA 1
ATOM 3497 C C . GLU A 1 436 ? 25.255 1.772 -2.866 1.00 30.72 436 GLU A C 1
ATOM 3499 O O . GLU A 1 436 ? 25.499 0.609 -3.175 1.00 30.72 436 GLU A O 1
ATOM 3504 N N . LEU A 1 437 ? 24.533 2.047 -1.768 1.00 28.03 437 LEU A N 1
ATOM 3505 C CA . LEU A 1 437 ? 24.129 1.010 -0.798 1.00 28.03 437 LEU A CA 1
ATOM 3506 C C . LEU A 1 437 ? 22.958 0.121 -1.264 1.00 28.03 437 LEU A C 1
ATOM 3508 O O . LEU A 1 437 ? 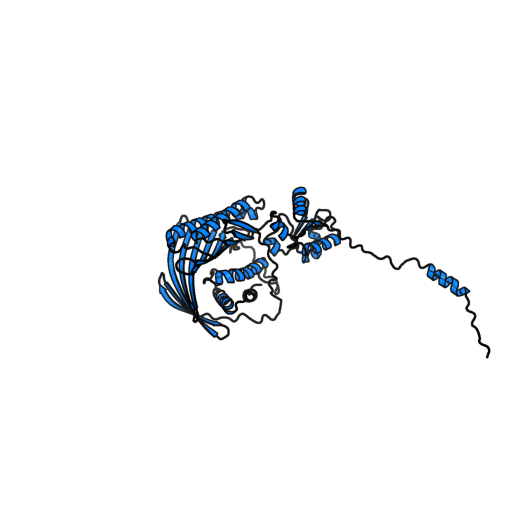22.862 -1.043 -0.876 1.00 28.03 437 LEU A O 1
ATOM 3512 N N . CYS A 1 438 ? 22.066 0.629 -2.120 1.00 28.36 438 CYS A N 1
ATOM 3513 C CA . CYS A 1 438 ? 20.865 -0.110 -2.540 1.00 28.36 438 CYS A CA 1
ATOM 3514 C C . CYS A 1 438 ? 21.166 -1.237 -3.550 1.00 28.36 438 CYS A C 1
ATOM 3516 O O . CYS A 1 438 ? 20.456 -2.238 -3.590 1.00 28.36 438 CYS A O 1
ATOM 3518 N N . VAL A 1 439 ? 22.246 -1.114 -4.332 1.00 31.44 439 VAL A N 1
ATOM 3519 C CA . VAL A 1 439 ? 22.700 -2.146 -5.289 1.00 31.44 439 VAL A CA 1
ATOM 3520 C C . VAL A 1 439 ? 23.421 -3.307 -4.583 1.00 31.44 439 VAL A C 1
ATOM 3522 O O . VAL A 1 439 ? 23.415 -4.431 -5.070 1.00 31.44 439 VAL A O 1
ATOM 3525 N N . ILE A 1 440 ? 23.955 -3.072 -3.385 1.00 32.25 440 ILE A N 1
ATOM 3526 C CA . ILE A 1 440 ? 24.624 -4.069 -2.529 1.00 32.25 440 ILE A CA 1
ATOM 3527 C C . ILE A 1 440 ? 23.591 -4.975 -1.835 1.00 32.25 440 ILE A C 1
ATOM 3529 O O . ILE A 1 440 ? 23.752 -6.196 -1.778 1.00 32.25 440 ILE A O 1
ATOM 3533 N N . LEU A 1 441 ? 22.474 -4.393 -1.383 1.00 31.41 441 LEU A N 1
ATOM 3534 C CA . LEU A 1 441 ? 21.321 -5.121 -0.831 1.00 31.41 441 LEU A CA 1
ATOM 3535 C C . LEU A 1 441 ? 20.684 -6.081 -1.856 1.00 31.41 441 LEU A C 1
ATOM 3537 O O . LEU A 1 441 ? 20.116 -7.108 -1.476 1.00 31.41 441 LEU A O 1
ATOM 3541 N N . LEU A 1 442 ? 20.842 -5.774 -3.153 1.00 33.00 442 LEU A N 1
ATOM 3542 C CA . LEU A 1 442 ? 20.319 -6.547 -4.280 1.00 33.00 442 LEU A CA 1
ATOM 3543 C C . LEU A 1 442 ? 20.956 -7.928 -4.469 1.00 33.00 442 LEU A C 1
ATOM 3545 O O . LEU A 1 442 ? 20.289 -8.863 -4.916 1.00 33.00 442 LEU A O 1
ATOM 3549 N N . GLU A 1 443 ? 22.224 -8.091 -4.107 1.00 34.22 443 GLU A N 1
ATOM 3550 C CA . GLU A 1 443 ? 22.978 -9.307 -4.432 1.00 34.22 443 GLU A CA 1
ATOM 3551 C C . GLU A 1 443 ? 23.022 -10.311 -3.278 1.00 34.22 443 GLU A C 1
ATOM 3553 O O . GLU A 1 443 ? 23.043 -11.520 -3.512 1.00 34.22 443 GLU A O 1
ATOM 3558 N N . TYR A 1 444 ? 22.884 -9.850 -2.032 1.00 31.11 444 TYR A N 1
ATOM 3559 C CA . TYR A 1 444 ? 22.794 -10.732 -0.862 1.00 31.11 444 TYR A CA 1
ATOM 3560 C C . TYR A 1 444 ? 21.502 -11.576 -0.843 1.00 31.11 444 TYR A C 1
ATOM 3562 O O . TYR A 1 444 ? 21.504 -12.731 -0.402 1.00 31.11 444 TYR A O 1
ATOM 3570 N N . PHE A 1 445 ? 20.403 -11.028 -1.373 1.00 32.97 445 PHE A N 1
ATOM 3571 C CA . PHE A 1 445 ? 19.105 -11.705 -1.460 1.00 32.97 445 PHE A CA 1
ATOM 3572 C C . PHE A 1 445 ? 19.082 -12.820 -2.509 1.00 32.97 445 PHE A C 1
ATOM 3574 O O . PHE A 1 445 ? 18.549 -13.902 -2.259 1.00 32.97 445 PHE A O 1
ATOM 3581 N N . HIS A 1 446 ? 19.699 -12.578 -3.670 1.00 33.53 446 HIS A N 1
ATOM 3582 C CA . HIS A 1 446 ? 19.779 -13.559 -4.753 1.00 33.53 446 HIS A CA 1
ATOM 3583 C C . HIS A 1 446 ? 20.683 -14.756 -4.420 1.00 33.53 446 HIS A C 1
ATOM 3585 O O . HIS A 1 446 ? 20.474 -15.834 -4.970 1.00 33.53 446 HIS A O 1
ATOM 3591 N N . ILE A 1 447 ? 21.654 -14.591 -3.514 1.00 32.31 447 ILE A N 1
ATOM 3592 C CA . ILE A 1 447 ? 22.645 -15.626 -3.173 1.00 32.31 447 ILE A CA 1
ATOM 3593 C C . ILE A 1 447 ? 22.194 -16.528 -2.014 1.00 32.31 447 ILE A C 1
ATOM 3595 O O . ILE A 1 447 ? 22.562 -17.700 -1.977 1.00 32.31 447 ILE A O 1
ATOM 3599 N N . THR A 1 448 ? 21.403 -16.022 -1.061 1.00 29.41 448 THR A N 1
ATOM 3600 C CA . THR A 1 448 ? 21.127 -16.747 0.198 1.00 29.41 448 THR A CA 1
ATOM 3601 C C . THR A 1 448 ? 19.756 -17.421 0.275 1.00 29.41 448 THR A C 1
ATOM 3603 O O . THR A 1 448 ? 19.561 -18.272 1.142 1.00 29.41 448 THR A O 1
ATOM 3606 N N . GLY A 1 449 ? 18.801 -17.073 -0.597 1.00 25.52 449 GLY A N 1
ATOM 3607 C CA . GLY A 1 449 ? 17.463 -17.689 -0.620 1.00 25.52 449 GLY A CA 1
ATOM 3608 C C . GLY A 1 449 ? 16.677 -17.567 0.696 1.00 25.52 449 GLY A C 1
ATOM 3609 O O . GLY A 1 449 ? 15.728 -18.316 0.916 1.00 25.52 449 GLY A O 1
ATOM 3610 N N . SER A 1 450 ? 17.076 -16.655 1.588 1.00 27.62 450 SER A N 1
ATOM 3611 C CA . SER A 1 450 ? 16.546 -16.535 2.944 1.00 27.62 450 SER A CA 1
ATOM 3612 C C . SER A 1 450 ? 15.871 -15.182 3.136 1.00 27.62 450 SER A C 1
ATOM 3614 O O . SER A 1 450 ? 16.522 -14.140 3.134 1.00 27.62 450 SER A O 1
ATOM 3616 N N . THR A 1 451 ? 14.563 -15.200 3.393 1.00 29.98 451 THR A N 1
ATOM 3617 C CA . THR A 1 451 ? 13.768 -14.031 3.811 1.00 29.98 451 THR A CA 1
ATOM 3618 C C . THR A 1 451 ? 14.224 -13.438 5.152 1.00 29.98 451 THR A C 1
ATOM 3620 O O . THR A 1 451 ? 13.758 -12.374 5.539 1.00 29.98 451 THR A O 1
ATOM 3623 N N . TYR A 1 452 ? 15.125 -14.114 5.870 1.00 28.30 452 TYR A N 1
ATOM 3624 C CA . TYR A 1 452 ? 15.558 -13.767 7.225 1.00 28.30 452 TYR A CA 1
ATOM 3625 C C . TYR A 1 452 ? 16.629 -12.660 7.268 1.00 28.30 452 TYR A C 1
ATOM 3627 O O . TYR A 1 452 ? 16.781 -11.985 8.280 1.00 28.30 452 TYR A O 1
ATOM 3635 N N . ILE A 1 453 ? 17.384 -12.465 6.180 1.00 29.92 453 ILE A N 1
ATOM 3636 C CA . ILE A 1 453 ? 18.577 -11.593 6.163 1.00 29.92 453 ILE A CA 1
ATOM 3637 C C . ILE A 1 453 ? 18.242 -10.155 5.739 1.00 29.92 453 ILE A C 1
ATOM 3639 O O . ILE A 1 453 ? 18.956 -9.216 6.077 1.00 29.92 453 ILE A O 1
ATOM 3643 N N . ALA A 1 454 ? 17.093 -9.964 5.096 1.00 30.19 454 ALA A N 1
ATOM 3644 C CA . ALA A 1 454 ? 16.521 -8.659 4.802 1.00 30.19 454 ALA A CA 1
ATOM 3645 C C . ALA A 1 454 ? 16.452 -7.759 6.051 1.00 30.19 454 ALA A C 1
ATOM 3647 O O . ALA A 1 454 ? 16.932 -6.629 6.027 1.00 30.19 454 ALA A O 1
ATOM 3648 N N . CYS A 1 455 ? 15.950 -8.316 7.162 1.00 27.17 455 CYS A N 1
ATOM 3649 C CA . CYS A 1 455 ? 15.879 -7.663 8.473 1.00 27.17 455 CYS A CA 1
ATOM 3650 C C . CYS A 1 455 ? 17.247 -7.286 9.049 1.00 27.17 455 CYS A C 1
ATOM 3652 O O . CYS A 1 455 ? 17.322 -6.368 9.855 1.00 27.17 455 CYS A O 1
ATOM 3654 N N . GLN A 1 456 ? 18.326 -7.970 8.660 1.00 28.39 456 GLN A N 1
ATOM 3655 C CA . GLN A 1 456 ? 19.671 -7.693 9.174 1.00 28.39 456 GLN A CA 1
ATOM 3656 C C . GLN A 1 456 ? 20.441 -6.666 8.339 1.00 28.39 456 GLN A C 1
ATOM 3658 O O . GLN A 1 456 ? 21.288 -5.961 8.879 1.00 28.39 456 GLN A O 1
ATOM 3663 N N . LEU A 1 457 ? 20.176 -6.580 7.033 1.00 29.31 457 LEU A N 1
ATOM 3664 C CA . LEU A 1 457 ? 20.929 -5.709 6.127 1.00 29.31 457 LEU A CA 1
ATOM 3665 C C . LEU A 1 457 ? 20.363 -4.288 6.031 1.00 29.31 457 LEU A C 1
ATOM 3667 O O . LEU A 1 457 ? 21.056 -3.390 5.560 1.00 29.31 457 LEU A O 1
ATOM 3671 N N . ALA A 1 458 ? 19.126 -4.072 6.473 1.00 30.88 458 ALA A N 1
ATOM 3672 C CA . ALA A 1 458 ? 18.467 -2.782 6.349 1.00 30.88 458 ALA A CA 1
ATOM 3673 C C . ALA A 1 458 ? 18.949 -1.720 7.353 1.00 30.88 458 ALA A C 1
ATOM 3675 O O . ALA A 1 458 ? 18.502 -0.593 7.230 1.00 30.88 458 ALA A O 1
ATOM 3676 N N . GLY A 1 459 ? 19.872 -2.031 8.281 1.00 28.34 459 GLY A N 1
ATOM 3677 C CA . GLY A 1 459 ? 20.723 -1.068 9.018 1.00 28.34 459 GLY A CA 1
ATOM 3678 C C . GLY A 1 459 ? 20.053 0.096 9.772 1.00 28.34 459 GLY A C 1
ATOM 3679 O O . GLY A 1 459 ? 20.750 0.880 10.408 1.00 28.34 459 GLY A O 1
ATOM 3680 N N . CYS A 1 460 ? 18.732 0.205 9.718 1.00 28.55 460 CYS A N 1
ATOM 3681 C CA . CYS A 1 460 ? 17.899 1.276 10.236 1.00 28.55 460 CYS A CA 1
ATOM 3682 C C . CYS A 1 460 ? 16.740 0.639 11.001 1.00 28.55 460 CYS A C 1
ATOM 3684 O O . CYS A 1 460 ? 15.581 0.729 10.610 1.00 28.55 460 CYS A O 1
ATOM 3686 N N . CYS A 1 461 ? 17.085 -0.041 12.085 1.00 25.28 461 CYS A N 1
ATOM 3687 C CA . CYS A 1 461 ? 16.182 -0.248 13.204 1.00 25.28 461 CYS A CA 1
ATOM 3688 C C . CYS A 1 461 ? 16.819 0.427 14.413 1.00 25.28 461 CYS A C 1
ATOM 3690 O O . CYS A 1 461 ? 18.009 0.128 14.671 1.00 25.28 461 CYS A O 1
#

pLDDT: mean 74.9, std 25.45, range [23.09, 98.44]